Protein AF-A0A846H0Q2-F1 (afdb_monomer)

pLDDT: mean 78.6, std 14.59, range [33.84, 96.5]

Radius of gyration: 44.09 Å; Cα contacts (8 Å, |Δi|>4): 410; chains: 1; bounding box: 130×79×104 Å

Nearest PDB structures (foldseek):
  8swk-assembly1_F  TM=5.632E-01  e=4.594E-05  Homo sapiens
  8sxn-assembly1_D  TM=5.698E-01  e=5.423E-05  Homo sapiens
  9dh3-assembly1_D  TM=5.207E-01  e=4.347E-05  Homo sapiens
  8swf-assembly1_F  TM=4.153E-01  e=6.401E-05  Homo sapiens
  8ej4-assembly1_C  TM=4.816E-01  e=1.638E-04  Homo sapiens

Sequence (448 aa):
MELGLEERPDAIPQPFSEITEIGDNSHQPIPKDDKVIDIFDKIGTGATLLILGEPGSGKTTTLLEFARDLIARAEQDTNQLIPVVFNLSSWAKERQTIADWLVEELGNKYDVPKEIRETLVKKQRLLPLLDGLDEVKANYRNDCILALNQFKKDYGAELVVCSRIKDYQALSNRLNFQSSVCIRLLTLEQVCYYLDSVGTELTGLRTLLSEDTVLQELAQSPLMLNIMTLAYQGVAVEDLPKTDVVEERRRQLFDAYIEKMFKRRKTNQRYNKGQVKHWLIWMAQRMVKESQTVFLIEKMQPSWLINGKQKRIYRLMVGLMEGLMFGLMEGLMVGLMGGLMGGLMVWLMVWLMVWLMVWLMVWLMVWLDKELTEEIKTVEILDINWKKILINRVKGGLMVGLMVGLMFGLMVGLMEGLMEGLMVGLKGMLMGGLMGFQGYVFKISAFA

Structure (mmCIF, N/CA/C/O backbone):
data_AF-A0A846H0Q2-F1
#
_entry.id   AF-A0A846H0Q2-F1
#
loop_
_atom_site.group_PDB
_atom_site.id
_atom_site.type_symbol
_atom_site.label_atom_id
_atom_site.label_alt_id
_atom_site.label_comp_id
_atom_site.label_asym_id
_atom_site.label_entity_id
_atom_site.label_seq_id
_atom_site.pdbx_PDB_ins_code
_atom_site.Cartn_x
_atom_site.Cartn_y
_atom_site.Cartn_z
_atom_site.occupancy
_atom_site.B_iso_or_equiv
_atom_site.auth_seq_id
_atom_site.auth_comp_id
_atom_site.auth_asym_id
_atom_site.auth_atom_id
_atom_site.pdbx_PDB_model_num
ATOM 1 N N . MET A 1 1 ? 15.024 -6.657 14.181 1.00 59.91 1 MET A N 1
ATOM 2 C CA . MET A 1 1 ? 15.750 -5.422 14.526 1.00 59.91 1 MET A CA 1
ATOM 3 C C . MET A 1 1 ? 14.693 -4.444 14.979 1.00 59.91 1 MET A C 1
ATOM 5 O O . MET A 1 1 ? 13.826 -4.137 14.174 1.00 59.91 1 MET A O 1
ATOM 9 N N . GLU A 1 2 ? 14.678 -4.080 16.255 1.00 64.00 2 GLU A N 1
ATOM 10 C CA . GLU A 1 2 ? 13.628 -3.214 16.799 1.00 64.00 2 GLU A CA 1
ATOM 11 C C . GLU A 1 2 ? 13.885 -1.757 16.406 1.00 64.00 2 GLU A C 1
ATOM 13 O O . GLU A 1 2 ? 15.018 -1.267 16.480 1.00 64.00 2 GLU A O 1
ATOM 18 N N . LEU A 1 3 ? 12.834 -1.097 15.920 1.00 77.31 3 LEU A N 1
ATOM 19 C CA . LEU A 1 3 ? 12.871 0.279 15.435 1.00 77.31 3 LEU A CA 1
ATOM 20 C C . LEU A 1 3 ? 12.407 1.213 16.550 1.00 77.31 3 LEU A C 1
ATOM 22 O O . LEU A 1 3 ? 11.394 0.951 17.191 1.00 77.31 3 LEU A O 1
ATOM 26 N N . GLY A 1 4 ? 13.136 2.307 16.768 1.00 73.88 4 GLY A N 1
ATOM 27 C CA . GLY A 1 4 ? 12.754 3.301 17.770 1.00 73.88 4 GLY A CA 1
ATOM 28 C C . GLY A 1 4 ? 11.517 4.093 17.346 1.00 73.88 4 GLY A C 1
ATOM 29 O O . GLY A 1 4 ? 11.334 4.377 16.159 1.00 73.88 4 GLY A O 1
ATOM 30 N N . LEU A 1 5 ? 10.707 4.495 18.324 1.00 78.25 5 LEU A N 1
ATOM 31 C CA . LEU A 1 5 ? 9.516 5.323 18.129 1.00 78.25 5 LEU A CA 1
ATOM 32 C C . LEU A 1 5 ? 9.685 6.693 18.803 1.00 78.25 5 LEU A C 1
ATOM 34 O O . LEU A 1 5 ? 10.452 6.860 19.753 1.00 78.25 5 LEU A O 1
ATOM 38 N N . GLU A 1 6 ? 8.982 7.693 18.289 1.00 82.38 6 GLU A N 1
ATOM 39 C CA . GLU A 1 6 ? 8.970 9.060 18.812 1.00 82.38 6 GLU A CA 1
ATOM 40 C C . GLU A 1 6 ? 7.574 9.662 18.697 1.00 82.38 6 GLU A C 1
ATOM 42 O O . GLU A 1 6 ? 6.940 9.531 17.651 1.00 82.38 6 GLU A O 1
ATOM 47 N N . GLU A 1 7 ? 7.095 10.341 19.734 1.00 79.19 7 GLU A N 1
ATOM 48 C CA . GLU A 1 7 ? 5.786 10.992 19.679 1.00 79.19 7 GLU A CA 1
ATOM 49 C C . GLU A 1 7 ? 5.817 12.262 18.819 1.00 79.19 7 GLU A C 1
ATOM 51 O O . GLU A 1 7 ? 6.766 13.053 18.850 1.00 79.19 7 GLU A O 1
ATOM 56 N N . ARG A 1 8 ? 4.750 12.462 18.037 1.00 78.62 8 ARG A N 1
ATOM 57 C CA . ARG A 1 8 ? 4.567 13.629 17.160 1.00 78.62 8 ARG A CA 1
ATOM 58 C C . ARG A 1 8 ? 3.215 14.307 17.414 1.00 78.62 8 ARG A C 1
ATOM 60 O O . ARG A 1 8 ? 2.308 14.226 16.584 1.00 78.62 8 ARG A O 1
ATOM 67 N N . PRO A 1 9 ? 3.026 14.980 18.561 1.00 74.94 9 PRO A N 1
ATOM 68 C CA . PRO A 1 9 ? 1.757 15.643 18.874 1.00 74.94 9 PRO A CA 1
ATOM 69 C C . PRO A 1 9 ? 1.393 16.762 17.880 1.00 74.94 9 PRO A C 1
ATOM 71 O O . PRO A 1 9 ? 0.219 17.103 17.763 1.00 74.94 9 PRO A O 1
ATOM 74 N N . ASP A 1 10 ? 2.374 17.290 17.141 1.00 78.62 10 ASP A N 1
ATOM 75 C CA . ASP A 1 10 ? 2.252 18.321 16.104 1.00 78.62 10 ASP A CA 1
ATOM 76 C C . ASP A 1 10 ? 1.603 17.831 14.795 1.00 78.62 10 A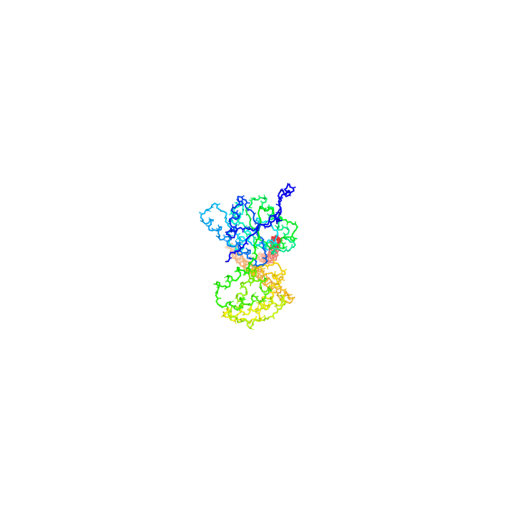SP A C 1
ATOM 78 O O . ASP A 1 10 ? 1.111 18.630 13.995 1.00 78.62 10 ASP A O 1
ATOM 82 N N . ALA A 1 11 ? 1.582 16.517 14.550 1.00 75.12 11 ALA A N 1
ATOM 83 C CA . ALA A 1 11 ? 1.040 15.949 13.315 1.00 75.12 11 ALA A CA 1
ATOM 84 C C . ALA A 1 11 ? -0.495 15.790 13.320 1.00 75.12 11 ALA A C 1
ATOM 86 O O . ALA A 1 11 ? -1.091 15.442 12.294 1.00 75.12 11 ALA A O 1
ATOM 87 N N . ILE A 1 12 ? -1.159 16.043 14.445 1.00 83.62 12 ILE A N 1
ATOM 88 C CA . ILE A 1 12 ? -2.613 15.913 14.597 1.00 83.62 12 ILE A CA 1
ATOM 89 C C . ILE A 1 12 ? -3.202 17.182 15.232 1.00 83.62 12 ILE A C 1
ATOM 91 O O . ILE A 1 12 ? -2.497 17.883 15.958 1.00 83.62 12 ILE A O 1
ATOM 95 N N . PRO A 1 13 ? -4.476 17.523 14.964 1.00 75.62 13 PRO A N 1
ATOM 96 C CA . PRO A 1 13 ? -5.119 18.670 15.595 1.00 75.62 13 PRO A CA 1
ATOM 97 C C . PRO A 1 13 ? -5.245 18.460 17.107 1.00 75.62 13 PRO A C 1
ATOM 99 O O . PRO A 1 13 ? -5.821 17.469 17.551 1.00 75.62 13 PRO A O 1
ATOM 102 N N . GLN A 1 14 ? -4.741 19.411 17.890 1.00 67.25 14 GLN A N 1
ATOM 103 C CA . GLN A 1 14 ? -4.831 19.419 19.350 1.00 67.25 14 GLN A CA 1
ATOM 104 C C . GLN A 1 14 ? -6.057 2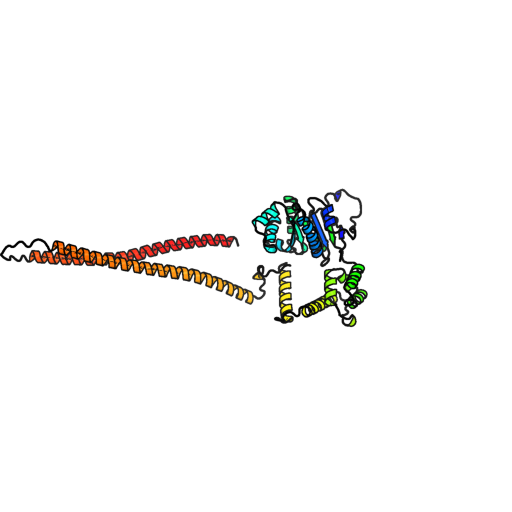0.249 19.770 1.00 67.25 14 GLN A C 1
ATOM 106 O O . GLN A 1 14 ? -6.072 21.455 19.529 1.00 67.25 14 GLN A O 1
ATOM 111 N N . PRO A 1 15 ? -7.087 19.663 20.410 1.00 49.91 15 PRO A N 1
ATOM 112 C CA . PRO A 1 15 ? -8.306 20.394 20.778 1.00 49.91 15 PRO A CA 1
ATOM 113 C C . PRO A 1 15 ? -8.079 21.587 21.724 1.00 49.91 15 PRO A C 1
ATOM 115 O O . PRO A 1 15 ? -8.921 22.475 21.789 1.00 49.91 15 PRO A O 1
ATOM 118 N N . PHE A 1 16 ? -6.954 21.611 22.450 1.00 52.06 16 PHE A N 1
ATOM 119 C CA . PHE A 1 16 ? -6.621 22.626 23.458 1.00 52.06 16 PHE A CA 1
ATOM 120 C C . PHE A 1 16 ? -5.282 23.344 23.201 1.00 52.06 16 PHE A C 1
ATOM 122 O O . PHE A 1 16 ? -4.714 23.939 24.121 1.00 52.06 16 PHE A O 1
ATOM 129 N N . SER A 1 17 ? -4.760 23.334 21.966 1.00 48.41 17 SER A N 1
ATOM 130 C CA . SER A 1 17 ? -3.490 24.019 21.654 1.00 48.41 17 SER A CA 1
ATOM 131 C C . SER A 1 17 ? -3.534 25.536 21.858 1.00 48.41 17 SER A C 1
ATOM 133 O O . SER A 1 17 ? -2.487 26.144 22.029 1.00 48.41 17 SER A O 1
ATOM 135 N N . GLU A 1 18 ? -4.720 26.152 21.866 1.00 42.00 18 GLU A N 1
ATOM 136 C CA . GLU A 1 18 ? -4.878 27.599 22.085 1.00 42.00 18 GLU A CA 1
ATOM 137 C C . GLU A 1 18 ? -4.845 28.011 23.568 1.00 42.00 18 GLU A C 1
ATOM 139 O O . GLU A 1 18 ? -4.681 29.189 23.865 1.00 42.00 18 GLU A O 1
ATOM 144 N N . ILE A 1 19 ? -4.994 27.067 24.508 1.00 44.94 19 ILE A N 1
ATOM 145 C CA . ILE A 1 19 ? -5.128 27.366 25.950 1.00 44.94 19 ILE A CA 1
ATOM 146 C C . ILE A 1 19 ? -3.848 27.012 26.730 1.00 44.94 19 ILE A C 1
ATOM 148 O O . ILE A 1 19 ? -3.634 27.503 27.837 1.00 44.94 19 ILE A O 1
ATOM 152 N N . THR A 1 20 ? -2.959 26.204 26.148 1.00 36.78 20 THR A N 1
ATOM 153 C CA . THR A 1 20 ? -1.753 25.705 26.822 1.00 36.78 20 THR A CA 1
ATOM 154 C C . THR A 1 20 ? -0.493 26.413 26.308 1.00 36.78 20 THR A C 1
ATOM 156 O O . THR A 1 20 ? 0.251 25.866 25.501 1.00 36.78 20 THR A O 1
ATOM 159 N N . GLU A 1 21 ? -0.206 27.624 26.795 1.00 41.44 21 GLU A N 1
ATOM 160 C CA . GLU A 1 21 ? 1.158 28.188 26.752 1.00 41.44 21 GLU A CA 1
ATOM 161 C C . GLU A 1 21 ? 2.030 27.525 27.834 1.00 41.44 21 GLU A C 1
ATOM 163 O O . GLU A 1 21 ? 2.426 28.174 28.797 1.00 41.44 21 GLU A O 1
ATOM 168 N N . ILE A 1 22 ? 2.312 26.220 27.745 1.00 35.16 22 ILE A N 1
ATOM 169 C CA . ILE A 1 22 ? 3.305 25.585 28.630 1.00 35.16 22 ILE A CA 1
ATOM 170 C C . ILE A 1 22 ? 4.034 24.459 27.894 1.00 35.16 22 ILE A C 1
ATOM 172 O O . ILE A 1 22 ? 3.461 23.406 27.638 1.00 35.16 22 ILE A O 1
ATOM 176 N N . GLY A 1 23 ? 5.334 24.670 27.679 1.00 33.84 23 GLY A N 1
ATOM 177 C CA . GLY A 1 23 ? 6.314 23.613 27.437 1.00 33.84 23 GLY A CA 1
ATOM 178 C C . GLY A 1 23 ? 6.503 23.263 25.967 1.00 33.84 23 GLY A C 1
ATOM 179 O O . GLY A 1 23 ? 5.594 22.770 25.318 1.00 33.84 23 GLY A O 1
ATOM 180 N N . ASP A 1 24 ? 7.711 23.528 25.477 1.00 34.44 24 ASP A N 1
ATOM 181 C CA . ASP A 1 24 ? 8.301 23.056 24.224 1.00 34.44 24 ASP A CA 1
ATOM 182 C C . ASP A 1 24 ? 7.573 21.831 23.628 1.00 34.44 24 ASP A C 1
ATOM 184 O O . ASP A 1 24 ? 7.551 20.770 24.263 1.00 34.44 24 ASP A O 1
ATOM 188 N N . ASN A 1 25 ? 6.998 21.973 22.419 1.00 43.19 25 ASN A N 1
ATOM 189 C CA . ASN A 1 25 ? 6.463 20.890 21.569 1.00 43.19 25 ASN A CA 1
ATOM 190 C C . ASN A 1 25 ? 7.612 19.958 21.129 1.00 43.19 25 ASN A C 1
ATOM 192 O O . ASN A 1 25 ? 7.897 19.766 19.947 1.00 43.19 25 ASN A O 1
ATOM 196 N N . SER A 1 26 ? 8.340 19.444 22.108 1.00 46.19 26 SER A N 1
ATOM 197 C CA . SER A 1 26 ? 9.545 18.664 21.962 1.00 46.19 26 SER A CA 1
ATOM 198 C C . SER A 1 26 ? 9.129 17.248 21.606 1.00 46.19 26 SER A C 1
ATOM 200 O O . SER A 1 26 ? 8.334 16.610 22.292 1.00 46.19 26 SER A O 1
ATOM 202 N N . HIS A 1 27 ? 9.640 16.765 20.481 1.00 56.09 27 HIS A N 1
ATOM 203 C CA . HIS A 1 27 ? 9.465 15.384 20.065 1.00 56.09 27 HIS A CA 1
ATOM 204 C C . HIS A 1 27 ? 10.103 14.481 21.124 1.00 56.09 27 HIS A C 1
ATOM 206 O O . HIS A 1 27 ? 11.328 14.464 21.278 1.00 56.09 27 HIS A O 1
ATOM 212 N N . GLN A 1 28 ? 9.278 13.791 21.911 1.00 55.88 28 GLN A N 1
ATOM 213 C CA . GLN A 1 28 ? 9.780 12.970 23.002 1.00 55.88 28 GLN A CA 1
ATOM 214 C C . GLN A 1 28 ? 10.100 11.564 22.483 1.00 55.88 28 GLN A C 1
ATOM 216 O O . GLN A 1 28 ? 9.243 10.916 21.869 1.00 55.88 28 GLN A O 1
ATOM 221 N N . PRO A 1 29 ? 11.339 11.077 22.685 1.00 59.09 29 PRO A N 1
ATOM 222 C CA . PRO A 1 29 ? 11.681 9.701 22.370 1.00 59.09 29 PRO A CA 1
ATOM 223 C C . PRO A 1 29 ? 10.851 8.762 23.244 1.00 59.09 29 PRO A C 1
ATOM 225 O O . PRO A 1 29 ? 10.851 8.890 24.468 1.00 59.09 29 PRO A O 1
ATOM 228 N N . ILE A 1 30 ? 10.182 7.800 22.617 1.00 58.69 30 ILE A N 1
ATOM 229 C CA . ILE A 1 30 ? 9.470 6.746 23.336 1.00 58.69 30 ILE A CA 1
ATOM 230 C C . ILE A 1 30 ? 10.521 5.742 23.853 1.00 58.69 30 ILE A C 1
ATOM 232 O O . ILE A 1 30 ? 11.518 5.506 23.153 1.00 58.69 30 ILE A O 1
ATOM 236 N N . PRO A 1 31 ? 10.365 5.178 25.070 1.00 66.31 31 PRO A N 1
ATOM 237 C CA . PRO A 1 31 ? 11.273 4.162 25.593 1.00 66.31 31 PRO A CA 1
ATOM 238 C C . PRO A 1 31 ? 11.526 3.040 24.582 1.00 66.31 31 PRO A C 1
ATOM 240 O O . PRO A 1 31 ? 10.633 2.634 23.847 1.00 66.31 31 PRO A O 1
ATOM 243 N N . LYS A 1 32 ? 12.763 2.538 24.544 1.00 56.34 32 LYS A N 1
ATOM 244 C CA . LYS A 1 32 ? 13.255 1.636 23.487 1.00 56.34 32 LYS A CA 1
ATOM 245 C C . LYS A 1 32 ? 12.497 0.298 23.399 1.00 56.34 32 LYS A C 1
ATOM 247 O O . LYS A 1 32 ? 12.564 -0.338 22.353 1.00 56.34 32 LYS A O 1
ATOM 252 N N . ASP A 1 33 ? 11.786 -0.073 24.463 1.00 58.78 33 ASP A N 1
ATOM 253 C CA . ASP A 1 33 ? 11.044 -1.332 24.598 1.00 58.78 33 ASP A CA 1
ATOM 254 C C . ASP A 1 33 ? 9.537 -1.191 24.306 1.00 58.78 33 ASP A C 1
ATOM 256 O O . ASP A 1 33 ? 8.854 -2.202 24.139 1.00 58.7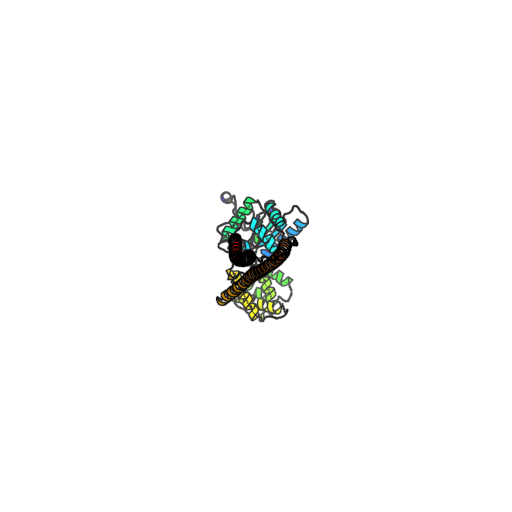8 33 ASP A O 1
ATOM 260 N N . ASP A 1 34 ? 9.011 0.039 24.233 1.00 66.00 34 ASP A N 1
ATOM 261 C CA . ASP A 1 34 ? 7.589 0.285 23.971 1.00 66.00 34 ASP A CA 1
ATOM 262 C C . ASP A 1 34 ? 7.296 0.020 22.488 1.00 66.00 34 ASP A C 1
ATOM 264 O O . ASP A 1 34 ? 7.808 0.690 21.583 1.00 66.00 34 ASP A O 1
ATOM 268 N N . LYS A 1 35 ? 6.436 -0.962 22.226 1.00 81.00 35 LYS A N 1
ATOM 269 C CA . LYS A 1 35 ? 5.971 -1.293 20.881 1.00 81.00 35 LYS A CA 1
ATOM 270 C C . LYS A 1 35 ? 4.766 -0.437 20.514 1.00 81.00 35 LYS A C 1
ATOM 272 O O . LYS A 1 35 ? 4.071 0.127 21.356 1.00 81.00 35 LYS A O 1
ATOM 277 N N . VAL A 1 36 ? 4.444 -0.416 19.220 1.00 84.50 36 VAL A N 1
ATOM 278 C CA . VAL A 1 36 ? 3.230 0.249 18.713 1.00 84.50 36 VAL A CA 1
ATOM 279 C C . VAL A 1 36 ? 1.966 -0.253 19.418 1.00 84.50 36 VAL A C 1
ATOM 281 O O . VAL A 1 36 ? 1.052 0.535 19.647 1.00 84.50 36 VAL A O 1
ATOM 284 N N . ILE A 1 37 ? 1.931 -1.531 19.808 1.00 86.62 37 ILE A N 1
ATOM 285 C CA . ILE A 1 37 ? 0.794 -2.104 20.531 1.00 86.62 37 ILE A CA 1
ATOM 286 C C . ILE A 1 37 ? 0.611 -1.511 21.927 1.00 86.62 37 ILE A C 1
ATOM 288 O O . ILE A 1 37 ? -0.517 -1.220 22.306 1.00 86.62 37 ILE A O 1
ATOM 292 N N . ASP A 1 38 ? 1.700 -1.230 22.642 1.00 87.31 38 ASP A N 1
ATOM 293 C CA . ASP A 1 38 ? 1.637 -0.643 23.981 1.00 87.31 38 ASP A CA 1
ATOM 294 C C . ASP A 1 38 ? 1.122 0.799 23.916 1.00 87.31 38 ASP A C 1
ATOM 296 O O . ASP A 1 38 ? 0.348 1.240 24.762 1.00 87.31 38 ASP A O 1
ATOM 300 N N . ILE A 1 39 ? 1.507 1.536 22.870 1.00 85.94 39 ILE A N 1
ATOM 301 C CA . ILE A 1 39 ? 1.006 2.892 22.612 1.00 85.94 39 ILE A CA 1
ATOM 302 C C . ILE A 1 39 ? -0.476 2.850 22.250 1.00 85.94 39 ILE A C 1
ATOM 304 O O . ILE A 1 39 ? -1.249 3.658 22.754 1.00 85.94 39 ILE A O 1
ATOM 308 N N . PHE A 1 40 ? -0.877 1.909 21.395 1.00 88.62 40 PHE A N 1
ATOM 309 C CA . PHE A 1 40 ? -2.273 1.739 21.008 1.00 88.62 40 PHE A CA 1
ATOM 310 C C . PHE A 1 40 ? -3.156 1.414 22.224 1.00 88.62 40 PHE A C 1
ATOM 312 O O . PHE A 1 40 ? -4.187 2.054 22.419 1.00 88.62 40 PHE A O 1
ATOM 319 N N . ASP A 1 41 ? -2.700 0.514 23.097 1.00 87.94 41 ASP A N 1
ATOM 320 C CA . ASP A 1 41 ? -3.405 0.135 24.325 1.00 87.94 41 ASP A CA 1
ATOM 321 C C . ASP A 1 41 ? -3.538 1.309 25.311 1.00 87.94 41 ASP A C 1
ATOM 323 O O . ASP A 1 41 ? -4.580 1.463 25.951 1.00 87.94 41 ASP A O 1
ATOM 327 N N . LYS A 1 42 ? -2.522 2.182 25.404 1.00 87.88 42 LYS A N 1
ATOM 328 C CA . LYS A 1 42 ? -2.559 3.395 26.246 1.00 87.88 42 LYS A CA 1
ATOM 329 C C . LYS A 1 42 ? -3.635 4.397 25.809 1.00 87.88 42 LYS A C 1
ATOM 331 O O . LYS A 1 42 ? -4.114 5.154 26.650 1.00 87.88 42 LYS A O 1
ATOM 336 N N . ILE A 1 43 ? -4.019 4.419 24.528 1.00 88.06 43 ILE A N 1
ATOM 337 C CA . ILE A 1 43 ? -5.077 5.312 24.019 1.00 88.06 43 ILE A CA 1
ATOM 338 C C . ILE A 1 43 ? -6.461 4.850 24.505 1.00 88.06 43 ILE A C 1
ATOM 340 O O . ILE A 1 43 ? -7.317 5.682 24.815 1.00 88.06 43 ILE A O 1
ATOM 344 N N . GLY A 1 44 ? -6.674 3.536 24.608 1.00 83.38 44 GLY A N 1
ATOM 345 C CA . GLY A 1 44 ? -7.928 2.937 25.062 1.00 83.38 44 GLY A CA 1
ATOM 346 C C . GLY A 1 44 ? -9.022 2.886 23.988 1.00 83.38 44 GLY A C 1
ATOM 347 O O . GLY A 1 44 ? -8.753 2.873 22.792 1.00 83.38 44 GLY A O 1
ATOM 348 N N . THR A 1 45 ? -10.286 2.823 24.415 1.00 80.75 45 THR A N 1
ATOM 349 C CA . THR A 1 45 ? -11.440 2.632 23.516 1.00 80.75 45 THR A CA 1
ATOM 350 C C . THR A 1 45 ? -11.580 3.758 22.493 1.00 80.75 45 THR A C 1
ATOM 352 O O . THR A 1 45 ? -11.564 4.936 22.862 1.00 80.75 45 THR A O 1
ATOM 355 N N . GLY A 1 46 ? -11.799 3.406 21.224 1.00 81.25 46 GLY A N 1
ATOM 356 C CA . GLY A 1 46 ? -11.881 4.388 20.139 1.00 81.25 46 GLY A CA 1
ATOM 357 C C . GLY A 1 46 ? -10.509 4.824 19.613 1.00 81.25 46 GLY A C 1
ATOM 358 O O . GLY A 1 46 ? -10.407 5.900 19.016 1.00 81.25 46 GLY A O 1
ATOM 359 N N . ALA A 1 47 ? -9.471 4.013 19.856 1.00 88.69 47 ALA A N 1
ATOM 360 C CA . ALA A 1 47 ? -8.084 4.299 19.519 1.00 88.69 47 ALA A CA 1
ATOM 361 C C . ALA A 1 47 ? -7.887 4.667 18.044 1.00 88.69 47 ALA A C 1
ATOM 363 O O . ALA A 1 47 ? -8.205 3.916 17.118 1.00 88.69 47 ALA A O 1
ATOM 364 N N . THR A 1 48 ? -7.301 5.843 17.823 1.00 93.06 48 THR A N 1
ATOM 365 C CA . THR A 1 48 ? -6.919 6.326 16.494 1.00 93.06 48 THR A CA 1
ATOM 366 C C . THR A 1 48 ? -5.464 6.772 16.481 1.00 93.06 48 THR A C 1
ATOM 368 O O . THR A 1 48 ? -5.099 7.723 17.177 1.00 93.06 48 THR A O 1
ATOM 371 N N . LEU A 1 49 ? -4.643 6.080 15.685 1.00 94.12 49 LEU A N 1
ATOM 372 C CA . LEU A 1 49 ? -3.187 6.220 15.675 1.00 94.12 49 LEU A CA 1
ATOM 373 C C . LEU A 1 49 ? -2.656 6.520 14.270 1.00 94.12 49 LEU A C 1
ATOM 375 O O . LEU A 1 49 ? -2.948 5.814 13.304 1.00 94.12 49 LEU A O 1
ATOM 379 N N . LEU A 1 50 ? -1.835 7.561 14.156 1.00 94.81 50 LEU A N 1
ATOM 380 C CA . LEU A 1 50 ? -1.102 7.883 12.934 1.00 94.81 50 LEU A CA 1
ATOM 381 C C . LEU A 1 50 ? 0.367 7.474 13.093 1.00 94.81 50 LEU A C 1
ATOM 383 O O . LEU A 1 50 ? 1.052 7.951 13.991 1.00 94.81 50 LEU A O 1
ATOM 387 N N . ILE A 1 51 ? 0.858 6.618 12.201 1.00 93.88 51 ILE A N 1
ATOM 388 C CA . ILE A 1 51 ? 2.250 6.167 12.156 1.00 93.88 51 ILE A CA 1
ATOM 389 C C . ILE A 1 51 ? 2.961 6.864 10.992 1.00 93.88 51 ILE A C 1
ATOM 391 O O . ILE A 1 51 ? 2.677 6.635 9.813 1.00 93.88 51 ILE A O 1
ATOM 395 N N . LEU A 1 52 ? 3.917 7.717 11.327 1.00 93.19 52 LEU A N 1
ATOM 396 C CA . LEU A 1 52 ? 4.775 8.433 10.397 1.00 93.19 52 LEU A CA 1
ATOM 397 C C . LEU A 1 52 ? 6.148 7.771 10.296 1.00 93.19 52 LEU A C 1
ATOM 399 O O . LEU A 1 52 ? 6.570 6.994 11.149 1.00 93.19 52 LEU A O 1
ATOM 403 N N . GLY A 1 53 ? 6.871 8.080 9.229 1.00 90.25 53 GLY A N 1
ATOM 404 C CA . GLY A 1 53 ? 8.262 7.666 9.089 1.00 90.25 53 GLY A CA 1
ATOM 405 C C . GLY A 1 53 ? 8.828 7.992 7.719 1.00 90.25 53 GLY A C 1
ATOM 406 O O . GLY A 1 53 ? 8.086 8.171 6.747 1.00 90.25 53 GLY A O 1
ATOM 407 N N . GLU A 1 54 ? 10.148 8.024 7.619 1.00 89.00 54 GLU A N 1
ATOM 408 C CA . GLU A 1 54 ? 10.854 8.250 6.357 1.00 89.00 54 GLU A CA 1
ATOM 409 C C . GLU A 1 54 ? 10.644 7.095 5.348 1.00 89.00 54 GLU A C 1
ATOM 411 O O . GLU A 1 54 ? 10.211 5.990 5.708 1.00 89.00 54 GLU A O 1
ATOM 416 N N . PRO A 1 55 ? 10.889 7.306 4.045 1.00 87.00 55 PRO A N 1
ATOM 417 C CA . PRO A 1 55 ? 10.855 6.233 3.056 1.00 87.00 55 PRO A CA 1
ATOM 418 C C . PRO A 1 55 ? 11.767 5.059 3.448 1.00 87.00 55 PRO A C 1
ATOM 420 O O . PRO A 1 55 ? 12.942 5.230 3.766 1.00 87.00 55 PRO A O 1
ATOM 423 N N . GLY A 1 56 ? 11.219 3.842 3.430 1.00 82.12 56 GLY A N 1
ATOM 424 C CA . GLY A 1 56 ? 11.966 2.636 3.799 1.00 82.12 56 GLY A CA 1
ATOM 425 C C . GLY A 1 56 ? 12.272 2.487 5.295 1.00 82.12 56 GLY A C 1
ATOM 426 O O . GLY A 1 56 ? 12.952 1.531 5.650 1.00 82.12 56 GLY A O 1
ATOM 427 N N . SER A 1 57 ? 11.739 3.359 6.166 1.00 87.12 57 SER A N 1
ATOM 428 C CA . SER A 1 57 ? 11.947 3.301 7.624 1.00 87.12 57 SER A CA 1
ATOM 429 C C . SER A 1 57 ? 11.379 2.049 8.301 1.00 87.12 57 SER A C 1
ATOM 431 O O . SER A 1 57 ? 11.674 1.816 9.462 1.00 87.12 57 SER A O 1
ATOM 433 N N . GLY A 1 58 ? 10.560 1.255 7.604 1.00 84.44 58 GLY A N 1
ATOM 434 C CA . GLY A 1 58 ? 9.938 0.048 8.154 1.00 84.44 58 GLY A CA 1
ATOM 435 C C . GLY A 1 58 ? 8.464 0.181 8.539 1.00 84.44 58 GLY A C 1
ATOM 436 O O . GLY A 1 58 ? 7.943 -0.759 9.115 1.00 84.44 58 GLY A O 1
ATOM 437 N N . LYS A 1 59 ? 7.766 1.271 8.174 1.00 90.00 59 LYS A N 1
ATOM 438 C CA . LYS A 1 59 ? 6.319 1.469 8.444 1.00 90.00 59 LYS A CA 1
ATOM 439 C C . LYS A 1 59 ? 5.456 0.231 8.193 1.00 90.00 59 LYS A C 1
ATOM 441 O O . LYS A 1 59 ? 4.810 -0.246 9.116 1.00 90.00 59 LYS A O 1
ATOM 446 N N . THR A 1 60 ? 5.495 -0.321 6.980 1.00 87.25 60 THR A N 1
ATOM 447 C CA . THR A 1 60 ? 4.735 -1.529 6.631 1.00 87.25 60 THR A CA 1
ATOM 448 C C . THR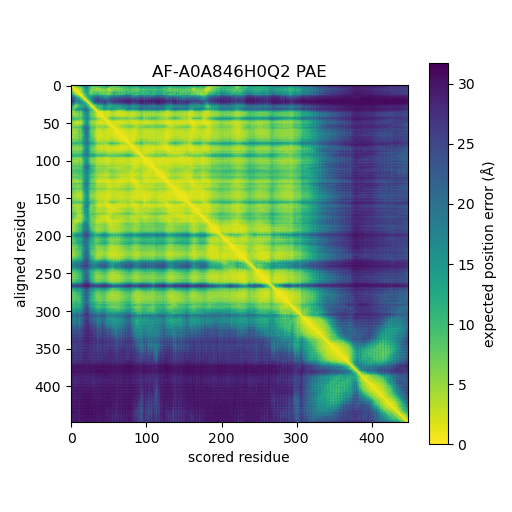 A 1 60 ? 5.146 -2.727 7.488 1.00 87.25 60 THR A C 1
ATOM 450 O O . THR A 1 60 ? 4.287 -3.481 7.925 1.00 87.25 60 THR A O 1
ATOM 453 N N . THR A 1 61 ? 6.440 -2.900 7.776 1.00 88.19 61 THR A N 1
ATOM 454 C CA . THR A 1 61 ? 6.924 -3.980 8.652 1.00 88.19 61 THR A CA 1
ATOM 455 C C . THR A 1 61 ? 6.368 -3.827 10.064 1.00 88.19 61 THR A C 1
ATOM 457 O O . THR A 1 61 ? 5.795 -4.775 10.585 1.00 88.19 61 THR A O 1
ATOM 460 N N . THR A 1 62 ? 6.453 -2.630 10.645 1.00 88.94 62 THR A N 1
ATOM 461 C CA . THR A 1 62 ? 5.900 -2.322 11.968 1.00 88.94 62 THR A CA 1
ATOM 462 C C . THR A 1 62 ? 4.383 -2.498 11.999 1.00 88.94 62 THR A C 1
ATOM 464 O O . THR A 1 62 ? 3.858 -3.058 12.954 1.00 88.94 62 THR A O 1
ATOM 467 N N . LEU A 1 63 ? 3.669 -2.091 10.944 1.00 92.19 63 LEU A N 1
ATOM 468 C CA . LEU A 1 63 ? 2.225 -2.292 10.825 1.00 92.19 63 LEU A CA 1
ATOM 469 C C . LEU A 1 63 ? 1.859 -3.783 10.760 1.00 92.19 63 LEU A C 1
ATOM 471 O O . LEU A 1 63 ? 0.865 -4.189 11.351 1.00 92.19 63 LEU A O 1
ATOM 475 N N . LEU A 1 64 ? 2.652 -4.604 10.064 1.00 91.44 64 LEU A N 1
ATOM 476 C CA . LEU A 1 64 ? 2.444 -6.053 9.971 1.00 91.44 64 LEU A CA 1
ATOM 477 C C . LEU A 1 64 ? 2.803 -6.785 11.271 1.00 91.44 64 LEU A C 1
ATOM 479 O O . LEU A 1 64 ? 2.105 -7.726 11.642 1.00 91.44 64 LEU A O 1
ATOM 483 N N . GLU A 1 65 ? 3.858 -6.365 11.969 1.00 90.69 65 GLU A N 1
ATOM 484 C CA . GLU A 1 65 ? 4.190 -6.868 13.308 1.00 90.69 65 GLU A CA 1
ATOM 485 C C . GLU A 1 65 ? 3.073 -6.529 14.299 1.00 90.69 65 GLU A C 1
ATOM 487 O O . GLU A 1 65 ? 2.581 -7.415 14.994 1.00 90.69 65 GLU A O 1
ATOM 492 N N . PHE A 1 66 ? 2.591 -5.285 14.271 1.00 92.31 66 PHE A N 1
ATOM 493 C CA . PHE A 1 66 ? 1.439 -4.845 15.049 1.00 92.31 66 PHE A CA 1
ATOM 494 C C . PHE A 1 66 ? 0.171 -5.644 14.708 1.00 92.31 66 PHE A C 1
ATOM 496 O O . PHE A 1 66 ? -0.514 -6.126 15.606 1.00 92.31 66 PHE A O 1
ATOM 503 N N . ALA A 1 67 ? -0.110 -5.867 13.419 1.00 93.94 67 ALA A N 1
ATOM 504 C CA . ALA A 1 67 ? -1.227 -6.699 12.980 1.00 93.94 67 ALA A CA 1
ATOM 505 C C . ALA A 1 67 ? -1.121 -8.124 13.532 1.00 93.94 67 ALA A C 1
ATOM 507 O O . ALA A 1 67 ? -2.105 -8.658 14.029 1.00 93.94 67 ALA A O 1
ATOM 508 N N . ARG A 1 68 ? 0.067 -8.739 13.477 1.00 93.00 68 ARG A N 1
ATOM 509 C CA . ARG A 1 68 ? 0.301 -10.091 14.000 1.00 93.00 68 ARG A CA 1
ATOM 510 C C . ARG A 1 68 ? 0.011 -10.172 15.498 1.00 93.00 68 ARG A C 1
ATOM 512 O O . ARG A 1 68 ? -0.646 -11.115 15.932 1.00 93.00 68 ARG A O 1
ATOM 519 N N . ASP A 1 69 ? 0.477 -9.194 16.265 1.00 91.62 69 ASP A N 1
ATOM 520 C CA . ASP A 1 69 ? 0.280 -9.166 17.714 1.00 91.62 69 ASP A CA 1
ATOM 521 C C . ASP A 1 69 ? -1.213 -8.962 18.067 1.00 91.62 69 ASP A C 1
ATOM 523 O O . ASP A 1 69 ? -1.730 -9.604 18.981 1.00 91.62 69 ASP A O 1
ATOM 527 N N . LEU A 1 70 ? -1.946 -8.157 17.285 1.00 93.00 70 LEU A N 1
ATOM 528 C CA . LEU A 1 70 ? -3.400 -7.996 17.414 1.00 93.00 70 LEU A CA 1
ATOM 529 C C . LEU A 1 70 ? -4.192 -9.246 16.995 1.00 93.00 70 LEU A C 1
ATOM 531 O O . LEU A 1 70 ? -5.183 -9.579 17.641 1.00 93.00 70 LEU A O 1
ATOM 535 N N . ILE A 1 71 ? -3.764 -9.958 15.945 1.00 93.62 71 ILE A N 1
ATOM 536 C CA . ILE A 1 71 ? -4.393 -11.222 15.521 1.00 93.62 71 ILE A CA 1
ATOM 537 C C . ILE A 1 71 ? -4.301 -12.238 16.656 1.00 93.62 71 ILE A C 1
ATOM 539 O O . ILE A 1 71 ? -5.309 -12.842 17.008 1.00 93.62 71 ILE A O 1
ATOM 543 N N . ALA A 1 72 ? -3.128 -12.365 17.284 1.00 92.31 72 ALA A N 1
ATOM 544 C CA . ALA A 1 72 ? -2.937 -13.275 18.410 1.00 92.31 72 ALA A CA 1
ATOM 545 C C . ALA A 1 72 ? -3.895 -12.977 19.582 1.00 92.31 72 ALA A C 1
ATOM 547 O O . ALA A 1 72 ? -4.345 -13.902 20.255 1.00 92.31 72 ALA A O 1
ATOM 548 N N . ARG A 1 73 ? -4.252 -11.704 19.811 1.00 90.31 73 ARG A N 1
ATOM 549 C CA . ARG A 1 73 ? -5.269 -11.313 20.804 1.00 90.31 73 ARG A CA 1
ATOM 550 C C . ARG A 1 73 ? -6.685 -11.662 20.346 1.00 90.31 73 ARG A C 1
ATOM 552 O O . ARG A 1 73 ? -7.454 -12.225 21.120 1.00 90.31 73 ARG A O 1
ATOM 559 N N . ALA A 1 74 ? -7.022 -11.363 19.093 1.00 90.44 74 ALA A N 1
ATOM 560 C CA . ALA A 1 74 ? -8.344 -11.641 18.533 1.00 90.44 74 ALA A CA 1
ATOM 561 C C . ALA A 1 74 ? -8.655 -13.145 18.420 1.00 90.44 74 ALA A C 1
ATOM 563 O O . ALA A 1 74 ? -9.815 -13.542 18.508 1.00 90.44 74 ALA A O 1
ATOM 564 N N . GLU A 1 75 ? -7.633 -13.992 18.274 1.00 92.19 75 GLU A N 1
ATOM 565 C CA . GLU A 1 75 ? -7.771 -15.452 18.340 1.00 92.19 75 GLU A CA 1
ATOM 566 C C . GLU A 1 75 ? -8.124 -15.953 19.750 1.00 92.19 75 GLU A C 1
ATOM 568 O O . GLU A 1 75 ? -8.777 -16.987 19.889 1.00 92.19 75 GLU A O 1
ATOM 573 N N . GLN A 1 76 ? -7.713 -15.228 20.794 1.00 92.62 76 GLN A N 1
ATOM 574 C CA . GLN A 1 76 ? -7.967 -15.590 22.192 1.00 92.62 76 GLN A CA 1
ATOM 575 C C . GLN A 1 76 ? -9.296 -15.036 22.717 1.00 92.62 76 GLN A C 1
ATOM 577 O O . GLN A 1 76 ? -9.951 -15.690 23.528 1.00 92.62 76 GLN A O 1
ATOM 582 N N . ASP A 1 77 ? -9.702 -13.849 22.263 1.00 90.81 77 ASP A N 1
ATOM 583 C CA . ASP A 1 77 ? -10.934 -13.187 22.687 1.00 90.81 77 ASP A CA 1
ATOM 584 C C . ASP A 1 77 ? -11.771 -12.749 21.481 1.00 90.81 77 ASP A C 1
ATOM 586 O O . ASP A 1 77 ? -11.474 -11.781 20.780 1.00 90.81 77 ASP A O 1
ATOM 590 N N . THR A 1 78 ? -12.896 -13.440 21.291 1.00 83.50 78 THR A N 1
ATOM 591 C CA . THR A 1 78 ? -13.844 -13.179 20.204 1.00 83.50 78 THR A CA 1
ATOM 592 C C . THR A 1 78 ? -14.563 -11.834 20.306 1.00 83.50 78 THR A C 1
ATOM 594 O O . THR A 1 78 ? -15.309 -11.500 19.387 1.00 83.50 78 THR A O 1
ATOM 597 N N . ASN A 1 79 ? -14.405 -11.070 21.392 1.00 86.38 79 ASN A N 1
ATOM 598 C CA . ASN A 1 79 ? -14.927 -9.705 21.505 1.00 86.38 79 ASN A CA 1
ATOM 599 C C . ASN A 1 79 ? -13.964 -8.648 20.957 1.00 86.38 79 ASN A C 1
ATOM 601 O O . ASN A 1 79 ? -14.396 -7.522 20.711 1.00 86.38 79 ASN A O 1
ATOM 605 N N . GLN A 1 80 ? -12.700 -9.002 20.720 1.00 89.81 80 GLN A N 1
ATOM 606 C CA . GLN A 1 80 ? -11.728 -8.087 20.134 1.00 89.81 80 GLN A CA 1
ATOM 607 C C . GLN A 1 80 ? -12.070 -7.767 18.674 1.00 89.81 80 GLN A C 1
ATOM 609 O O . GLN A 1 80 ? -12.757 -8.522 17.966 1.00 89.81 80 GLN A O 1
ATOM 614 N N . LEU A 1 81 ? -11.580 -6.613 18.224 1.00 91.38 81 LEU A N 1
ATOM 615 C CA . LEU A 1 81 ? -11.654 -6.213 16.827 1.00 91.38 81 LEU A CA 1
ATOM 616 C C . LEU A 1 81 ? -10.711 -7.070 15.983 1.00 91.38 81 LEU A C 1
ATOM 618 O O . LEU A 1 81 ? -9.604 -7.399 16.397 1.00 91.38 81 LEU A O 1
ATOM 622 N N . ILE A 1 82 ? -11.147 -7.406 14.771 1.00 93.31 82 ILE A N 1
ATOM 623 C CA . ILE A 1 82 ? -10.349 -8.181 13.824 1.00 93.31 82 ILE A CA 1
ATOM 624 C C . ILE A 1 82 ? -9.437 -7.206 13.064 1.00 93.31 82 ILE A C 1
ATOM 626 O O . ILE A 1 82 ? -9.950 -6.396 12.282 1.00 93.31 82 ILE A O 1
ATOM 630 N N . PRO A 1 83 ? -8.107 -7.248 13.254 1.00 94.75 83 PRO A N 1
ATOM 631 C CA . PRO A 1 83 ? -7.189 -6.383 12.522 1.00 94.75 83 PRO A CA 1
ATOM 632 C C . PRO A 1 83 ? -7.094 -6.805 11.054 1.00 94.75 83 PRO A C 1
ATOM 634 O O . PRO A 1 83 ? -6.839 -7.968 10.740 1.00 94.75 83 PRO A O 1
ATOM 637 N N . VAL A 1 84 ? -7.268 -5.858 10.131 1.00 94.88 84 VAL A N 1
ATOM 638 C CA . VAL A 1 84 ? -7.160 -6.128 8.687 1.00 94.88 84 VAL A CA 1
ATOM 639 C C . VAL A 1 84 ? -6.348 -5.034 8.006 1.00 94.88 84 VAL A C 1
ATOM 641 O O . VAL A 1 84 ? -6.598 -3.848 8.209 1.00 94.88 84 VAL A O 1
ATOM 644 N N . VAL A 1 85 ? -5.374 -5.435 7.183 1.00 94.38 85 VAL A N 1
ATOM 645 C CA . VAL A 1 85 ? -4.435 -4.517 6.521 1.00 94.38 85 VAL A CA 1
ATOM 646 C C . VAL A 1 85 ? -4.927 -4.112 5.132 1.00 94.38 85 VAL A C 1
ATOM 648 O O . VAL A 1 85 ? -4.952 -4.916 4.196 1.00 94.38 85 VAL A O 1
ATOM 651 N N . PHE A 1 86 ? -5.213 -2.831 4.945 1.00 92.75 86 PHE A N 1
ATOM 652 C CA . PHE A 1 86 ? -5.637 -2.263 3.666 1.00 92.75 86 PHE A CA 1
ATOM 653 C C . PHE A 1 86 ? -4.561 -1.339 3.098 1.00 92.75 86 PHE A C 1
ATOM 655 O O . PHE A 1 86 ? -3.819 -0.716 3.848 1.00 92.75 86 PHE A O 1
ATOM 662 N N . ASN A 1 87 ? -4.467 -1.247 1.769 1.00 90.44 87 ASN A N 1
ATOM 663 C CA . ASN A 1 87 ? -3.593 -0.273 1.111 1.00 90.44 87 ASN A CA 1
ATOM 664 C C . ASN A 1 87 ? -4.457 0.876 0.577 1.00 90.44 87 ASN A C 1
ATOM 666 O O . ASN A 1 87 ? -5.296 0.659 -0.295 1.00 90.44 87 ASN A O 1
ATOM 670 N N . LEU A 1 88 ? -4.234 2.090 1.077 1.00 91.00 88 LEU A N 1
ATOM 671 C CA . LEU A 1 88 ? -5.048 3.266 0.765 1.00 91.00 88 LEU A CA 1
ATOM 672 C C . LEU A 1 88 ? -4.963 3.712 -0.700 1.00 91.00 88 LEU A C 1
ATOM 674 O O . LEU A 1 88 ? -5.885 4.369 -1.183 1.00 91.00 88 LEU A O 1
ATOM 678 N N . SER A 1 89 ? -3.916 3.342 -1.444 1.00 86.81 89 SER A N 1
ATOM 679 C CA . SER A 1 89 ? -3.767 3.737 -2.854 1.00 86.81 89 SER A CA 1
ATOM 680 C C . SER A 1 89 ? -4.942 3.288 -3.735 1.00 86.81 89 SER A C 1
ATOM 682 O O . SER A 1 89 ? -5.237 3.937 -4.743 1.00 86.81 89 SER A O 1
ATOM 684 N N . SER A 1 90 ? -5.653 2.215 -3.358 1.00 86.25 90 SER A N 1
ATOM 685 C CA . SER A 1 90 ? -6.809 1.718 -4.109 1.00 86.25 90 SER A CA 1
ATOM 686 C C . SER A 1 90 ? -8.047 2.614 -3.975 1.00 86.25 90 SER A C 1
ATOM 688 O O . SER A 1 90 ? -8.813 2.703 -4.936 1.00 86.25 90 SER A O 1
ATOM 690 N N . TRP A 1 91 ? -8.204 3.342 -2.861 1.00 90.56 91 TRP A N 1
ATOM 691 C CA . TRP A 1 91 ? -9.361 4.211 -2.592 1.00 90.56 91 TRP A CA 1
ATOM 692 C C . TRP A 1 91 ? -9.518 5.328 -3.634 1.00 90.56 91 TRP A C 1
ATOM 694 O O . TRP A 1 91 ? -10.625 5.657 -4.068 1.00 90.56 91 TRP A O 1
ATOM 704 N N . ALA A 1 92 ? -8.392 5.870 -4.110 1.00 83.44 92 ALA A N 1
ATOM 705 C CA . ALA A 1 92 ? -8.347 7.007 -5.029 1.00 83.44 92 ALA A CA 1
ATOM 706 C C . ALA A 1 92 ? -9.037 6.765 -6.385 1.00 83.44 92 ALA A C 1
ATOM 708 O O . ALA A 1 92 ? -9.264 7.720 -7.131 1.00 83.44 92 ALA A O 1
ATOM 709 N N . LYS A 1 93 ? -9.312 5.504 -6.740 1.00 78.12 93 LYS A N 1
ATOM 710 C CA . LYS A 1 93 ? -9.899 5.126 -8.032 1.00 78.12 93 LYS A CA 1
ATOM 711 C C . LYS A 1 93 ? -11.369 5.515 -8.125 1.00 78.12 93 LYS A C 1
ATOM 713 O O . LYS A 1 93 ? -11.770 6.137 -9.104 1.00 78.12 93 LYS A O 1
ATOM 718 N N . GLU A 1 94 ? -12.139 5.178 -7.098 1.00 80.38 94 GLU A N 1
ATOM 719 C CA . GLU A 1 94 ? -13.595 5.338 -7.094 1.00 80.38 94 GLU A CA 1
ATOM 720 C C . GLU A 1 94 ? -14.059 6.448 -6.155 1.00 80.38 94 GLU A C 1
ATOM 722 O O . GLU A 1 94 ? -15.105 7.044 -6.397 1.00 80.38 94 GLU A O 1
ATOM 727 N N . ARG A 1 95 ? -13.247 6.803 -5.143 1.00 84.06 95 ARG A N 1
ATOM 728 C CA . ARG A 1 95 ? -13.532 7.893 -4.188 1.00 84.06 95 ARG A CA 1
ATOM 729 C C . ARG A 1 95 ? -14.885 7.727 -3.480 1.00 84.06 95 ARG A C 1
ATOM 731 O O . ARG A 1 95 ? -15.547 8.705 -3.142 1.00 84.06 95 ARG A O 1
ATOM 738 N N . GLN A 1 96 ? -15.286 6.477 -3.283 1.00 89.31 96 GLN A N 1
ATOM 739 C CA . GLN A 1 96 ? -16.464 6.078 -2.521 1.00 89.31 96 GLN A CA 1
ATOM 740 C C . GLN A 1 96 ? -16.264 6.323 -1.015 1.00 89.31 96 GLN A C 1
ATOM 742 O O . GLN A 1 96 ? -15.182 6.728 -0.568 1.00 89.31 96 GLN A O 1
ATOM 747 N N . THR A 1 97 ? -17.303 6.085 -0.212 1.00 93.00 97 THR A N 1
ATOM 748 C CA . THR A 1 97 ? -17.169 6.173 1.248 1.00 93.00 97 THR A CA 1
ATOM 749 C C . THR A 1 97 ? -16.140 5.150 1.744 1.00 93.00 97 THR A C 1
ATOM 751 O O . THR A 1 97 ? -15.954 4.098 1.133 1.00 93.00 97 THR A O 1
ATOM 754 N N . ILE A 1 98 ? -15.451 5.436 2.856 1.00 94.69 98 ILE A N 1
ATOM 755 C CA . ILE A 1 98 ? -14.473 4.486 3.420 1.00 94.69 98 ILE A CA 1
ATOM 756 C C . ILE A 1 98 ? -15.155 3.165 3.800 1.00 94.69 98 ILE A C 1
ATOM 758 O O . ILE A 1 98 ? -14.559 2.111 3.622 1.00 94.69 98 ILE A O 1
ATOM 762 N N . ALA A 1 99 ? -16.408 3.203 4.264 1.00 93.62 99 ALA A N 1
ATOM 763 C CA . ALA A 1 99 ? -17.171 2.002 4.588 1.00 93.62 99 ALA A CA 1
ATOM 764 C C . ALA A 1 99 ? -17.372 1.102 3.357 1.00 93.62 99 ALA A C 1
ATOM 766 O O . ALA A 1 99 ? -17.047 -0.084 3.414 1.00 93.62 99 ALA A O 1
ATOM 767 N N . ASP A 1 100 ? -17.848 1.668 2.246 1.00 93.06 100 ASP A N 1
ATOM 768 C CA . ASP A 1 100 ? -18.079 0.918 1.005 1.00 93.06 100 ASP A CA 1
ATOM 769 C C . ASP A 1 100 ? -16.756 0.401 0.424 1.00 93.06 100 ASP A C 1
ATOM 771 O O . ASP A 1 100 ? -16.633 -0.779 0.090 1.00 93.06 100 ASP A O 1
ATOM 775 N N . TRP A 1 101 ? -15.714 1.238 0.446 1.00 94.56 101 TRP A N 1
ATOM 776 C CA . TRP A 1 101 ? -14.368 0.849 0.027 1.00 94.56 101 TRP A CA 1
ATOM 777 C C . TRP A 1 101 ? -13.809 -0.323 0.847 1.00 94.56 101 TRP A C 1
ATOM 779 O O . TRP A 1 101 ? -13.258 -1.264 0.276 1.00 94.56 101 TRP A O 1
ATOM 789 N N . LEU A 1 102 ? -13.977 -0.321 2.176 1.00 94.12 102 LEU A N 1
ATOM 790 C CA . LEU A 1 102 ? -13.561 -1.437 3.032 1.00 94.12 102 LEU A CA 1
ATOM 791 C C . LEU A 1 102 ? -14.312 -2.726 2.673 1.00 94.12 102 LEU A C 1
ATOM 793 O O . LEU A 1 102 ? -13.699 -3.795 2.610 1.00 94.12 102 LEU A O 1
ATOM 797 N N . VAL A 1 103 ? -15.623 -2.640 2.412 1.00 93.56 103 VAL A N 1
ATOM 798 C CA . VAL A 1 103 ? -16.426 -3.792 1.974 1.00 93.56 103 VAL A CA 1
ATOM 799 C C . VAL A 1 103 ? -15.885 -4.346 0.660 1.00 93.56 103 VAL A C 1
ATOM 801 O O . VAL A 1 103 ? -15.743 -5.559 0.522 1.00 93.56 103 VAL A O 1
ATOM 804 N N . GLU A 1 104 ? -15.550 -3.509 -0.312 1.00 91.56 104 GLU A N 1
ATOM 805 C CA . GLU A 1 104 ? -15.020 -3.983 -1.589 1.00 91.56 104 GLU A CA 1
ATOM 806 C C . GLU A 1 104 ? -13.618 -4.576 -1.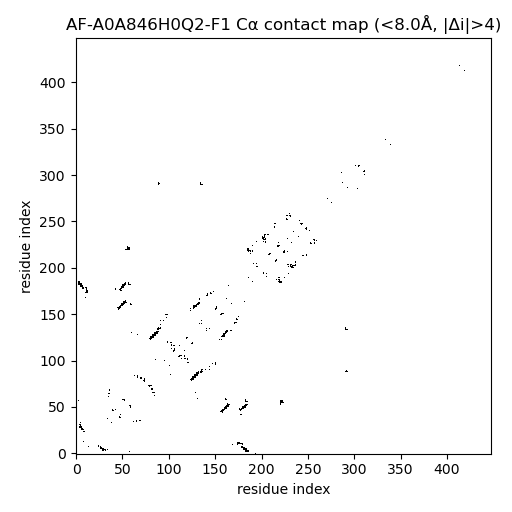468 1.00 91.56 104 GLU A C 1
ATOM 808 O O . GLU A 1 104 ? -13.376 -5.682 -1.963 1.00 91.56 104 GLU A O 1
ATOM 813 N N . GLU A 1 105 ? -12.712 -3.910 -0.754 1.00 90.94 105 GLU A N 1
ATOM 814 C CA . GLU A 1 105 ? -11.335 -4.378 -0.588 1.00 90.94 105 GLU A CA 1
ATOM 815 C C . GLU A 1 105 ? -11.255 -5.700 0.181 1.00 90.94 105 GLU A C 1
ATOM 817 O O . GLU A 1 105 ? -10.423 -6.549 -0.151 1.00 90.94 105 GLU A O 1
ATOM 822 N N . LEU A 1 106 ? -12.159 -5.941 1.138 1.00 92.62 106 LEU A N 1
ATOM 823 C CA . LEU A 1 106 ? -12.291 -7.248 1.788 1.00 92.62 106 LEU A CA 1
ATOM 824 C C . LEU A 1 106 ? -12.623 -8.370 0.792 1.00 92.62 106 LEU A C 1
ATOM 826 O O . LEU A 1 106 ? -12.180 -9.500 0.970 1.00 92.62 106 LEU A O 1
ATOM 830 N N . GLY A 1 107 ? -13.395 -8.085 -0.257 1.00 90.44 107 GLY A N 1
ATOM 831 C CA . GLY A 1 107 ? -13.693 -9.081 -1.288 1.00 90.44 107 GLY A CA 1
ATOM 832 C C . GLY A 1 107 ? -12.528 -9.248 -2.242 1.00 90.44 107 GLY A C 1
ATOM 833 O O . GLY A 1 107 ? -12.073 -10.357 -2.484 1.00 90.44 107 GLY A O 1
ATOM 834 N N . ASN A 1 108 ? -12.006 -8.129 -2.737 1.00 86.31 108 ASN A N 1
ATOM 835 C CA . ASN A 1 108 ? -10.962 -8.119 -3.755 1.00 86.31 108 ASN A CA 1
ATOM 836 C C . ASN A 1 108 ? -9.650 -8.753 -3.278 1.00 86.31 108 ASN A C 1
ATOM 838 O O . ASN A 1 108 ? -8.940 -9.357 -4.078 1.00 86.31 108 ASN A O 1
ATOM 842 N N . LYS A 1 109 ? -9.291 -8.559 -2.004 1.00 85.81 109 LYS A N 1
ATOM 843 C CA . LYS A 1 109 ? -7.990 -8.971 -1.459 1.00 85.81 109 LYS A CA 1
ATOM 844 C C . LYS A 1 109 ? -8.062 -10.229 -0.599 1.00 85.81 109 LYS A C 1
ATOM 846 O O . LYS A 1 109 ? -7.094 -10.984 -0.572 1.00 85.81 109 LYS A O 1
ATOM 851 N N . TYR A 1 110 ? -9.172 -10.430 0.107 1.00 88.31 110 TYR A N 1
ATOM 852 C CA . TYR A 1 110 ? -9.315 -11.497 1.100 1.00 88.31 110 TYR A CA 1
ATOM 853 C C . TYR A 1 110 ? -10.393 -12.529 0.742 1.00 88.31 110 TYR A C 1
ATOM 855 O O . TYR A 1 110 ? -10.616 -13.444 1.526 1.00 88.31 110 TYR A O 1
ATOM 863 N N . ASP A 1 111 ? -11.049 -12.389 -0.417 1.00 88.56 111 ASP A N 1
ATOM 864 C CA . ASP A 1 111 ? -12.088 -13.300 -0.922 1.00 88.56 111 ASP A CA 1
ATOM 865 C C . ASP A 1 111 ? -13.225 -13.561 0.085 1.00 88.56 111 ASP A C 1
ATOM 867 O O . ASP A 1 111 ? -13.815 -14.638 0.164 1.00 88.56 111 ASP A O 1
ATOM 871 N N . VAL A 1 112 ? -13.538 -12.556 0.912 1.00 90.75 112 VAL A N 1
ATOM 872 C CA . VAL A 1 112 ? -14.585 -12.690 1.929 1.00 90.75 112 VAL A CA 1
ATOM 873 C C . VAL A 1 112 ? -15.967 -12.566 1.258 1.00 90.75 112 VAL A C 1
ATOM 875 O O . VAL A 1 112 ? -16.190 -11.646 0.466 1.00 90.75 112 VAL A O 1
ATOM 878 N N . PRO A 1 113 ? -16.953 -13.426 1.572 1.00 93.38 113 PRO A N 1
ATOM 879 C CA . PRO A 1 113 ? -18.312 -13.315 1.035 1.00 93.38 113 PRO A CA 1
ATOM 880 C C . PRO A 1 113 ? -18.986 -11.971 1.352 1.00 93.38 113 PRO A C 1
ATOM 882 O O . PRO A 1 113 ? -18.829 -11.427 2.444 1.00 93.38 113 PRO A O 1
ATOM 885 N N . LYS A 1 114 ? -19.767 -11.427 0.406 1.00 90.25 114 LYS A N 1
ATOM 886 C CA . LYS A 1 114 ? -20.362 -10.074 0.497 1.00 90.25 114 LYS A CA 1
ATOM 887 C C . LYS A 1 114 ? -21.162 -9.835 1.786 1.00 90.25 114 LYS A C 1
ATOM 889 O O . LYS A 1 114 ? -20.964 -8.820 2.445 1.00 90.25 114 LYS A O 1
ATOM 894 N N . GLU A 1 115 ? -22.007 -10.787 2.170 1.00 90.88 115 GLU A N 1
ATOM 895 C CA . GLU A 1 115 ? -22.862 -10.700 3.366 1.00 90.88 115 GLU A CA 1
ATOM 896 C C . GLU A 1 115 ? -22.046 -10.549 4.660 1.00 90.88 115 GLU A C 1
ATOM 898 O O . GLU A 1 115 ? -22.388 -9.760 5.547 1.00 90.88 115 GLU A O 1
ATOM 903 N N . ILE A 1 116 ? -20.923 -11.268 4.744 1.00 92.44 116 ILE A N 1
ATOM 904 C CA . ILE A 1 116 ? -20.001 -11.210 5.881 1.00 92.44 116 ILE A CA 1
ATOM 905 C C . ILE A 1 116 ? -19.294 -9.853 5.899 1.00 92.44 116 ILE A C 1
A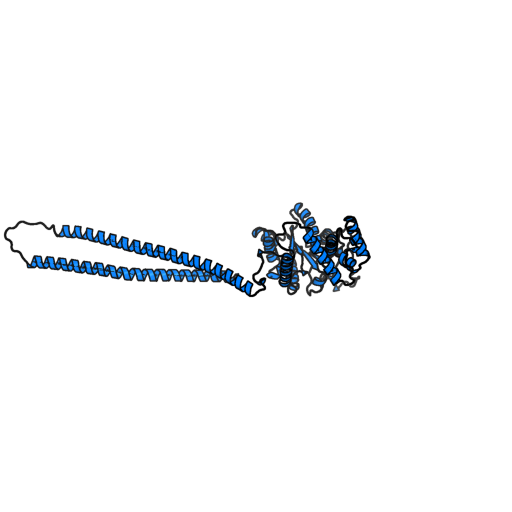TOM 907 O O . ILE A 1 116 ? -19.246 -9.206 6.943 1.00 92.44 116 ILE A O 1
ATOM 911 N N . ARG A 1 117 ? -18.804 -9.384 4.744 1.00 92.31 117 ARG A N 1
ATOM 912 C CA . ARG A 1 117 ? -18.088 -8.102 4.622 1.00 92.31 117 ARG A CA 1
ATOM 913 C C . ARG A 1 117 ? -18.931 -6.921 5.087 1.00 92.31 117 ARG A C 1
ATOM 915 O O . ARG A 1 117 ? -18.480 -6.145 5.926 1.00 92.31 117 ARG A O 1
ATOM 922 N N . GLU A 1 118 ? -20.167 -6.817 4.601 1.00 91.81 118 GLU A N 1
ATOM 923 C CA . GLU A 1 118 ? -21.080 -5.747 5.014 1.00 91.81 118 GLU A CA 1
ATOM 924 C C . GLU A 1 118 ? -21.373 -5.794 6.514 1.00 91.81 118 GLU A C 1
ATOM 926 O O . GLU A 1 118 ? -21.403 -4.758 7.177 1.00 91.81 118 GLU A O 1
ATOM 931 N N . THR A 1 119 ? -21.568 -6.996 7.059 1.00 92.56 119 THR A N 1
ATOM 932 C CA . THR A 1 119 ? -21.843 -7.184 8.485 1.00 92.56 119 THR A CA 1
ATOM 933 C C . THR A 1 119 ? -20.654 -6.760 9.343 1.00 92.56 119 THR A C 1
ATOM 935 O O . THR A 1 119 ? -20.848 -6.075 10.345 1.00 92.56 119 THR A O 1
ATOM 938 N N . LEU A 1 120 ? -19.432 -7.136 8.955 1.00 92.50 120 LEU A N 1
ATOM 939 C CA . LEU A 1 120 ? -18.207 -6.803 9.685 1.00 92.50 120 LEU A CA 1
ATOM 940 C C . LEU A 1 120 ? -17.970 -5.291 9.750 1.00 92.50 120 LEU A C 1
ATOM 942 O O . LEU A 1 120 ? -17.658 -4.773 10.823 1.00 92.50 120 LEU A O 1
ATOM 946 N N . VAL A 1 121 ? -18.171 -4.588 8.632 1.00 91.75 121 VAL A N 1
ATOM 947 C CA . VAL A 1 121 ? -18.013 -3.128 8.565 1.00 91.75 121 VAL A CA 1
ATOM 948 C C . VAL A 1 121 ? -19.132 -2.422 9.337 1.00 91.75 121 VAL A C 1
ATOM 950 O O . VAL A 1 121 ? -18.845 -1.604 10.208 1.00 91.75 121 VAL A O 1
ATOM 953 N N . LYS A 1 122 ? -20.407 -2.776 9.103 1.00 89.19 122 LYS A N 1
ATOM 954 C CA . LYS A 1 122 ? -21.560 -2.134 9.770 1.00 89.19 122 LYS A CA 1
ATOM 955 C C . LYS A 1 122 ? -21.550 -2.327 11.287 1.00 89.19 122 LYS A C 1
ATOM 957 O O . LYS A 1 122 ? -21.906 -1.409 12.017 1.00 89.19 122 LYS A O 1
ATOM 962 N N . LYS A 1 123 ? -21.149 -3.509 11.768 1.00 89.75 123 LYS A N 1
ATOM 963 C CA . LYS A 1 123 ? -21.045 -3.814 13.205 1.00 89.75 123 LYS A CA 1
ATOM 964 C C . LYS A 1 123 ? -19.720 -3.368 13.832 1.00 89.75 123 LYS A C 1
ATOM 966 O O . LYS A 1 123 ? -19.491 -3.706 14.988 1.00 89.75 123 LYS A O 1
ATOM 971 N N . GLN A 1 124 ? -18.855 -2.677 13.082 1.00 90.00 124 GLN A N 1
ATOM 972 C CA . GLN A 1 124 ? -17.565 -2.165 13.560 1.00 90.00 124 GLN A CA 1
ATOM 973 C C . GLN A 1 124 ? -16.713 -3.253 14.225 1.00 90.00 124 GLN A C 1
ATOM 975 O O . GLN A 1 124 ? -16.109 -3.047 15.267 1.00 90.00 124 GLN A O 1
ATOM 980 N N . ARG A 1 125 ? -16.692 -4.452 13.631 1.00 92.44 125 ARG A N 1
ATOM 981 C CA . ARG A 1 125 ? -15.936 -5.606 14.149 1.00 92.44 125 ARG A CA 1
ATOM 982 C C . ARG A 1 125 ? -14.497 -5.654 13.644 1.00 92.44 125 ARG A C 1
ATOM 984 O O . ARG A 1 125 ? -13.779 -6.599 13.957 1.00 92.44 125 ARG A O 1
ATOM 991 N N . LEU A 1 126 ? -14.100 -4.672 12.843 1.00 93.50 126 LEU A N 1
ATOM 992 C CA . LEU A 1 126 ? -12.791 -4.581 12.214 1.00 93.50 126 LEU A CA 1
ATOM 993 C C . LEU A 1 126 ? -11.972 -3.478 12.870 1.00 93.50 126 LEU A C 1
ATOM 995 O O . LEU A 1 126 ? -12.516 -2.429 13.203 1.00 93.50 126 LEU A O 1
ATOM 999 N N . LEU A 1 127 ? -10.664 -3.699 12.941 1.00 94.94 127 LEU A N 1
ATOM 1000 C CA . LEU A 1 127 ? -9.660 -2.668 13.168 1.00 94.94 127 LEU A CA 1
ATOM 1001 C C . LEU A 1 127 ? -8.897 -2.454 11.849 1.00 94.94 127 LEU A C 1
ATOM 1003 O O . LEU A 1 127 ? -8.010 -3.247 11.513 1.00 94.94 127 LEU A O 1
ATOM 1007 N N . PRO A 1 128 ? -9.261 -1.440 11.041 1.00 95.81 128 PRO A N 1
ATOM 1008 C CA . PRO A 1 128 ? -8.580 -1.161 9.787 1.00 95.81 128 PRO A CA 1
ATOM 1009 C C . PRO A 1 128 ? -7.168 -0.622 10.032 1.00 95.81 128 PRO A C 1
ATOM 1011 O O . PRO A 1 128 ? -6.971 0.438 10.630 1.00 95.81 128 PRO A O 1
ATOM 1014 N N . LEU A 1 129 ? -6.187 -1.356 9.513 1.00 96.50 129 LEU A N 1
ATOM 1015 C CA . LEU A 1 129 ? -4.778 -0.989 9.479 1.00 96.50 129 LEU A CA 1
ATOM 1016 C C . LEU A 1 129 ? -4.460 -0.483 8.069 1.00 96.50 129 LEU A C 1
ATOM 1018 O O . LEU A 1 129 ? -4.298 -1.259 7.129 1.00 96.50 129 LEU A O 1
ATOM 1022 N N . LEU A 1 130 ? -4.457 0.832 7.903 1.00 95.31 130 LEU A N 1
ATOM 1023 C CA . LEU A 1 130 ? -4.453 1.515 6.617 1.00 95.31 130 LEU A CA 1
ATOM 1024 C C . LEU A 1 130 ? -3.028 1.945 6.249 1.00 95.31 130 LEU A C 1
ATOM 1026 O O . LEU A 1 130 ? -2.507 2.925 6.779 1.00 95.31 130 LEU A O 1
ATOM 1030 N N . ASP A 1 131 ? -2.392 1.223 5.331 1.00 92.44 131 ASP A N 1
ATOM 1031 C CA . ASP A 1 131 ? -1.043 1.537 4.857 1.00 92.44 131 ASP A CA 1
ATOM 1032 C C . ASP A 1 131 ? -1.058 2.447 3.620 1.00 92.44 131 ASP A C 1
ATOM 1034 O O . ASP A 1 131 ? -1.937 2.342 2.759 1.00 92.44 131 ASP A O 1
ATOM 1038 N N . GLY A 1 132 ? -0.047 3.308 3.508 1.00 88.94 132 GLY A N 1
ATOM 1039 C CA . GLY A 1 132 ? 0.249 4.048 2.283 1.00 88.94 132 GLY A CA 1
ATOM 1040 C C . GLY A 1 132 ? -0.672 5.230 1.975 1.00 88.94 132 GLY A C 1
ATOM 1041 O O . GLY A 1 132 ? -1.074 5.399 0.824 1.00 88.94 132 GLY A O 1
ATOM 1042 N N . LEU A 1 133 ? -0.981 6.102 2.943 1.00 91.81 133 LEU A N 1
ATOM 1043 C CA . LEU A 1 133 ? -1.670 7.371 2.639 1.00 91.81 133 LEU A CA 1
ATOM 1044 C C . LEU A 1 133 ? -0.874 8.228 1.633 1.00 91.81 133 LEU A C 1
ATOM 1046 O O . LEU A 1 133 ? -1.458 8.881 0.769 1.00 91.81 133 LEU A O 1
ATOM 1050 N N . ASP A 1 134 ? 0.459 8.189 1.688 1.00 89.94 134 ASP A N 1
ATOM 1051 C CA . ASP A 1 134 ? 1.332 8.830 0.698 1.00 89.94 134 ASP A CA 1
ATOM 1052 C C . ASP A 1 134 ? 1.267 8.177 -0.694 1.00 89.94 134 ASP A C 1
ATOM 1054 O O . ASP A 1 134 ? 1.614 8.807 -1.692 1.00 89.94 134 ASP A O 1
ATOM 1058 N N . GLU A 1 135 ? 0.773 6.946 -0.805 1.00 89.19 135 GLU A N 1
ATOM 1059 C CA . GLU A 1 135 ? 0.606 6.251 -2.085 1.00 89.19 135 GLU A CA 1
ATOM 1060 C C . GLU A 1 135 ? -0.701 6.632 -2.796 1.00 89.19 135 GLU A C 1
ATOM 1062 O O . GLU A 1 135 ? -0.857 6.388 -3.995 1.00 89.19 135 GLU A O 1
ATOM 1067 N N . VAL A 1 136 ? -1.631 7.285 -2.091 1.00 90.75 136 VAL A N 1
ATOM 1068 C CA . VAL A 1 136 ? -2.819 7.897 -2.695 1.00 90.75 136 VAL A CA 1
ATOM 1069 C C . VAL A 1 136 ? -2.373 8.992 -3.663 1.00 90.75 136 VAL A C 1
ATOM 1071 O O . VAL A 1 136 ? -1.490 9.804 -3.365 1.00 90.75 136 VAL A O 1
ATOM 1074 N N . LYS A 1 137 ? -2.999 9.040 -4.844 1.00 88.38 137 LYS A N 1
ATOM 1075 C CA . LYS A 1 137 ? -2.710 10.053 -5.868 1.00 88.38 137 LYS A CA 1
ATOM 1076 C C . LYS A 1 137 ? -2.787 11.459 -5.264 1.00 88.38 137 LYS A C 1
ATOM 1078 O O . LYS A 1 137 ? -3.795 11.806 -4.655 1.00 88.38 137 LYS A O 1
ATOM 1083 N N . ALA A 1 138 ? -1.747 12.270 -5.480 1.00 87.06 138 ALA A N 1
ATOM 1084 C CA . ALA A 1 138 ? -1.534 13.551 -4.793 1.00 87.06 138 ALA A CA 1
ATOM 1085 C C . ALA A 1 138 ? -2.781 14.454 -4.735 1.00 87.06 138 ALA A C 1
ATOM 1087 O O . ALA A 1 138 ? -3.128 14.951 -3.668 1.00 87.06 138 ALA A O 1
ATOM 1088 N N . ASN A 1 139 ? -3.503 14.584 -5.854 1.00 88.94 139 ASN A N 1
ATOM 1089 C CA . ASN A 1 139 ? -4.703 15.422 -5.958 1.00 88.94 139 ASN A CA 1
ATOM 1090 C C . ASN A 1 139 ? -5.866 14.977 -5.053 1.00 88.94 139 ASN A C 1
ATOM 1092 O O . ASN A 1 139 ? -6.749 15.781 -4.795 1.00 88.94 139 ASN A O 1
ATOM 1096 N N . TYR A 1 140 ? -5.879 13.723 -4.596 1.00 90.75 140 TYR A N 1
ATOM 1097 C CA . TYR A 1 140 ? -6.963 13.134 -3.803 1.00 90.75 140 TYR A CA 1
ATOM 1098 C C . TYR A 1 140 ? -6.544 12.800 -2.367 1.00 90.75 140 TYR A C 1
ATOM 1100 O O . TYR A 1 140 ? -7.353 12.292 -1.597 1.00 90.75 140 TYR A O 1
ATOM 1108 N N . ARG A 1 141 ? -5.297 13.086 -1.968 1.00 92.06 141 ARG A N 1
ATOM 1109 C CA . ARG A 1 141 ? -4.820 12.817 -0.598 1.00 92.06 141 ARG A CA 1
ATOM 1110 C C . ARG A 1 141 ? -5.603 13.612 0.451 1.00 92.06 141 ARG A C 1
ATOM 1112 O O . ARG A 1 141 ? -5.981 13.057 1.477 1.00 92.06 141 ARG A O 1
ATOM 1119 N N . ASN A 1 142 ? -5.888 14.890 0.181 1.00 93.06 142 ASN A N 1
ATOM 1120 C CA . ASN A 1 142 ? -6.696 15.723 1.080 1.00 93.06 142 ASN A CA 1
ATOM 1121 C C . ASN A 1 142 ? -8.141 15.216 1.190 1.00 93.06 142 ASN A C 1
ATOM 1123 O O . ASN A 1 142 ? -8.675 15.176 2.297 1.00 93.06 142 ASN A O 1
ATOM 1127 N N . ASP A 1 143 ? -8.741 14.789 0.077 1.00 93.56 143 ASP A N 1
ATOM 1128 C CA . ASP A 1 143 ? -10.085 14.198 0.066 1.00 93.56 143 ASP A CA 1
ATOM 1129 C C . ASP A 1 143 ? -10.111 12.882 0.856 1.00 93.56 143 ASP A C 1
ATOM 1131 O O . ASP A 1 143 ? -11.048 12.629 1.608 1.00 93.56 143 ASP A O 1
ATOM 1135 N N . CYS A 1 144 ? -9.048 12.075 0.751 1.00 94.56 144 CYS A N 1
ATOM 1136 C CA . CYS A 1 144 ? -8.890 10.840 1.520 1.00 94.56 144 CYS A CA 1
ATOM 1137 C C . CYS A 1 144 ? -8.867 11.113 3.028 1.00 94.56 144 CYS A C 1
ATOM 1139 O O . CYS A 1 144 ? -9.527 10.408 3.786 1.00 94.56 144 CYS A O 1
ATOM 1141 N N . ILE A 1 145 ? -8.149 12.152 3.474 1.00 94.94 145 ILE A N 1
ATOM 1142 C CA . ILE A 1 145 ? -8.143 12.562 4.888 1.00 94.94 145 ILE A CA 1
ATOM 1143 C C . ILE A 1 145 ? -9.547 12.963 5.341 1.00 94.94 145 ILE A C 1
ATOM 1145 O O . ILE A 1 145 ? -9.983 12.548 6.414 1.00 94.94 145 ILE A O 1
ATOM 1149 N N . LEU A 1 146 ? -10.271 13.743 4.534 1.00 94.56 146 LEU A N 1
ATOM 1150 C CA . LEU A 1 146 ? -11.640 14.143 4.864 1.00 94.56 146 LEU A CA 1
ATOM 1151 C C . LEU A 1 146 ? -12.567 12.928 4.968 1.00 94.56 146 LEU A C 1
ATOM 1153 O O . LEU A 1 146 ? -13.337 12.835 5.922 1.00 94.56 146 LEU A O 1
ATOM 1157 N N . ALA A 1 147 ? -12.449 11.972 4.047 1.00 95.25 147 ALA A N 1
ATOM 1158 C CA . ALA A 1 147 ? -13.222 10.736 4.069 1.00 95.25 147 ALA A CA 1
ATOM 1159 C C . ALA A 1 147 ? -12.908 9.872 5.305 1.00 95.25 147 ALA A C 1
ATOM 1161 O O . ALA A 1 147 ? -13.827 9.342 5.927 1.00 95.25 147 ALA A O 1
ATOM 1162 N N . LEU A 1 148 ? -11.636 9.773 5.709 1.00 95.19 148 LEU A N 1
ATOM 1163 C CA . LEU A 1 148 ? -11.220 9.066 6.929 1.00 95.19 148 LEU A CA 1
ATOM 1164 C C . LEU A 1 148 ? -11.734 9.754 8.199 1.00 95.19 148 LEU A C 1
ATOM 1166 O O . LEU A 1 148 ? -12.238 9.088 9.102 1.00 95.19 148 LEU A O 1
ATOM 1170 N N . ASN A 1 149 ? -11.665 11.085 8.257 1.00 95.12 149 ASN A N 1
ATOM 1171 C CA . ASN A 1 149 ? -12.209 11.864 9.369 1.00 95.12 149 ASN A CA 1
ATOM 1172 C C . ASN A 1 149 ? -13.734 11.713 9.473 1.00 95.12 149 ASN A C 1
ATOM 1174 O O . ASN A 1 149 ? -14.264 11.582 10.577 1.00 95.12 149 ASN A O 1
ATOM 1178 N N . GLN A 1 150 ? -14.432 11.700 8.335 1.00 94.38 150 GLN A N 1
ATOM 1179 C CA . GLN A 1 150 ? -15.874 11.480 8.279 1.00 94.38 150 GLN A CA 1
ATOM 1180 C C . GLN A 1 150 ? -16.234 10.060 8.735 1.00 94.38 150 GLN A C 1
ATOM 1182 O O . GLN A 1 150 ? -17.101 9.895 9.585 1.00 94.38 150 GLN A O 1
ATOM 1187 N N . PHE A 1 151 ? -15.502 9.045 8.270 1.00 93.38 151 PHE A N 1
ATOM 1188 C CA . PHE A 1 151 ? -15.689 7.660 8.702 1.00 93.38 151 PHE A CA 1
ATOM 1189 C C . PHE A 1 151 ? -15.478 7.485 10.211 1.00 93.38 151 PHE A C 1
ATOM 1191 O O . PHE A 1 151 ? -16.308 6.876 10.885 1.00 93.38 151 PHE A O 1
ATOM 1198 N N . LYS A 1 152 ? -14.420 8.090 10.768 1.00 92.19 152 LYS A N 1
ATOM 1199 C CA . LYS A 1 152 ? -14.208 8.132 12.220 1.00 92.19 152 LYS A CA 1
ATOM 1200 C C . LYS A 1 152 ? -15.401 8.768 12.936 1.00 92.19 152 LYS A C 1
ATOM 1202 O O . LYS A 1 152 ? -15.828 8.257 13.962 1.00 92.19 152 LYS A O 1
ATOM 1207 N N . LYS A 1 153 ? -15.931 9.881 12.427 1.00 91.69 153 LYS A N 1
ATOM 1208 C CA . LYS A 1 153 ? -17.044 10.602 13.056 1.00 91.69 153 LYS A CA 1
ATOM 1209 C C . LYS A 1 153 ? -18.353 9.809 13.027 1.00 91.69 153 LYS A C 1
ATOM 1211 O O . LYS A 1 153 ? -19.065 9.802 14.025 1.00 91.69 153 LYS A O 1
ATOM 1216 N N . ASP A 1 154 ? -18.653 9.157 11.909 1.00 91.06 154 ASP A N 1
ATOM 1217 C CA . ASP A 1 154 ? -19.922 8.452 11.707 1.00 91.06 154 ASP A CA 1
ATOM 1218 C C . ASP A 1 154 ? -19.984 7.127 12.467 1.00 91.06 154 ASP A C 1
ATOM 1220 O O . ASP A 1 154 ? -21.044 6.740 12.956 1.00 91.06 154 ASP A O 1
ATOM 1224 N N . TYR A 1 155 ? -18.845 6.438 12.582 1.00 88.25 155 TYR A N 1
ATOM 1225 C CA . TYR A 1 155 ? -18.774 5.113 13.190 1.00 88.25 155 TYR A CA 1
ATOM 1226 C C . TYR A 1 155 ? -18.089 5.120 14.568 1.00 88.25 155 TYR A C 1
ATOM 1228 O O . TYR A 1 155 ? -18.263 4.187 15.334 1.00 88.25 155 TYR A O 1
ATOM 1236 N N . GLY A 1 156 ? -17.313 6.138 14.940 1.00 85.62 156 GLY A N 1
ATOM 1237 C CA . GLY A 1 156 ? -16.464 6.055 16.140 1.00 85.62 156 GLY A CA 1
ATOM 1238 C C . GLY A 1 156 ? -15.409 4.946 16.034 1.00 85.62 156 GLY A C 1
ATOM 1239 O O . GLY A 1 156 ? -14.991 4.391 17.045 1.00 85.62 156 GLY A O 1
ATOM 1240 N N . ALA A 1 157 ? -15.025 4.590 14.803 1.00 86.56 157 ALA A N 1
ATOM 1241 C CA . ALA A 1 157 ? -14.180 3.440 14.515 1.00 86.56 157 ALA A CA 1
ATOM 1242 C C . ALA A 1 157 ? -12.735 3.634 14.999 1.00 86.56 157 ALA A C 1
ATOM 1244 O O . ALA A 1 157 ? -12.160 4.718 14.862 1.00 86.56 157 ALA A O 1
ATOM 1245 N N . GLU A 1 158 ? -12.142 2.545 15.485 1.00 92.81 158 GLU A N 1
ATOM 1246 C CA . GLU A 1 158 ? -10.712 2.455 15.779 1.00 92.81 158 GLU A CA 1
ATOM 1247 C C . GLU A 1 158 ? -9.920 2.296 14.481 1.00 92.81 158 GLU A C 1
ATOM 1249 O O . GLU A 1 158 ? -10.314 1.526 13.605 1.00 92.81 158 GLU A O 1
ATOM 1254 N N . LEU A 1 159 ? -8.838 3.061 14.316 1.00 94.38 159 LEU A N 1
ATOM 1255 C CA . LEU A 1 159 ? -8.130 3.180 13.036 1.00 94.38 159 LEU A CA 1
ATOM 1256 C C . LEU A 1 159 ? -6.635 3.386 13.239 1.00 94.38 159 LEU A C 1
ATOM 1258 O O . LEU A 1 159 ? -6.217 4.209 14.054 1.00 94.38 159 LEU A O 1
ATOM 1262 N N . VAL A 1 160 ? -5.830 2.730 12.406 1.00 95.69 160 VAL A N 1
ATOM 1263 C CA . VAL A 1 160 ? -4.398 3.026 12.298 1.00 95.69 160 VAL A CA 1
ATOM 1264 C C . VAL A 1 160 ? -4.068 3.407 10.868 1.00 95.69 160 VAL A C 1
ATOM 1266 O O . VAL A 1 160 ? -4.435 2.689 9.945 1.00 95.69 160 VAL A O 1
ATOM 1269 N N . VAL A 1 161 ? -3.386 4.534 10.670 1.00 96.25 161 VAL A N 1
ATOM 1270 C CA . VAL A 1 161 ? -2.974 5.011 9.339 1.00 96.25 161 VAL A CA 1
ATOM 1271 C C . VAL A 1 161 ? -1.462 5.165 9.287 1.00 96.25 161 VAL A C 1
ATOM 1273 O O . VAL A 1 161 ? -0.875 5.746 10.194 1.00 96.25 161 VAL A O 1
ATOM 1276 N N . CYS A 1 162 ? -0.827 4.694 8.215 1.00 94.81 162 CYS A N 1
ATOM 1277 C CA . CYS A 1 162 ? 0.588 4.921 7.935 1.00 94.81 162 CYS A CA 1
ATOM 1278 C C . CYS A 1 162 ? 0.789 5.928 6.796 1.00 94.81 162 CYS A C 1
ATOM 1280 O O . CYS A 1 162 ? 0.107 5.879 5.770 1.00 94.81 162 CYS A O 1
ATOM 1282 N N . SER A 1 163 ? 1.766 6.823 6.957 1.00 93.88 163 SER A N 1
ATOM 1283 C CA . SER A 1 163 ? 2.165 7.768 5.909 1.00 93.88 163 SER A CA 1
ATOM 1284 C C . SER A 1 163 ? 3.644 8.129 5.994 1.00 93.88 163 SER A C 1
ATOM 1286 O O . SER A 1 163 ? 4.265 8.096 7.057 1.00 93.88 163 SER A O 1
ATOM 1288 N N . ARG A 1 164 ? 4.232 8.554 4.875 1.00 92.31 164 ARG A N 1
ATOM 1289 C CA . ARG A 1 164 ? 5.494 9.308 4.905 1.00 92.31 164 ARG A CA 1
ATOM 1290 C C . ARG A 1 164 ? 5.309 10.664 5.582 1.00 92.31 164 ARG A C 1
ATOM 1292 O O . ARG A 1 164 ? 4.309 11.342 5.348 1.00 92.31 164 ARG A O 1
ATOM 1299 N N . ILE A 1 165 ? 6.307 11.067 6.374 1.00 89.88 165 ILE A N 1
ATOM 1300 C CA . ILE A 1 165 ? 6.278 12.320 7.145 1.00 89.88 165 ILE A CA 1
ATOM 1301 C C . ILE A 1 165 ? 6.167 13.555 6.241 1.00 89.88 165 ILE A C 1
ATOM 1303 O O . ILE A 1 165 ? 5.243 14.347 6.404 1.00 89.88 165 ILE A O 1
ATOM 1307 N N . LYS A 1 166 ? 7.033 13.668 5.225 1.00 90.44 166 LYS A N 1
ATOM 1308 C CA . LYS A 1 166 ? 7.052 14.811 4.293 1.00 90.44 166 LYS A CA 1
ATOM 1309 C C . LYS A 1 166 ? 5.758 14.925 3.488 1.00 90.44 166 LYS A C 1
ATOM 1311 O O . LYS A 1 166 ? 5.214 16.016 3.348 1.00 90.44 166 LYS A O 1
ATOM 1316 N N . ASP A 1 167 ? 5.254 13.797 2.987 1.00 89.56 167 ASP A N 1
ATOM 1317 C CA . ASP A 1 167 ? 4.012 13.759 2.210 1.00 89.56 167 ASP A CA 1
ATOM 1318 C C . ASP A 1 167 ? 2.801 14.168 3.047 1.00 89.56 167 ASP A C 1
ATOM 1320 O O . ASP A 1 167 ? 1.933 14.867 2.537 1.00 89.56 167 ASP A O 1
ATOM 1324 N N . TYR A 1 168 ? 2.752 13.763 4.318 1.00 91.31 168 TYR A N 1
ATOM 1325 C CA . TYR A 1 168 ? 1.662 14.116 5.223 1.00 91.31 168 TYR A CA 1
ATOM 1326 C C . TYR A 1 168 ? 1.725 15.587 5.665 1.00 91.31 168 TYR A C 1
ATOM 1328 O O . TYR A 1 168 ? 0.710 16.280 5.653 1.00 91.31 168 TYR A O 1
ATOM 1336 N N . GLN A 1 169 ? 2.918 16.098 5.988 1.00 89.38 169 GLN A N 1
ATOM 1337 C CA . GLN A 1 169 ? 3.115 17.503 6.370 1.00 89.38 169 GLN A CA 1
ATOM 1338 C C . GLN A 1 169 ? 2.737 18.480 5.248 1.00 89.38 169 GLN A C 1
ATOM 1340 O O . GLN A 1 169 ? 2.219 19.560 5.533 1.00 89.38 169 GLN A O 1
ATOM 1345 N N . ALA A 1 170 ? 2.942 18.086 3.986 1.00 90.00 170 ALA A N 1
ATOM 1346 C CA . ALA A 1 170 ? 2.589 18.880 2.810 1.00 90.00 170 ALA A CA 1
ATOM 1347 C C . ALA A 1 170 ? 1.071 19.004 2.559 1.00 90.00 170 ALA A C 1
ATOM 1349 O O . ALA A 1 170 ? 0.655 19.805 1.721 1.00 90.00 170 ALA A O 1
ATOM 1350 N N . LEU A 1 171 ? 0.235 18.213 3.239 1.00 90.12 171 LEU A N 1
ATOM 1351 C CA . LEU A 1 171 ? -1.220 18.283 3.093 1.00 90.12 171 LEU A CA 1
ATOM 1352 C C . LEU A 1 171 ? -1.778 19.506 3.826 1.00 90.12 171 LEU A C 1
ATOM 1354 O O . LEU A 1 171 ? -1.159 20.023 4.754 1.00 90.12 171 LEU A O 1
ATOM 1358 N N . SER A 1 172 ? -2.961 19.967 3.428 1.00 89.50 172 SER A N 1
ATOM 1359 C CA . SER A 1 172 ? -3.650 21.067 4.115 1.00 89.50 172 SER A CA 1
ATOM 1360 C C . SER A 1 172 ? -4.534 20.547 5.245 1.00 89.50 172 SER A C 1
ATOM 1362 O O . SER A 1 172 ? -4.626 21.169 6.297 1.00 89.50 172 SER A O 1
ATOM 1364 N N . ASN A 1 173 ? -5.156 19.383 5.043 1.00 90.69 173 ASN A N 1
ATOM 1365 C CA . ASN A 1 173 ? -5.976 18.730 6.054 1.00 90.69 173 ASN A CA 1
ATOM 1366 C C . ASN A 1 173 ? -5.117 17.824 6.949 1.00 90.69 173 ASN A C 1
ATOM 1368 O O . ASN A 1 173 ? -4.054 17.340 6.546 1.00 90.69 173 ASN A O 1
ATOM 1372 N N . ARG A 1 174 ? -5.586 17.581 8.174 1.00 92.44 174 ARG A N 1
ATOM 1373 C CA . ARG A 1 174 ? -4.968 16.659 9.137 1.00 92.44 174 ARG A CA 1
ATOM 1374 C C . ARG A 1 174 ? -5.975 15.604 9.573 1.00 92.44 174 ARG A C 1
ATOM 1376 O O . ARG A 1 174 ? -7.184 15.838 9.546 1.00 92.44 174 ARG A O 1
ATOM 1383 N N . LEU A 1 175 ? -5.468 14.435 9.946 1.00 92.31 175 LEU A N 1
ATOM 1384 C CA . LEU A 1 175 ? -6.284 13.379 10.532 1.00 92.31 175 LEU A CA 1
ATOM 1385 C C . LEU A 1 175 ? -6.657 13.771 11.961 1.00 92.31 175 LEU A C 1
ATOM 1387 O O . LEU A 1 175 ? -5.789 14.107 12.763 1.00 92.31 175 LEU A O 1
ATOM 1391 N N . ASN A 1 176 ? -7.945 13.698 12.285 1.00 91.69 176 ASN A N 1
ATOM 1392 C CA . ASN A 1 176 ? -8.475 14.013 13.611 1.00 91.69 176 ASN A CA 1
ATOM 1393 C C . ASN A 1 176 ? -8.256 12.825 14.557 1.00 91.69 176 ASN A C 1
ATOM 1395 O O . ASN A 1 176 ? -9.219 12.231 15.041 1.00 91.69 176 ASN A O 1
ATOM 1399 N N . PHE A 1 177 ? -7.008 12.399 14.735 1.00 91.94 177 PHE A N 1
ATOM 1400 C CA . PHE A 1 177 ? -6.624 11.213 15.506 1.00 91.94 177 PHE A CA 1
ATOM 1401 C C . PHE A 1 177 ? -6.218 11.583 16.936 1.00 91.94 177 PHE A C 1
ATOM 1403 O O . PHE A 1 177 ? -6.026 12.756 17.234 1.00 91.94 177 PHE A O 1
ATOM 1410 N N . GLN A 1 178 ? -6.157 10.597 17.832 1.00 88.25 178 GLN A N 1
ATOM 1411 C CA . GLN A 1 178 ? -5.822 10.822 19.246 1.00 88.25 178 GLN A CA 1
ATOM 1412 C C . GLN A 1 178 ? -4.317 10.833 19.499 1.00 88.25 178 GLN A C 1
ATOM 1414 O O . GLN A 1 178 ? -3.857 11.563 20.368 1.00 88.25 178 GLN A O 1
ATOM 1419 N N . SER A 1 179 ? -3.558 10.027 18.757 1.00 88.69 179 SER A N 1
ATOM 1420 C CA . SER A 1 179 ? -2.108 9.942 18.910 1.00 88.69 179 SER A CA 1
ATOM 1421 C C . SER A 1 179 ? -1.415 9.851 17.558 1.00 88.69 179 SER A C 1
ATOM 1423 O O . SER A 1 179 ? -1.986 9.377 16.566 1.00 88.69 179 SER A O 1
ATOM 1425 N N . SER A 1 180 ? -0.162 10.300 17.516 1.00 90.88 180 SER A N 1
ATOM 1426 C CA . SER A 1 180 ? 0.713 10.021 16.391 1.00 90.88 180 SER A CA 1
ATOM 1427 C C . SER A 1 180 ? 2.147 9.737 16.823 1.00 90.88 180 SER A C 1
ATOM 1429 O O . SER A 1 180 ? 2.683 10.352 17.747 1.00 90.88 180 SER A O 1
ATOM 1431 N N . VAL A 1 181 ? 2.759 8.790 16.120 1.00 90.19 181 VAL A N 1
ATOM 1432 C CA . VAL A 1 181 ? 4.104 8.281 16.380 1.00 90.19 181 VAL A CA 1
ATOM 1433 C C . VAL A 1 181 ? 4.914 8.306 15.095 1.00 90.19 181 VAL A C 1
ATOM 1435 O O . VAL A 1 181 ? 4.388 8.061 14.014 1.00 90.19 181 VAL A O 1
ATOM 1438 N N . CYS A 1 182 ? 6.207 8.578 15.193 1.00 89.25 182 CYS A N 1
ATOM 1439 C CA . CYS A 1 182 ? 7.148 8.525 14.089 1.00 89.25 182 CYS A CA 1
ATOM 1440 C C . CYS A 1 182 ? 8.163 7.407 14.317 1.00 89.25 182 CYS A C 1
ATOM 1442 O O . CYS A 1 182 ? 8.796 7.331 15.369 1.00 89.25 182 CYS A O 1
ATOM 1444 N N . ILE A 1 183 ? 8.338 6.556 13.309 1.00 87.88 183 ILE A N 1
ATOM 1445 C CA . ILE A 1 183 ? 9.396 5.551 13.279 1.00 87.88 183 ILE A CA 1
ATOM 1446 C C . ILE A 1 183 ? 10.717 6.251 12.979 1.00 87.88 183 ILE A C 1
ATOM 1448 O O . ILE A 1 183 ? 10.877 6.879 11.925 1.00 87.88 183 ILE A O 1
ATOM 1452 N N . ARG A 1 184 ? 11.676 6.097 13.889 1.00 86.50 184 ARG A N 1
ATOM 1453 C CA . ARG A 1 184 ? 13.021 6.646 13.751 1.00 86.50 184 ARG A CA 1
ATOM 1454 C C . ARG A 1 184 ? 13.860 5.818 12.782 1.00 86.50 184 ARG A C 1
ATOM 1456 O O . ARG A 1 184 ? 13.702 4.604 12.662 1.00 86.50 184 ARG A O 1
ATOM 1463 N N . LEU A 1 185 ? 14.770 6.500 12.093 1.00 86.38 185 LEU A N 1
ATOM 1464 C CA . LEU A 1 185 ? 15.818 5.847 11.317 1.00 86.38 185 LEU A CA 1
ATOM 1465 C C . LEU A 1 185 ? 16.775 5.078 12.246 1.00 86.38 185 LEU A C 1
ATOM 1467 O O . LEU A 1 185 ? 16.889 5.390 13.433 1.00 86.38 185 LEU A O 1
ATOM 1471 N N . LEU A 1 186 ? 17.454 4.070 11.701 1.00 86.56 186 LEU A N 1
ATOM 1472 C CA . LEU A 1 186 ? 18.432 3.272 12.435 1.00 86.56 186 LEU A CA 1
ATOM 1473 C C . LEU A 1 186 ? 19.648 4.119 12.806 1.00 86.56 186 LEU A C 1
ATOM 1475 O O . LEU A 1 186 ? 20.183 4.858 11.978 1.00 86.56 186 LEU A O 1
ATOM 1479 N N . THR A 1 187 ? 20.138 3.953 14.032 1.00 87.94 187 THR A N 1
ATOM 1480 C CA . THR A 1 187 ? 21.427 4.529 14.426 1.00 87.94 187 THR A CA 1
ATOM 1481 C C . THR A 1 187 ? 22.579 3.735 13.808 1.00 87.94 187 THR A C 1
ATOM 1483 O O . THR A 1 187 ? 22.455 2.541 13.534 1.00 87.94 187 THR A O 1
ATOM 1486 N N . LEU A 1 188 ? 23.743 4.362 13.620 1.00 86.25 188 LEU A N 1
ATOM 1487 C CA . LEU A 1 188 ? 24.923 3.654 13.100 1.00 86.25 188 LEU A CA 1
ATOM 1488 C C . LEU A 1 188 ? 25.357 2.494 14.008 1.00 86.25 188 LEU A C 1
ATOM 1490 O O . LEU A 1 188 ? 25.803 1.462 13.517 1.00 86.25 188 LEU A O 1
ATOM 1494 N N . GLU A 1 189 ? 25.168 2.621 15.321 1.00 86.56 189 GLU A N 1
ATOM 1495 C CA . GLU A 1 189 ? 25.413 1.537 16.280 1.00 86.56 189 GLU A CA 1
ATOM 1496 C C . GLU A 1 189 ? 24.508 0.332 16.013 1.00 86.56 189 GLU A C 1
ATOM 1498 O O . GLU A 1 189 ? 24.973 -0.805 15.967 1.00 86.56 189 GLU A O 1
ATOM 1503 N N . GLN A 1 190 ? 23.219 0.590 15.783 1.00 87.44 190 GLN A N 1
ATOM 1504 C CA . GLN A 1 190 ? 22.243 -0.426 15.416 1.00 87.44 190 GLN A CA 1
ATOM 1505 C C . GLN A 1 190 ? 22.613 -1.092 14.083 1.00 87.44 190 GLN A C 1
ATOM 1507 O O . GLN A 1 190 ? 22.588 -2.319 13.988 1.00 87.44 190 GLN A O 1
ATOM 1512 N N . VAL A 1 191 ? 23.000 -0.308 13.072 1.00 88.38 191 VAL A N 1
ATOM 1513 C CA . VAL A 1 191 ? 23.459 -0.816 11.768 1.00 88.38 191 VAL A CA 1
ATOM 1514 C C . VAL A 1 191 ? 24.669 -1.739 11.934 1.00 88.38 191 VAL A C 1
ATOM 1516 O O . VAL A 1 191 ? 24.648 -2.866 11.443 1.00 88.38 191 VAL A O 1
ATOM 1519 N N . CYS A 1 192 ? 25.702 -1.300 12.656 1.00 86.81 192 CYS A N 1
ATOM 1520 C CA . CYS A 1 192 ? 26.902 -2.097 12.909 1.00 86.81 192 CYS A CA 1
ATOM 1521 C C . CYS A 1 192 ? 26.579 -3.389 13.668 1.00 86.81 192 CYS A C 1
ATOM 1523 O O . CYS A 1 192 ? 27.026 -4.458 13.263 1.00 86.81 192 CYS A O 1
ATOM 1525 N N . TYR A 1 193 ? 25.746 -3.308 14.709 1.00 87.62 193 TYR A N 1
ATOM 1526 C CA . TYR A 1 193 ? 25.291 -4.479 15.456 1.00 87.62 193 TYR A CA 1
ATOM 1527 C C . TYR A 1 193 ? 24.559 -5.485 14.556 1.00 87.62 193 TYR A C 1
ATOM 1529 O O . TYR A 1 193 ? 24.795 -6.691 14.638 1.00 87.62 193 TYR A O 1
ATOM 1537 N N . TYR A 1 194 ? 23.699 -5.000 13.656 1.00 86.50 194 TYR A N 1
ATOM 1538 C CA . TYR A 1 194 ? 23.026 -5.855 12.685 1.00 86.50 194 TYR A CA 1
ATOM 1539 C C . TYR A 1 194 ? 24.021 -6.543 11.746 1.00 86.50 194 TYR A C 1
ATOM 1541 O O . TYR A 1 194 ? 23.946 -7.759 11.586 1.00 86.50 194 TYR A O 1
ATOM 1549 N N . LEU A 1 195 ? 24.972 -5.809 11.164 1.00 86.25 195 LEU A N 1
ATOM 1550 C CA . LEU A 1 195 ? 25.976 -6.394 10.268 1.00 86.25 195 LEU A CA 1
ATOM 1551 C C . LEU A 1 195 ? 26.815 -7.469 10.972 1.00 86.25 195 LEU A C 1
ATOM 1553 O O . LEU A 1 195 ? 27.061 -8.526 10.391 1.00 86.25 195 LEU A O 1
ATOM 1557 N N . ASP A 1 196 ? 27.164 -7.239 12.237 1.00 85.81 196 ASP A N 1
ATOM 1558 C CA . ASP A 1 196 ? 27.904 -8.197 13.061 1.00 85.81 196 ASP A CA 1
ATOM 1559 C C . ASP A 1 196 ? 27.092 -9.462 13.353 1.00 85.81 196 ASP A C 1
ATOM 1561 O O . ASP A 1 196 ? 27.642 -10.563 13.361 1.00 85.81 196 ASP A O 1
ATOM 1565 N N . SER A 1 197 ? 25.773 -9.326 13.524 1.00 83.62 197 SER A N 1
ATOM 1566 C CA . SER A 1 197 ? 24.874 -10.463 13.744 1.00 83.62 197 SER A CA 1
ATOM 1567 C C . SER A 1 197 ? 24.708 -11.370 12.516 1.00 83.62 197 SER A C 1
ATOM 1569 O O . SER A 1 197 ? 24.396 -12.550 12.673 1.00 83.62 197 SER A O 1
ATOM 1571 N N . VAL A 1 198 ? 24.921 -10.851 11.298 1.00 79.38 198 VAL A N 1
ATOM 1572 C CA . VAL A 1 198 ? 24.777 -11.625 10.050 1.00 79.38 198 VAL A CA 1
ATOM 1573 C C . VAL A 1 198 ? 26.044 -12.428 9.719 1.00 79.38 198 VAL A C 1
ATOM 1575 O O . VAL A 1 198 ? 25.939 -13.506 9.135 1.00 79.38 198 VAL A O 1
ATOM 1578 N N . GLY A 1 199 ? 27.230 -11.954 10.120 1.00 76.06 199 GLY A N 1
ATOM 1579 C CA . GLY A 1 199 ? 28.484 -12.716 10.060 1.00 76.06 199 GLY A CA 1
ATOM 1580 C C . GLY A 1 199 ? 29.571 -12.139 9.143 1.00 76.06 199 GLY A C 1
ATOM 1581 O O . GLY A 1 199 ? 29.485 -11.022 8.635 1.00 76.06 199 GLY A O 1
ATOM 1582 N N . THR A 1 200 ? 30.634 -12.923 8.928 1.00 77.06 200 THR A N 1
ATOM 1583 C CA . THR A 1 200 ? 31.897 -12.490 8.288 1.00 77.06 200 THR A CA 1
ATOM 1584 C C . THR A 1 200 ? 31.789 -12.165 6.795 1.00 77.06 200 THR A C 1
ATOM 1586 O O . THR A 1 200 ? 32.657 -11.494 6.243 1.00 77.06 200 THR A O 1
ATOM 1589 N N . GLU A 1 201 ? 30.712 -12.573 6.121 1.00 79.44 201 GLU A N 1
ATOM 1590 C CA . GLU A 1 201 ? 30.487 -12.268 4.699 1.00 79.44 201 GLU A CA 1
ATOM 1591 C C . GLU A 1 201 ? 30.194 -10.782 4.423 1.00 79.44 201 GLU A C 1
ATOM 1593 O O . GLU A 1 201 ? 30.196 -10.363 3.263 1.00 79.44 201 GLU A O 1
ATOM 1598 N N . LEU A 1 202 ? 29.934 -9.988 5.470 1.00 82.56 202 LEU A N 1
ATOM 1599 C CA . LEU A 1 202 ? 29.644 -8.553 5.389 1.00 82.56 202 LEU A CA 1
ATOM 1600 C C . LEU A 1 202 ? 30.757 -7.672 5.962 1.00 82.56 202 LEU A C 1
ATOM 1602 O O . LEU A 1 202 ? 30.583 -6.455 6.051 1.00 82.56 202 LEU A O 1
ATOM 1606 N N . THR A 1 203 ? 31.916 -8.240 6.308 1.00 81.12 203 THR A N 1
ATOM 1607 C CA . THR A 1 203 ? 33.051 -7.454 6.814 1.00 81.12 203 THR A CA 1
ATOM 1608 C C . THR A 1 203 ? 33.468 -6.374 5.815 1.00 81.12 203 THR A C 1
ATOM 1610 O O . THR A 1 203 ? 33.742 -5.248 6.219 1.00 81.12 203 THR A O 1
ATOM 1613 N N . GLY A 1 204 ? 33.410 -6.667 4.509 1.00 81.19 204 GLY A N 1
ATOM 1614 C CA . GLY A 1 204 ? 33.710 -5.671 3.483 1.00 81.19 204 GLY A CA 1
ATOM 1615 C C . GLY A 1 204 ? 32.725 -4.495 3.460 1.00 81.19 204 GLY A C 1
ATOM 1616 O O . GLY A 1 204 ? 33.132 -3.339 3.366 1.00 81.19 204 GLY A O 1
ATOM 1617 N N . LEU A 1 205 ? 31.430 -4.767 3.644 1.00 84.50 205 LEU A N 1
ATOM 1618 C CA . LEU A 1 205 ? 30.408 -3.724 3.754 1.00 84.50 205 LEU A CA 1
ATOM 1619 C C . LEU A 1 205 ? 30.600 -2.872 5.015 1.00 84.50 205 LEU A C 1
ATOM 1621 O O . LEU A 1 205 ? 30.445 -1.656 4.956 1.00 84.50 205 LEU A O 1
ATOM 1625 N N . ARG A 1 206 ? 30.972 -3.487 6.143 1.00 85.19 206 ARG A N 1
ATOM 1626 C CA . ARG A 1 206 ? 31.251 -2.760 7.388 1.00 85.19 206 ARG A CA 1
ATOM 1627 C C . ARG A 1 206 ? 32.419 -1.786 7.221 1.00 85.19 206 ARG A C 1
ATOM 1629 O O . ARG A 1 206 ? 32.299 -0.630 7.619 1.00 85.19 206 ARG A O 1
ATOM 1636 N N . THR A 1 207 ? 33.517 -2.229 6.609 1.00 84.06 207 THR A N 1
ATOM 1637 C CA . THR A 1 207 ? 34.663 -1.355 6.317 1.00 84.06 207 THR A CA 1
ATOM 1638 C C . THR A 1 207 ? 34.254 -0.221 5.384 1.00 84.06 207 THR A C 1
ATOM 1640 O O . THR A 1 207 ? 34.534 0.940 5.671 1.00 84.06 207 THR A O 1
ATOM 1643 N N . LEU A 1 208 ? 33.504 -0.522 4.322 1.00 82.56 208 LEU A N 1
ATOM 1644 C CA . LEU A 1 208 ? 33.042 0.496 3.380 1.00 82.56 208 LEU A CA 1
ATOM 1645 C C . LEU A 1 208 ? 32.133 1.541 4.048 1.00 82.56 208 LEU A C 1
ATOM 1647 O O . LEU A 1 208 ? 32.287 2.733 3.805 1.00 82.56 208 LEU A O 1
ATOM 1651 N N . LEU A 1 209 ? 31.222 1.109 4.926 1.00 86.56 209 LEU A N 1
ATOM 1652 C CA . LEU A 1 209 ? 30.372 2.010 5.706 1.00 86.56 209 LEU A CA 1
ATOM 1653 C C . LEU A 1 209 ? 31.180 2.902 6.645 1.00 86.56 209 LEU A C 1
ATOM 1655 O O . LEU A 1 209 ? 30.732 3.996 6.940 1.00 86.56 209 LEU A O 1
ATOM 1659 N N . SER A 1 210 ? 32.357 2.487 7.117 1.00 83.31 210 SER A N 1
ATOM 1660 C CA . SER A 1 210 ? 33.194 3.362 7.948 1.00 83.31 210 SER A CA 1
ATOM 1661 C C . SER A 1 210 ? 33.864 4.492 7.155 1.00 83.31 210 SER A C 1
ATOM 1663 O O . SER A 1 210 ? 34.102 5.560 7.713 1.00 83.31 210 SER A O 1
ATOM 1665 N N . GLU A 1 211 ? 34.117 4.282 5.859 1.00 82.25 211 GLU A N 1
ATOM 1666 C CA . GLU A 1 211 ? 34.786 5.249 4.978 1.00 82.25 211 GLU A CA 1
ATOM 1667 C C . GLU A 1 211 ? 33.805 6.178 4.247 1.00 82.25 211 GLU A C 1
ATOM 1669 O O . GLU A 1 211 ? 34.174 7.289 3.873 1.00 82.25 211 GLU A O 1
ATOM 1674 N N . ASP A 1 212 ? 32.565 5.736 4.027 1.00 83.06 212 ASP A N 1
ATOM 1675 C CA . ASP A 1 212 ? 31.612 6.406 3.143 1.00 83.06 212 ASP A CA 1
ATOM 1676 C C . ASP A 1 212 ? 30.394 6.955 3.898 1.00 83.06 212 ASP A C 1
ATOM 1678 O O . ASP A 1 212 ? 29.483 6.219 4.292 1.00 83.06 212 ASP A O 1
ATOM 1682 N N . THR A 1 213 ? 30.350 8.280 4.043 1.00 85.19 213 THR A N 1
ATOM 1683 C CA . THR A 1 213 ? 29.262 9.006 4.715 1.00 85.19 213 THR A CA 1
ATOM 1684 C C . THR A 1 213 ? 27.920 8.886 3.993 1.00 85.19 213 THR A C 1
ATOM 1686 O O . THR A 1 213 ? 26.872 8.868 4.638 1.00 85.19 213 THR A O 1
ATOM 1689 N N . VAL A 1 214 ? 27.923 8.741 2.668 1.00 84.81 214 VAL A N 1
ATOM 1690 C CA . VAL A 1 214 ? 26.701 8.570 1.879 1.00 84.81 214 VAL A CA 1
ATOM 1691 C C . VAL A 1 214 ? 26.087 7.200 2.136 1.00 84.81 214 VAL A C 1
ATOM 1693 O O . VAL A 1 214 ? 24.873 7.072 2.306 1.00 84.81 214 VAL A O 1
ATOM 1696 N N . LEU A 1 215 ? 26.910 6.154 2.190 1.00 85.31 215 LEU A N 1
ATOM 1697 C CA . LEU A 1 215 ? 26.434 4.820 2.540 1.00 85.31 215 LEU A CA 1
ATOM 1698 C C . LEU A 1 215 ? 25.968 4.751 3.992 1.00 85.31 215 LEU A C 1
ATOM 1700 O O . LEU A 1 215 ? 24.968 4.084 4.246 1.00 85.31 215 LEU A O 1
ATOM 1704 N N . GLN A 1 216 ? 26.627 5.458 4.915 1.00 88.19 216 GLN A N 1
ATOM 1705 C CA . GLN A 1 216 ? 26.158 5.580 6.298 1.00 88.19 216 GLN A CA 1
ATOM 1706 C C . GLN A 1 216 ? 24.743 6.147 6.356 1.00 88.19 216 GLN A C 1
ATOM 1708 O O . GLN A 1 216 ? 23.883 5.549 6.995 1.00 88.19 216 GLN A O 1
ATOM 1713 N N . GLU A 1 217 ? 24.489 7.263 5.668 1.00 88.00 217 GLU A N 1
ATOM 1714 C CA . GLU A 1 217 ? 23.173 7.905 5.636 1.00 88.00 217 GLU A CA 1
ATOM 1715 C C . GLU A 1 217 ? 22.114 6.985 5.012 1.00 88.00 217 GLU A C 1
ATOM 1717 O O . GLU A 1 217 ? 21.036 6.787 5.574 1.00 88.00 217 GLU A O 1
ATOM 1722 N N . LEU A 1 218 ? 22.437 6.339 3.887 1.00 86.75 218 LEU A N 1
ATOM 1723 C CA . LEU A 1 218 ? 21.533 5.387 3.245 1.00 86.75 218 LEU A CA 1
ATOM 1724 C C . LEU A 1 218 ? 21.243 4.174 4.145 1.00 86.75 218 LEU A C 1
ATOM 1726 O O . LEU A 1 218 ? 20.097 3.732 4.199 1.00 86.75 218 LEU A O 1
ATOM 1730 N N . ALA A 1 219 ? 22.236 3.649 4.867 1.00 89.50 219 ALA A N 1
ATOM 1731 C CA . ALA A 1 219 ? 22.098 2.482 5.740 1.00 89.50 219 ALA A CA 1
ATOM 1732 C C . ALA A 1 219 ? 21.208 2.728 6.969 1.00 89.50 219 ALA A C 1
ATOM 1734 O O . ALA A 1 219 ? 20.741 1.767 7.579 1.00 89.50 219 ALA A O 1
ATOM 1735 N N . GLN A 1 220 ? 20.911 3.988 7.308 1.00 89.88 220 GLN A N 1
ATOM 1736 C CA . GLN A 1 220 ? 19.960 4.303 8.376 1.00 89.88 220 GLN A CA 1
ATOM 1737 C C . GLN A 1 220 ? 18.525 3.862 8.031 1.00 89.88 220 GLN A C 1
ATOM 1739 O O . GLN A 1 220 ? 17.691 3.679 8.916 1.00 89.88 220 GLN A O 1
ATOM 1744 N N . SER A 1 221 ? 18.211 3.668 6.747 1.00 90.00 221 SER A N 1
ATOM 1745 C CA . SER A 1 221 ? 16.943 3.083 6.311 1.00 90.00 221 SER A CA 1
ATOM 1746 C C . SER A 1 221 ? 17.040 1.548 6.318 1.00 90.00 221 SER A C 1
ATOM 1748 O O . SER A 1 221 ? 17.851 0.998 5.566 1.00 90.00 221 SER A O 1
ATOM 1750 N N . PRO A 1 222 ? 16.200 0.822 7.086 1.00 88.75 222 PRO A N 1
ATOM 1751 C CA . PRO A 1 222 ? 16.205 -0.644 7.116 1.00 88.75 222 PRO A CA 1
ATOM 1752 C C . PRO A 1 222 ? 16.121 -1.300 5.732 1.00 88.75 222 PRO A C 1
ATOM 1754 O O . PRO A 1 222 ? 16.781 -2.307 5.471 1.00 88.75 222 PRO A O 1
ATOM 1757 N N . LEU A 1 223 ? 15.333 -0.720 4.818 1.00 88.19 223 LEU A N 1
ATOM 1758 C CA . LEU A 1 223 ? 15.228 -1.217 3.446 1.00 88.19 223 LEU A CA 1
ATOM 1759 C C . LEU A 1 223 ? 16.568 -1.126 2.706 1.00 88.19 223 LEU A C 1
ATOM 1761 O O . LEU A 1 223 ? 16.984 -2.085 2.056 1.00 88.19 223 LEU A O 1
ATOM 1765 N N . MET A 1 224 ? 17.236 0.022 2.800 1.00 90.81 224 MET A N 1
ATOM 1766 C CA . MET A 1 224 ? 18.523 0.246 2.146 1.00 90.81 224 MET A CA 1
ATOM 1767 C C . MET A 1 224 ? 19.615 -0.625 2.757 1.00 90.81 224 MET A C 1
ATOM 1769 O O . MET A 1 224 ? 20.382 -1.220 2.005 1.00 90.81 224 MET A O 1
ATOM 1773 N N . LEU A 1 225 ? 19.638 -0.772 4.085 1.00 89.88 225 LEU A N 1
ATOM 1774 C CA . LEU A 1 225 ? 20.547 -1.686 4.772 1.00 89.88 225 LEU A CA 1
ATOM 1775 C C . LEU A 1 225 ? 20.392 -3.119 4.250 1.00 89.88 225 LEU A C 1
ATOM 1777 O O . LEU A 1 225 ? 21.373 -3.740 3.856 1.00 89.88 225 LEU A O 1
ATOM 1781 N N . ASN A 1 226 ? 19.157 -3.613 4.136 1.00 89.06 226 ASN A N 1
ATOM 1782 C CA . ASN A 1 226 ? 18.890 -4.939 3.580 1.00 89.06 226 ASN A CA 1
ATOM 1783 C C . ASN A 1 226 ? 19.337 -5.065 2.107 1.00 89.06 226 ASN A C 1
ATOM 1785 O O . ASN A 1 226 ? 19.900 -6.085 1.706 1.00 89.06 226 ASN A O 1
ATOM 1789 N N . ILE A 1 227 ? 19.130 -4.026 1.288 1.00 89.69 227 ILE A N 1
ATOM 1790 C CA . ILE A 1 227 ? 19.615 -3.992 -0.103 1.00 89.69 227 ILE A CA 1
ATOM 1791 C C . ILE A 1 227 ? 21.144 -4.069 -0.146 1.00 89.69 227 ILE A C 1
ATOM 1793 O O . ILE A 1 227 ? 21.676 -4.859 -0.925 1.00 89.69 227 ILE A O 1
ATOM 1797 N N . MET A 1 228 ? 21.845 -3.301 0.692 1.00 89.69 228 MET A N 1
ATOM 1798 C CA . MET A 1 228 ? 23.309 -3.323 0.795 1.00 89.69 228 MET A CA 1
ATOM 1799 C C . MET A 1 228 ? 23.822 -4.688 1.232 1.00 89.69 228 MET A C 1
ATOM 1801 O O . MET A 1 228 ? 24.712 -5.235 0.581 1.00 89.69 228 MET A O 1
ATOM 1805 N N . THR A 1 229 ? 23.222 -5.266 2.274 1.00 88.88 229 THR A N 1
ATOM 1806 C CA . THR A 1 229 ? 23.540 -6.613 2.749 1.00 88.88 229 THR A CA 1
ATOM 1807 C C . THR A 1 229 ? 23.430 -7.623 1.615 1.00 88.88 229 THR A C 1
ATOM 1809 O O . THR A 1 229 ? 24.363 -8.382 1.385 1.00 88.88 229 THR A O 1
ATOM 1812 N N . LEU A 1 230 ? 22.341 -7.602 0.844 1.00 88.12 230 LEU A N 1
ATOM 1813 C CA . LEU A 1 230 ? 22.153 -8.531 -0.271 1.00 88.12 230 LEU A CA 1
ATOM 1814 C C . LEU A 1 230 ? 23.094 -8.256 -1.453 1.00 88.12 230 LEU A C 1
ATOM 1816 O O . LEU A 1 230 ? 23.570 -9.201 -2.081 1.00 88.12 230 LEU A O 1
ATOM 1820 N N . ALA A 1 231 ? 23.345 -6.989 -1.785 1.00 88.19 231 ALA A N 1
ATOM 1821 C CA . ALA A 1 231 ? 24.178 -6.599 -2.921 1.00 88.19 231 ALA A CA 1
ATOM 1822 C C . ALA A 1 231 ? 25.654 -6.954 -2.701 1.00 88.19 231 ALA A C 1
ATOM 1824 O O . ALA A 1 231 ? 26.293 -7.510 -3.596 1.00 88.19 231 ALA A O 1
ATOM 1825 N N . TYR A 1 232 ? 26.169 -6.670 -1.504 1.00 86.56 232 TYR A N 1
ATOM 1826 C CA . TYR A 1 232 ? 27.593 -6.756 -1.178 1.00 86.56 232 TYR A CA 1
ATOM 1827 C C . TYR A 1 232 ? 27.982 -8.002 -0.380 1.00 86.56 232 TYR A C 1
ATOM 1829 O O . TYR A 1 232 ? 29.148 -8.164 -0.033 1.00 86.56 232 TYR A O 1
ATOM 1837 N N . GLN A 1 233 ? 27.046 -8.925 -0.144 1.00 84.50 233 GLN A N 1
ATOM 1838 C CA . GLN A 1 233 ? 27.344 -10.221 0.467 1.00 84.50 233 GLN A CA 1
ATOM 1839 C C . GLN A 1 233 ? 28.474 -10.949 -0.280 1.00 84.50 233 GLN A C 1
ATOM 1841 O O . GLN A 1 233 ? 28.308 -11.303 -1.456 1.00 84.50 233 GLN A O 1
ATOM 1846 N N . GLY A 1 234 ? 29.597 -11.198 0.400 1.00 79.00 234 GLY A N 1
ATOM 1847 C CA . GLY A 1 234 ? 30.754 -11.913 -0.148 1.00 79.00 234 GLY A CA 1
ATOM 1848 C C . GLY A 1 234 ? 31.528 -11.154 -1.234 1.00 79.00 234 GLY A C 1
ATOM 1849 O O . GLY A 1 234 ? 32.196 -11.791 -2.046 1.00 79.00 234 GLY A O 1
ATOM 1850 N N . VAL A 1 235 ? 31.401 -9.825 -1.298 1.00 79.94 235 VAL A N 1
ATOM 1851 C CA . VAL A 1 235 ? 32.194 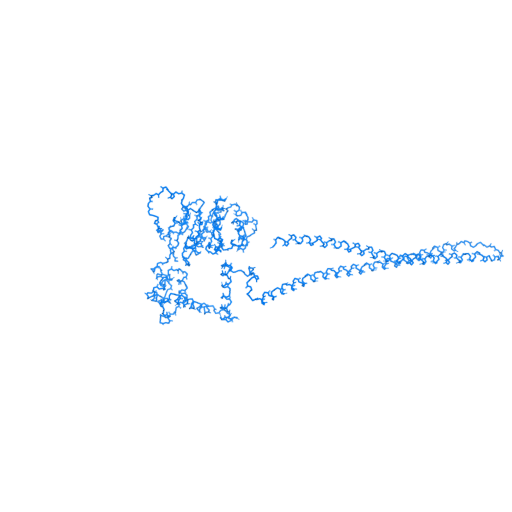-8.958 -2.186 1.00 79.94 235 VAL A CA 1
ATOM 1852 C C . VAL A 1 235 ? 33.344 -8.345 -1.386 1.00 79.94 235 VAL A C 1
ATOM 1854 O O . VAL A 1 235 ? 33.137 -7.877 -0.266 1.00 79.94 235 VAL A O 1
ATOM 1857 N N . ALA A 1 236 ? 34.553 -8.369 -1.948 1.00 73.62 236 ALA A N 1
ATOM 1858 C CA . ALA A 1 236 ? 35.732 -7.769 -1.331 1.00 73.62 236 ALA A CA 1
ATOM 1859 C C . ALA A 1 236 ? 35.661 -6.231 -1.402 1.00 73.62 236 ALA A C 1
ATOM 1861 O O . ALA A 1 236 ? 35.040 -5.683 -2.312 1.00 73.62 236 ALA A O 1
ATOM 1862 N N . VAL A 1 237 ? 36.273 -5.523 -0.446 1.00 68.69 237 VAL A N 1
ATOM 1863 C CA . VAL A 1 237 ? 36.204 -4.046 -0.361 1.00 68.69 237 VAL A CA 1
ATOM 1864 C C . VAL A 1 237 ? 36.817 -3.392 -1.598 1.00 68.69 237 VAL A C 1
ATOM 1866 O O . VAL A 1 237 ? 36.368 -2.339 -2.041 1.00 68.69 237 VAL A O 1
ATOM 1869 N N . GLU A 1 238 ? 37.827 -4.040 -2.168 1.00 65.94 238 GLU A N 1
ATOM 1870 C CA . GLU A 1 238 ? 38.632 -3.564 -3.287 1.00 65.94 238 GLU A CA 1
ATOM 1871 C C . GLU A 1 238 ? 37.854 -3.551 -4.611 1.00 65.94 238 GLU A C 1
ATOM 1873 O O . GLU A 1 238 ? 38.131 -2.727 -5.479 1.00 65.94 238 GLU A O 1
ATOM 1878 N N . ASP A 1 239 ? 36.849 -4.421 -4.744 1.00 70.06 239 ASP A N 1
ATOM 1879 C CA . ASP A 1 239 ? 35.996 -4.525 -5.934 1.00 70.06 239 ASP A CA 1
ATOM 1880 C C . ASP A 1 239 ? 34.807 -3.550 -5.895 1.00 70.06 239 ASP A C 1
ATOM 1882 O O . ASP A 1 239 ? 34.000 -3.492 -6.831 1.00 70.06 239 ASP A O 1
ATOM 1886 N N . LEU A 1 240 ? 34.660 -2.792 -4.804 1.00 69.31 240 LEU A N 1
ATOM 1887 C CA . LEU A 1 240 ? 33.554 -1.865 -4.627 1.00 69.31 240 LEU A CA 1
ATOM 1888 C C . LEU A 1 240 ? 33.911 -0.514 -5.257 1.00 69.31 240 LEU A C 1
ATOM 1890 O O . LEU A 1 240 ? 34.919 0.095 -4.891 1.00 69.31 240 LEU A O 1
ATOM 1894 N N . PRO A 1 241 ? 33.088 -0.005 -6.193 1.00 67.94 241 PRO A N 1
ATOM 1895 C CA . PRO A 1 241 ? 33.338 1.293 -6.804 1.00 67.94 241 PRO A CA 1
ATOM 1896 C C . PRO A 1 241 ? 33.363 2.369 -5.715 1.00 67.94 241 PRO A C 1
ATOM 1898 O O . PRO A 1 241 ? 32.575 2.302 -4.780 1.00 67.94 241 PRO A O 1
ATOM 1901 N N . LYS A 1 242 ? 34.252 3.359 -5.807 1.00 70.50 242 LYS A N 1
ATOM 1902 C CA . LYS A 1 242 ? 34.269 4.525 -4.909 1.00 70.50 242 LYS A CA 1
ATOM 1903 C C . LYS A 1 242 ? 33.770 5.739 -5.693 1.00 70.50 242 LYS A C 1
ATOM 1905 O O . LYS A 1 242 ? 34.258 5.999 -6.788 1.00 70.50 242 LYS A O 1
ATOM 1910 N N . THR A 1 243 ? 32.763 6.433 -5.174 1.00 73.19 243 THR A N 1
ATOM 1911 C CA . THR A 1 243 ? 32.270 7.697 -5.739 1.00 73.19 243 THR A CA 1
ATOM 1912 C C . THR A 1 243 ? 31.757 8.572 -4.607 1.00 73.19 243 THR A C 1
ATOM 1914 O O . THR A 1 243 ? 31.081 8.076 -3.707 1.00 73.19 243 THR A O 1
ATOM 1917 N N . ASP A 1 244 ? 32.059 9.864 -4.682 1.00 71.94 244 ASP A N 1
ATOM 1918 C CA . ASP A 1 244 ? 31.622 10.862 -3.702 1.00 71.94 244 ASP A CA 1
ATOM 1919 C C . ASP A 1 244 ? 30.242 11.453 -4.063 1.00 71.94 244 ASP A C 1
ATOM 1921 O O . ASP A 1 244 ? 29.689 12.281 -3.340 1.00 71.94 244 ASP A O 1
ATOM 1925 N N . VAL A 1 245 ? 29.658 11.041 -5.198 1.00 79.88 245 VAL A N 1
ATOM 1926 C CA . VAL A 1 245 ? 28.369 11.548 -5.686 1.00 79.88 245 VAL A CA 1
ATOM 1927 C C . VAL A 1 245 ? 27.224 10.643 -5.235 1.00 79.88 245 VAL A C 1
ATOM 1929 O O . VAL A 1 245 ? 27.112 9.493 -5.661 1.00 79.88 245 VAL A O 1
ATOM 1932 N N . VAL A 1 246 ? 26.299 11.200 -4.445 1.00 77.88 246 VAL A N 1
ATOM 1933 C CA . VAL A 1 246 ? 25.187 10.458 -3.818 1.00 77.88 246 VAL A CA 1
ATOM 1934 C C . VAL A 1 246 ? 24.337 9.666 -4.809 1.00 77.88 246 VAL A C 1
ATOM 1936 O O . VAL A 1 246 ? 24.061 8.483 -4.603 1.00 77.88 246 VAL A O 1
ATOM 1939 N N . GLU A 1 247 ? 23.915 10.297 -5.903 1.00 82.69 247 GLU A N 1
ATOM 1940 C CA . GLU A 1 247 ? 23.032 9.639 -6.872 1.00 82.69 247 GLU A CA 1
ATOM 1941 C C . GLU A 1 247 ? 23.751 8.555 -7.681 1.00 82.69 247 GLU A C 1
ATOM 1943 O O . GLU A 1 247 ? 23.155 7.532 -8.029 1.00 82.69 247 GLU A O 1
ATOM 1948 N N . GLU A 1 248 ? 25.047 8.733 -7.942 1.00 84.69 248 GLU A N 1
ATOM 1949 C CA . GLU A 1 248 ? 25.854 7.707 -8.594 1.00 84.69 248 GLU A CA 1
ATOM 1950 C C . GLU A 1 248 ? 26.075 6.519 -7.656 1.00 84.69 248 GLU A C 1
ATOM 1952 O O . GLU A 1 248 ? 25.879 5.372 -8.061 1.00 84.69 248 GLU A O 1
ATOM 1957 N N . ARG A 1 249 ? 26.361 6.792 -6.378 1.00 84.12 249 ARG A N 1
ATOM 1958 C CA . ARG A 1 249 ? 26.489 5.783 -5.324 1.00 84.12 249 ARG A CA 1
ATOM 1959 C C . ARG A 1 249 ? 25.225 4.942 -5.192 1.00 84.12 249 ARG A C 1
ATOM 1961 O O . ARG A 1 249 ? 25.282 3.711 -5.172 1.00 84.12 249 ARG A O 1
ATOM 1968 N N . ARG A 1 250 ? 24.064 5.602 -5.175 1.00 85.31 250 ARG A N 1
ATOM 1969 C CA . ARG A 1 250 ? 22.750 4.950 -5.150 1.00 85.31 250 ARG A CA 1
ATOM 1970 C C . ARG A 1 250 ? 22.524 4.091 -6.397 1.00 85.31 250 ARG A C 1
ATOM 1972 O O . ARG A 1 250 ? 22.080 2.950 -6.267 1.00 85.31 250 ARG A O 1
ATOM 1979 N N . ARG A 1 251 ? 22.834 4.600 -7.596 1.00 87.94 251 ARG A N 1
ATOM 1980 C CA . ARG A 1 251 ? 22.706 3.835 -8.850 1.00 87.94 251 ARG A CA 1
ATOM 1981 C C . ARG A 1 251 ? 23.583 2.582 -8.830 1.00 87.94 251 ARG A C 1
ATOM 1983 O O . ARG A 1 251 ? 23.075 1.503 -9.117 1.00 87.94 251 ARG A O 1
ATOM 1990 N N . GLN A 1 252 ? 24.851 2.712 -8.440 1.00 87.31 252 GLN A N 1
ATOM 1991 C CA . GLN A 1 252 ? 25.793 1.593 -8.341 1.00 87.31 252 GLN A CA 1
ATOM 1992 C C . GLN A 1 252 ? 25.286 0.504 -7.387 1.00 87.31 252 GLN A C 1
ATOM 1994 O O . GLN A 1 252 ? 25.301 -0.675 -7.738 1.00 87.31 252 GLN A O 1
ATOM 1999 N N . LEU A 1 253 ? 24.771 0.896 -6.217 1.00 89.06 253 LEU A N 1
ATOM 2000 C CA . LEU A 1 253 ? 24.180 -0.032 -5.253 1.00 89.06 253 LEU A CA 1
ATOM 2001 C C . LEU A 1 253 ? 22.988 -0.797 -5.849 1.00 89.06 253 LEU A C 1
ATOM 2003 O O . LEU A 1 253 ? 22.916 -2.022 -5.732 1.00 89.06 253 LEU A O 1
ATOM 2007 N N . PHE A 1 254 ? 22.058 -0.100 -6.510 1.00 91.19 254 PHE A N 1
ATOM 2008 C CA . PHE A 1 254 ? 20.915 -0.756 -7.150 1.00 91.19 254 PHE A CA 1
ATOM 2009 C C . PHE A 1 254 ? 21.336 -1.664 -8.308 1.00 91.19 254 PHE A C 1
ATOM 2011 O O . PHE A 1 254 ? 20.787 -2.757 -8.446 1.00 91.19 254 PHE A O 1
ATOM 2018 N N . ASP A 1 255 ? 22.319 -1.266 -9.114 1.00 89.94 255 ASP A N 1
ATOM 2019 C CA . ASP A 1 255 ? 22.841 -2.098 -10.198 1.00 89.94 255 ASP A CA 1
ATOM 2020 C C . ASP A 1 255 ? 23.497 -3.379 -9.660 1.00 89.94 255 ASP A C 1
ATOM 2022 O O . ASP A 1 255 ? 23.200 -4.472 -10.157 1.00 89.94 255 ASP A O 1
ATOM 2026 N N . ALA A 1 256 ? 24.303 -3.273 -8.597 1.00 89.25 256 ALA A N 1
ATOM 2027 C CA . ALA A 1 256 ? 24.900 -4.416 -7.906 1.00 89.25 256 ALA A CA 1
ATOM 2028 C C . ALA A 1 256 ? 23.831 -5.342 -7.302 1.00 89.25 256 ALA A C 1
ATOM 2030 O O . ALA A 1 256 ? 23.878 -6.563 -7.487 1.00 89.25 256 ALA A O 1
ATOM 2031 N N . TYR A 1 257 ? 22.816 -4.770 -6.648 1.00 90.50 257 TYR A N 1
ATOM 2032 C CA . TYR A 1 257 ? 21.678 -5.515 -6.114 1.00 90.50 257 TYR A CA 1
ATOM 2033 C C . TYR A 1 257 ? 20.931 -6.282 -7.213 1.00 90.50 257 TYR A C 1
ATOM 2035 O O . TYR A 1 257 ? 20.693 -7.486 -7.086 1.00 90.50 257 TYR A O 1
ATOM 2043 N N . ILE A 1 258 ? 20.597 -5.613 -8.321 1.00 89.62 258 ILE A N 1
ATOM 2044 C CA . ILE A 1 258 ? 19.898 -6.223 -9.457 1.00 89.62 258 ILE A CA 1
ATOM 2045 C C . ILE A 1 258 ? 20.738 -7.366 -10.039 1.00 89.62 258 ILE A C 1
ATOM 2047 O O . ILE A 1 258 ? 20.200 -8.444 -10.304 1.00 89.62 258 ILE A O 1
ATOM 2051 N N . GLU A 1 259 ? 22.050 -7.172 -10.203 1.00 87.81 259 GLU A N 1
ATOM 2052 C CA . GLU A 1 259 ? 22.965 -8.221 -10.660 1.00 87.81 259 GLU A CA 1
ATOM 2053 C C . GLU A 1 259 ? 22.926 -9.445 -9.744 1.00 87.81 259 GLU A C 1
ATOM 2055 O O . GLU A 1 259 ? 22.787 -10.582 -10.210 1.00 87.81 259 GLU A O 1
ATOM 2060 N N . LYS A 1 260 ? 22.999 -9.217 -8.429 1.00 87.19 260 LYS A N 1
ATOM 2061 C CA . LYS A 1 260 ? 22.940 -10.284 -7.434 1.00 87.19 260 LYS A CA 1
ATOM 2062 C C . LYS A 1 260 ? 21.602 -11.018 -7.483 1.00 87.19 260 LYS A C 1
ATOM 2064 O O . LYS A 1 260 ? 21.592 -12.247 -7.425 1.00 87.19 260 LYS A O 1
ATOM 2069 N N . MET A 1 261 ? 20.480 -10.315 -7.648 1.00 86.62 261 MET A N 1
ATOM 2070 C CA . MET A 1 261 ? 19.154 -10.941 -7.727 1.00 86.62 261 MET A CA 1
ATOM 2071 C C . MET A 1 261 ? 19.000 -11.839 -8.963 1.00 86.62 261 MET A C 1
ATOM 2073 O O . MET A 1 261 ? 18.443 -12.933 -8.845 1.00 86.62 261 MET A O 1
ATOM 2077 N N . PHE A 1 262 ? 19.565 -11.448 -10.114 1.00 84.44 262 PHE A N 1
ATOM 2078 C CA . PHE A 1 262 ? 19.622 -12.312 -11.302 1.00 84.44 262 PHE A CA 1
ATOM 2079 C C . PHE A 1 262 ? 20.496 -13.560 -11.088 1.00 84.44 262 PHE A C 1
ATOM 2081 O O . PHE A 1 262 ? 20.173 -14.623 -11.613 1.00 84.44 262 PHE A O 1
ATOM 2088 N N . LYS A 1 263 ? 21.580 -13.461 -10.305 1.00 83.50 263 LYS A N 1
ATOM 2089 C CA . LYS A 1 263 ? 22.456 -14.602 -9.975 1.00 83.50 263 LYS A CA 1
ATOM 2090 C C . LYS A 1 263 ? 21.859 -15.532 -8.909 1.00 83.50 263 LYS A C 1
ATOM 2092 O O . LYS A 1 263 ? 22.074 -16.740 -8.976 1.00 83.50 263 LYS A O 1
ATOM 2097 N N . ARG A 1 264 ? 21.108 -14.985 -7.943 1.00 78.44 264 ARG A N 1
ATOM 2098 C CA . ARG A 1 264 ? 20.513 -15.714 -6.805 1.00 78.44 264 ARG A CA 1
ATOM 2099 C C . ARG A 1 264 ? 19.427 -16.697 -7.241 1.00 78.44 264 ARG A C 1
ATOM 2101 O O . ARG A 1 264 ? 19.357 -17.802 -6.714 1.00 78.44 264 ARG A O 1
ATOM 2108 N N . ARG A 1 265 ? 18.577 -16.315 -8.199 1.00 67.12 265 ARG A N 1
ATOM 2109 C CA . ARG A 1 265 ? 17.490 -17.162 -8.716 1.00 67.12 265 ARG A CA 1
ATOM 2110 C C . ARG A 1 265 ? 17.909 -17.819 -10.036 1.00 67.12 265 ARG A C 1
ATOM 2112 O O . ARG A 1 265 ? 17.505 -17.379 -11.106 1.00 67.12 265 ARG A O 1
ATOM 2119 N N . LYS A 1 266 ? 18.704 -18.896 -9.974 1.00 63.91 266 LYS A N 1
ATOM 2120 C CA . LYS A 1 266 ? 19.037 -19.761 -11.133 1.00 63.91 266 LYS A CA 1
ATOM 2121 C C . LYS A 1 266 ? 17.844 -20.627 -11.600 1.00 63.91 266 LYS A C 1
ATOM 212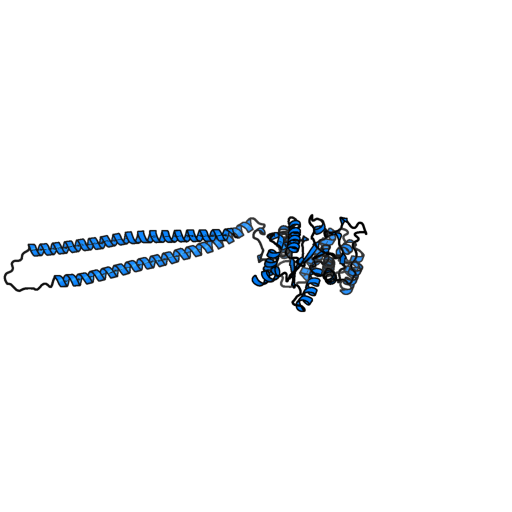3 O O . LYS A 1 266 ? 18.021 -21.783 -11.965 1.00 63.91 266 LYS A O 1
ATOM 2128 N N . THR A 1 267 ? 16.616 -20.118 -11.562 1.00 54.19 267 THR A N 1
ATOM 2129 C CA . THR A 1 267 ? 15.418 -20.866 -11.964 1.00 54.19 267 THR A CA 1
ATOM 2130 C C . THR A 1 267 ? 15.074 -20.560 -13.421 1.00 54.19 267 THR A C 1
ATOM 2132 O O . THR A 1 267 ? 14.700 -19.439 -13.743 1.00 54.19 267 THR A O 1
ATOM 2135 N N . ASN A 1 268 ? 15.238 -21.564 -14.294 1.00 56.59 268 ASN A N 1
ATOM 2136 C CA . ASN A 1 268 ? 14.770 -21.632 -15.687 1.00 56.59 268 ASN A CA 1
ATOM 2137 C C . ASN A 1 268 ? 14.795 -20.294 -16.447 1.00 56.59 268 ASN A C 1
ATOM 2139 O O . ASN A 1 268 ? 13.771 -19.617 -16.556 1.00 56.59 268 ASN A O 1
ATOM 2143 N N . GLN A 1 269 ? 15.957 -19.939 -17.012 1.00 65.25 269 GLN A N 1
ATOM 2144 C CA . GLN A 1 269 ? 16.162 -18.751 -17.857 1.00 65.25 269 GLN A CA 1
ATOM 2145 C C . GLN A 1 269 ? 15.400 -18.854 -19.192 1.00 65.25 269 GLN A C 1
ATOM 2147 O O . GLN A 1 269 ? 15.981 -18.918 -20.269 1.00 65.25 269 GLN A O 1
ATOM 2152 N N . ARG A 1 270 ? 14.068 -18.857 -19.131 1.00 73.44 270 ARG A N 1
ATOM 2153 C CA . ARG A 1 270 ? 13.187 -18.796 -20.301 1.00 73.44 270 ARG A CA 1
ATOM 2154 C C . ARG A 1 270 ? 13.304 -17.453 -21.030 1.00 73.44 270 ARG A C 1
ATOM 2156 O O . ARG A 1 270 ? 12.968 -17.367 -22.206 1.00 73.44 270 ARG A O 1
ATOM 2163 N N . TYR A 1 271 ? 13.775 -16.416 -20.337 1.00 79.81 271 TYR A N 1
ATOM 2164 C CA . TYR A 1 271 ? 13.868 -15.050 -20.841 1.00 79.81 271 TYR A CA 1
ATOM 2165 C C . TYR A 1 271 ? 15.255 -14.462 -20.590 1.00 79.81 271 TYR A C 1
ATOM 2167 O O . TYR A 1 271 ? 15.847 -14.669 -19.529 1.00 79.81 271 TYR A O 1
ATOM 2175 N N . ASN A 1 272 ? 15.758 -13.687 -21.553 1.00 85.62 272 ASN A N 1
ATOM 2176 C CA . ASN A 1 272 ? 17.023 -12.973 -21.411 1.00 85.62 272 ASN A CA 1
ATOM 2177 C C . ASN A 1 272 ? 16.871 -11.833 -20.385 1.00 85.62 272 ASN A C 1
ATOM 2179 O O . ASN A 1 272 ? 15.873 -11.110 -20.377 1.00 85.62 272 ASN A O 1
ATOM 2183 N N . LYS A 1 273 ? 17.901 -11.616 -19.563 1.00 85.88 273 LYS A N 1
ATOM 2184 C CA . LYS A 1 273 ? 18.030 -10.497 -18.618 1.00 85.88 273 LYS A CA 1
ATOM 2185 C C . LYS A 1 273 ? 17.649 -9.141 -19.221 1.00 85.88 273 LYS A C 1
ATOM 2187 O O . LYS A 1 273 ? 16.954 -8.365 -18.569 1.00 85.88 273 LYS A O 1
ATOM 2192 N N . GLY A 1 274 ? 18.065 -8.857 -20.458 1.00 87.06 274 GLY A N 1
ATOM 2193 C CA . GLY A 1 274 ? 17.717 -7.607 -21.146 1.00 87.06 274 GLY A CA 1
ATOM 2194 C C . GLY A 1 274 ? 16.209 -7.443 -21.372 1.00 87.06 274 GLY A C 1
ATOM 2195 O O . GLY A 1 274 ? 15.665 -6.364 -21.144 1.00 87.06 274 GLY A O 1
ATOM 2196 N N . GLN A 1 275 ? 15.518 -8.528 -21.737 1.00 87.81 275 GLN A N 1
ATOM 2197 C CA . GLN A 1 275 ? 14.064 -8.535 -21.934 1.00 87.81 275 GLN A CA 1
ATOM 2198 C C . GLN A 1 275 ? 13.329 -8.331 -20.608 1.00 87.81 275 GLN A C 1
ATOM 2200 O O . GLN A 1 275 ? 12.440 -7.489 -20.521 1.00 87.81 275 GLN A O 1
ATOM 2205 N N . VAL A 1 276 ? 13.753 -9.042 -19.558 1.00 89.38 276 VAL A N 1
ATOM 2206 C CA . VAL A 1 276 ? 13.168 -8.912 -18.216 1.00 89.38 276 VAL A CA 1
ATOM 2207 C C . VAL A 1 276 ? 13.325 -7.485 -17.692 1.00 89.38 276 VAL A C 1
ATOM 2209 O O . VAL A 1 276 ? 12.345 -6.892 -17.247 1.00 89.38 276 VAL A O 1
ATOM 2212 N N . LYS A 1 277 ? 14.526 -6.895 -17.803 1.00 90.25 277 LYS A N 1
ATOM 2213 C CA . LYS A 1 277 ? 14.750 -5.490 -17.428 1.00 90.25 277 LYS A CA 1
ATOM 2214 C C . LYS A 1 277 ? 13.829 -4.554 -18.207 1.00 90.25 277 LYS A C 1
ATOM 2216 O O . LYS A 1 277 ? 13.198 -3.696 -17.601 1.00 90.25 277 LYS A O 1
ATOM 2221 N N . HIS A 1 278 ? 13.712 -4.734 -19.522 1.00 89.44 278 HIS A N 1
ATOM 2222 C CA . HIS A 1 278 ? 12.842 -3.903 -20.353 1.00 89.44 278 HIS A CA 1
ATOM 2223 C C . HIS A 1 278 ? 11.372 -3.955 -19.900 1.00 89.44 278 HIS A C 1
ATOM 2225 O O . HIS A 1 278 ? 10.754 -2.906 -19.726 1.00 89.44 278 HIS A O 1
ATOM 2231 N N . TRP A 1 279 ? 10.823 -5.150 -19.654 1.00 89.44 279 TRP A N 1
ATOM 2232 C CA . TRP A 1 279 ? 9.437 -5.307 -19.199 1.00 89.44 279 TRP A CA 1
ATOM 2233 C C . TRP A 1 279 ? 9.196 -4.739 -17.802 1.00 89.44 279 TRP A C 1
ATOM 2235 O O . TRP A 1 279 ? 8.179 -4.087 -17.585 1.00 89.44 279 TRP A O 1
ATOM 2245 N N . LEU A 1 280 ? 10.129 -4.940 -16.868 1.00 90.31 280 LEU A N 1
ATOM 2246 C CA . LEU A 1 280 ? 10.008 -4.402 -15.512 1.00 90.31 280 LEU A CA 1
ATOM 2247 C C . LEU A 1 280 ? 10.131 -2.875 -15.486 1.00 90.31 280 LEU A C 1
ATOM 2249 O O . LEU A 1 280 ? 9.368 -2.226 -14.780 1.00 90.31 280 LEU A O 1
ATOM 2253 N N . ILE A 1 281 ? 11.024 -2.288 -16.293 1.00 91.25 281 ILE A N 1
ATOM 2254 C CA . ILE A 1 281 ? 11.116 -0.827 -16.451 1.00 91.25 281 ILE A CA 1
ATOM 2255 C C . ILE A 1 281 ? 9.807 -0.281 -17.022 1.00 91.25 281 ILE A C 1
ATOM 2257 O O . ILE A 1 281 ? 9.259 0.689 -16.500 1.00 91.25 281 ILE A O 1
ATOM 2261 N N . TRP A 1 282 ? 9.281 -0.924 -18.067 1.00 88.69 282 TRP A N 1
ATOM 2262 C CA . TRP A 1 282 ? 8.003 -0.548 -18.664 1.00 88.69 282 TRP A CA 1
ATOM 2263 C C . TRP A 1 282 ? 6.855 -0.612 -17.646 1.00 88.69 282 TRP A C 1
ATOM 2265 O O . TRP A 1 282 ? 6.069 0.330 -17.541 1.00 88.69 282 TRP A O 1
ATOM 2275 N N . MET A 1 283 ? 6.785 -1.691 -16.864 1.00 89.12 283 MET A N 1
ATOM 2276 C CA . MET A 1 283 ? 5.768 -1.885 -15.831 1.00 89.12 283 MET A CA 1
ATOM 2277 C C . MET A 1 283 ? 5.894 -0.835 -14.724 1.00 89.12 283 MET A C 1
ATOM 2279 O O . MET A 1 283 ? 4.904 -0.191 -14.391 1.00 89.12 283 MET A O 1
ATOM 2283 N N . ALA A 1 284 ? 7.105 -0.589 -14.220 1.00 89.31 284 ALA A N 1
ATOM 2284 C CA . ALA A 1 284 ? 7.361 0.412 -13.188 1.00 89.31 284 ALA A CA 1
ATOM 2285 C C . ALA A 1 284 ? 6.939 1.821 -13.638 1.00 89.31 284 ALA A C 1
ATOM 2287 O O . ALA A 1 284 ? 6.253 2.528 -12.905 1.00 89.31 284 ALA A O 1
ATOM 2288 N N . GLN A 1 285 ? 7.262 2.215 -14.875 1.00 88.38 285 GLN A N 1
ATOM 2289 C CA . GLN A 1 285 ? 6.830 3.502 -15.436 1.00 88.38 285 GLN A CA 1
ATOM 2290 C C . GLN A 1 285 ? 5.302 3.630 -15.500 1.00 88.38 285 GLN A C 1
ATOM 2292 O O . GLN A 1 285 ? 4.757 4.710 -15.263 1.00 88.38 285 GLN A O 1
ATOM 2297 N N . ARG A 1 286 ? 4.597 2.538 -15.824 1.00 85.50 286 ARG A N 1
ATOM 2298 C CA . ARG A 1 286 ? 3.127 2.511 -15.875 1.00 85.50 286 ARG A CA 1
ATOM 2299 C C . ARG A 1 286 ? 2.515 2.592 -14.486 1.00 85.50 286 ARG A C 1
ATOM 2301 O O . ARG A 1 286 ? 1.624 3.407 -14.281 1.00 85.50 286 ARG A O 1
ATOM 2308 N N . MET A 1 287 ? 3.041 1.822 -13.543 1.00 85.38 287 MET A N 1
ATOM 2309 C CA . MET A 1 287 ? 2.628 1.848 -12.142 1.00 85.38 287 MET A CA 1
ATOM 2310 C C . MET A 1 287 ? 2.771 3.250 -11.537 1.00 85.38 287 MET A C 1
ATOM 2312 O O . MET A 1 287 ? 1.822 3.753 -10.944 1.00 85.38 287 MET A O 1
ATOM 2316 N N . VAL A 1 288 ? 3.890 3.939 -11.791 1.00 84.94 288 VAL A N 1
ATOM 2317 C CA . VAL A 1 288 ? 4.087 5.334 -11.355 1.00 84.94 288 VAL A CA 1
ATOM 2318 C C . VAL A 1 288 ? 3.065 6.273 -11.999 1.00 84.94 288 VAL A C 1
ATOM 2320 O O . VAL A 1 288 ? 2.442 7.077 -11.307 1.00 84.94 288 VAL A O 1
ATOM 2323 N N . LYS A 1 289 ? 2.854 6.164 -13.318 1.00 82.94 289 LYS A N 1
ATOM 2324 C CA . LYS A 1 289 ? 1.921 7.033 -14.050 1.00 82.94 289 LYS A CA 1
ATOM 2325 C C . LYS A 1 289 ? 0.471 6.878 -13.581 1.00 82.94 289 LYS A C 1
ATOM 2327 O O . LYS A 1 289 ? -0.245 7.870 -13.484 1.00 82.94 289 LYS A O 1
ATOM 2332 N N . GLU A 1 290 ? 0.047 5.648 -13.320 1.00 79.06 290 GLU A N 1
ATOM 2333 C CA . GLU A 1 290 ? -1.313 5.326 -12.880 1.00 79.06 290 GLU A CA 1
ATOM 2334 C C . GLU A 1 290 ? -1.473 5.406 -11.349 1.00 79.06 290 GLU A C 1
ATOM 2336 O O . GLU A 1 290 ? -2.554 5.118 -10.840 1.00 79.06 290 GLU A O 1
ATOM 2341 N N . SER A 1 291 ? -0.417 5.791 -10.615 1.00 79.56 291 SER A N 1
ATOM 2342 C CA . SER A 1 291 ? -0.377 5.818 -9.143 1.00 79.56 291 SER A CA 1
ATOM 2343 C C . SER A 1 291 ? -0.807 4.483 -8.516 1.00 79.56 291 SER A C 1
ATOM 2345 O O . SER A 1 291 ? -1.576 4.450 -7.561 1.00 79.56 291 SER A O 1
ATOM 2347 N N . GLN A 1 292 ? -0.340 3.369 -9.088 1.00 76.88 292 GLN A N 1
ATOM 2348 C CA . GLN A 1 292 ? -0.605 2.017 -8.598 1.00 76.88 292 GLN A CA 1
ATOM 2349 C C . GLN A 1 292 ? 0.647 1.438 -7.949 1.00 76.88 292 GLN A C 1
ATOM 2351 O O . GLN A 1 292 ? 1.697 1.377 -8.586 1.00 76.88 292 GLN A O 1
ATOM 2356 N N . THR A 1 293 ? 0.530 0.957 -6.714 1.00 75.75 293 THR A N 1
ATOM 2357 C CA . THR A 1 293 ? 1.639 0.303 -5.999 1.00 75.75 293 THR A CA 1
ATOM 2358 C C . THR A 1 293 ? 1.542 -1.219 -6.019 1.00 75.75 293 THR A C 1
ATOM 2360 O O . THR A 1 293 ? 2.562 -1.902 -5.967 1.00 75.75 293 THR A O 1
ATOM 2363 N N . VAL A 1 294 ? 0.338 -1.759 -6.232 1.00 78.69 294 VAL A N 1
ATOM 2364 C CA . VAL A 1 294 ? 0.090 -3.195 -6.416 1.00 78.69 294 VAL A CA 1
ATOM 2365 C C . VAL A 1 294 ? -0.331 -3.476 -7.857 1.00 78.69 294 VAL A C 1
ATOM 2367 O O . VAL A 1 294 ? -1.302 -2.904 -8.357 1.00 78.69 294 VAL A O 1
ATOM 2370 N N . PHE A 1 295 ? 0.390 -4.384 -8.517 1.00 80.81 295 PHE A N 1
ATOM 2371 C CA . PHE A 1 295 ? 0.058 -4.860 -9.857 1.00 80.81 295 PHE A CA 1
ATOM 2372 C C . PHE A 1 295 ? -0.749 -6.161 -9.781 1.00 80.81 295 PHE A C 1
ATOM 2374 O O . PHE A 1 295 ? -0.259 -7.171 -9.281 1.00 80.81 295 PHE A O 1
ATOM 2381 N N . LEU A 1 296 ? -1.972 -6.123 -10.311 1.00 77.12 296 LEU A N 1
ATOM 2382 C CA . LEU A 1 296 ? -2.841 -7.281 -10.520 1.00 77.12 296 LEU A CA 1
ATOM 2383 C C . LEU A 1 296 ? -3.139 -7.372 -12.017 1.00 77.12 296 LEU A C 1
ATOM 2385 O O . LEU A 1 296 ? -3.524 -6.368 -12.624 1.00 77.12 296 LEU A O 1
ATOM 2389 N N . ILE A 1 297 ? -2.942 -8.549 -12.614 1.00 77.00 297 ILE A N 1
ATOM 2390 C CA . ILE A 1 297 ? -3.088 -8.751 -14.067 1.00 77.00 297 ILE A CA 1
ATOM 2391 C C . ILE A 1 297 ? -4.535 -8.476 -14.489 1.00 77.00 297 ILE A C 1
ATOM 2393 O O . ILE A 1 297 ? -4.784 -7.876 -15.530 1.00 77.00 297 ILE A O 1
ATOM 2397 N N . GLU A 1 298 ? -5.481 -8.828 -13.628 1.00 72.94 298 GLU A N 1
ATOM 2398 C CA . GLU A 1 298 ? -6.919 -8.638 -13.788 1.00 72.94 298 GLU A CA 1
ATOM 2399 C C . GLU A 1 298 ? -7.295 -7.150 -13.834 1.00 72.94 298 GLU A C 1
ATOM 2401 O O . GLU A 1 298 ? -8.276 -6.770 -14.466 1.00 72.94 298 GLU A O 1
ATOM 2406 N N . LYS A 1 299 ? -6.495 -6.284 -13.195 1.00 70.38 299 LYS A N 1
ATOM 2407 C CA . LYS A 1 299 ? -6.707 -4.827 -13.174 1.00 70.38 299 LYS A CA 1
ATOM 2408 C C . LYS A 1 299 ? -5.982 -4.108 -14.314 1.00 70.38 299 LYS A C 1
ATOM 2410 O O . LYS A 1 299 ? -6.027 -2.874 -14.373 1.00 70.38 299 LYS A O 1
ATOM 2415 N N . MET A 1 300 ? -5.320 -4.839 -15.214 1.00 77.00 300 MET A N 1
ATOM 2416 C CA . MET A 1 300 ? -4.598 -4.259 -16.340 1.00 77.00 300 MET A CA 1
ATOM 2417 C C . MET A 1 300 ? -5.570 -3.584 -17.312 1.00 77.00 300 MET A C 1
ATOM 2419 O O . MET A 1 300 ? -6.402 -4.226 -17.945 1.00 77.00 300 MET A O 1
ATOM 2423 N N . GLN A 1 301 ? -5.443 -2.265 -17.449 1.00 71.81 301 GLN A N 1
ATOM 2424 C CA . GLN A 1 301 ? -6.334 -1.478 -18.297 1.00 71.81 301 GLN A CA 1
ATOM 2425 C C . GLN A 1 301 ? -5.792 -1.366 -19.731 1.00 71.81 301 GLN A C 1
ATOM 2427 O O . GLN A 1 301 ? -4.582 -1.198 -19.920 1.00 71.81 301 GLN A O 1
ATOM 2432 N N . PRO A 1 302 ? -6.655 -1.327 -20.766 1.00 71.75 302 PRO A N 1
ATOM 2433 C CA . PRO A 1 302 ? -6.231 -1.096 -22.154 1.00 71.75 302 PRO A CA 1
ATOM 2434 C C . PRO A 1 302 ? -5.459 0.219 -22.364 1.00 71.75 302 PRO A C 1
ATOM 2436 O O . PRO A 1 302 ? -4.698 0.369 -23.326 1.00 71.75 302 PRO A O 1
ATOM 2439 N N . SER A 1 303 ? -5.612 1.180 -21.445 1.00 70.38 303 SER A N 1
ATOM 2440 C CA . SER A 1 303 ? -4.858 2.439 -21.395 1.00 70.38 303 SER A CA 1
ATOM 2441 C C . SER A 1 303 ? -3.341 2.249 -21.220 1.00 70.38 303 SER A C 1
ATOM 2443 O O . SER A 1 303 ? -2.570 3.154 -21.559 1.00 70.38 303 SER A O 1
ATOM 2445 N N . TRP A 1 304 ? -2.895 1.070 -20.770 1.00 73.75 304 TRP A N 1
ATOM 2446 C CA . TRP A 1 304 ? -1.482 0.731 -20.585 1.00 73.75 304 TRP A CA 1
ATOM 2447 C C . TRP A 1 304 ? -0.733 0.547 -21.911 1.00 73.75 304 TRP A C 1
ATOM 2449 O O . TRP A 1 304 ? 0.487 0.718 -21.959 1.00 73.75 304 TRP A O 1
ATOM 2459 N N . LEU A 1 305 ? -1.446 0.263 -23.008 1.00 72.75 305 LEU A N 1
ATOM 2460 C CA . LEU A 1 305 ? -0.859 0.096 -24.337 1.00 72.75 305 LEU A CA 1
ATOM 2461 C C . LEU A 1 305 ? -0.310 1.435 -24.851 1.00 72.75 305 LEU A C 1
ATOM 2463 O O . LEU A 1 305 ? -1.058 2.380 -25.099 1.00 72.75 305 LEU A O 1
ATOM 2467 N N . ILE A 1 306 ? 1.010 1.527 -25.021 1.00 66.00 306 ILE A N 1
ATOM 2468 C CA . ILE A 1 306 ? 1.692 2.773 -25.415 1.00 66.00 306 ILE A CA 1
ATOM 2469 C C . ILE A 1 306 ? 1.533 3.028 -26.911 1.00 66.00 306 ILE A C 1
ATOM 2471 O O . ILE A 1 306 ? 1.241 4.141 -27.345 1.00 66.00 306 ILE A O 1
ATOM 2475 N N . ASN A 1 307 ? 1.722 1.979 -27.709 1.00 76.50 307 ASN A N 1
ATOM 2476 C CA . ASN A 1 307 ? 1.818 2.124 -29.150 1.00 76.50 307 ASN A CA 1
ATOM 2477 C C . ASN A 1 307 ? 0.427 2.266 -29.768 1.00 76.50 307 ASN A C 1
ATOM 2479 O O . ASN A 1 307 ? -0.446 1.421 -29.567 1.00 76.50 307 ASN A O 1
ATOM 2483 N N . GLY A 1 308 ? 0.242 3.275 -30.624 1.00 72.88 308 GLY A N 1
ATOM 2484 C CA . GLY A 1 308 ? -0.991 3.434 -31.405 1.00 72.88 308 GLY A CA 1
ATOM 2485 C C . GLY A 1 308 ? -1.328 2.186 -32.233 1.00 72.88 308 GLY A C 1
ATOM 2486 O O . GLY A 1 308 ? -2.498 1.837 -32.374 1.00 72.88 308 GLY A O 1
ATOM 2487 N N . LYS A 1 309 ? -0.301 1.453 -32.693 1.00 76.38 309 LYS A N 1
ATOM 2488 C CA . LYS A 1 309 ? -0.452 0.138 -33.334 1.00 76.38 309 LYS A CA 1
ATOM 2489 C C . LYS A 1 309 ? -1.006 -0.920 -32.374 1.00 76.38 309 LYS A C 1
ATOM 2491 O O . LYS A 1 309 ? -1.955 -1.594 -32.742 1.00 76.38 309 LYS A O 1
ATOM 2496 N N . GLN A 1 310 ? -0.493 -1.021 -31.145 1.00 77.19 310 GLN A N 1
ATOM 2497 C CA . GLN A 1 310 ? -1.016 -1.954 -30.134 1.00 77.19 310 GLN A CA 1
ATOM 2498 C C . GLN A 1 310 ? -2.466 -1.628 -29.768 1.00 77.19 310 GLN A C 1
ATOM 2500 O O . GLN A 1 310 ? -3.292 -2.528 -29.735 1.00 77.19 310 GLN A O 1
ATOM 2505 N N . LYS A 1 311 ? -2.811 -0.344 -29.589 1.00 77.56 311 LYS A N 1
ATOM 2506 C CA . LYS A 1 311 ? -4.204 0.077 -29.354 1.00 77.56 311 LYS A CA 1
ATOM 2507 C C . LYS A 1 311 ? -5.131 -0.242 -30.529 1.00 77.56 311 LYS A C 1
ATOM 2509 O O . LYS A 1 311 ? -6.306 -0.520 -30.317 1.00 77.56 311 LYS A O 1
ATOM 2514 N N . ARG A 1 312 ? -4.647 -0.149 -31.775 1.00 77.25 312 ARG A N 1
ATOM 2515 C CA . ARG A 1 312 ? -5.419 -0.545 -32.968 1.00 77.25 312 ARG A CA 1
ATOM 2516 C C . ARG A 1 312 ? -5.577 -2.059 -33.049 1.00 77.25 312 ARG A C 1
ATOM 2518 O O . ARG A 1 312 ? -6.688 -2.506 -33.271 1.00 77.25 312 ARG A O 1
ATOM 2525 N N . ILE A 1 313 ? -4.510 -2.823 -32.817 1.00 82.94 313 ILE A N 1
ATOM 2526 C CA . ILE A 1 313 ? -4.549 -4.292 -32.789 1.00 82.94 313 ILE A CA 1
ATOM 2527 C C . ILE A 1 313 ? -5.507 -4.776 -31.700 1.00 82.94 313 ILE A C 1
ATOM 2529 O O . ILE A 1 313 ? -6.372 -5.586 -31.991 1.00 82.94 313 ILE A O 1
ATOM 2533 N N . TYR A 1 314 ? -5.411 -4.231 -30.485 1.00 80.69 314 TYR A N 1
ATOM 2534 C CA . TYR A 1 314 ? -6.322 -4.560 -29.392 1.00 80.69 314 TYR A CA 1
ATOM 2535 C C . TYR A 1 314 ? -7.779 -4.252 -29.757 1.00 80.69 314 TYR A C 1
ATOM 2537 O O . TYR A 1 314 ? -8.629 -5.123 -29.634 1.00 80.69 314 TYR A O 1
ATOM 2545 N N . ARG A 1 315 ? -8.070 -3.057 -30.298 1.00 82.00 315 ARG A N 1
ATOM 2546 C CA . ARG A 1 315 ? -9.427 -2.715 -30.762 1.00 82.00 315 ARG A CA 1
ATOM 2547 C C . ARG A 1 315 ? -9.925 -3.618 -31.889 1.00 82.00 315 ARG A C 1
ATOM 2549 O O . ARG A 1 315 ? -11.097 -3.959 -31.895 1.00 82.00 315 ARG A O 1
ATOM 2556 N N . LEU A 1 316 ? -9.056 -4.002 -32.824 1.00 84.69 316 LEU A N 1
ATOM 2557 C CA . LEU A 1 316 ? -9.401 -4.945 -33.889 1.00 84.69 316 LEU A CA 1
ATOM 2558 C C . LEU A 1 316 ? -9.684 -6.337 -33.325 1.00 84.69 316 LEU A C 1
ATOM 2560 O O . LEU A 1 316 ? -10.662 -6.943 -33.727 1.00 84.69 316 LEU A O 1
ATOM 2564 N N . MET A 1 317 ? -8.875 -6.829 -32.383 1.00 84.25 317 MET A N 1
ATOM 2565 C CA . MET A 1 317 ? -9.105 -8.117 -31.721 1.00 84.25 317 MET A CA 1
ATOM 2566 C C . MET A 1 317 ? -10.425 -8.124 -30.951 1.00 84.25 317 MET A C 1
ATOM 2568 O O . MET A 1 317 ? -11.208 -9.050 -31.120 1.00 84.25 317 MET A O 1
ATOM 2572 N N . VAL A 1 318 ? -10.683 -7.090 -30.142 1.00 84.06 318 VAL A N 1
ATOM 2573 C CA . VAL A 1 318 ? -11.935 -6.958 -29.382 1.00 84.06 318 VAL A CA 1
ATOM 2574 C C . VAL A 1 318 ? -13.125 -6.851 -30.330 1.00 84.06 318 VAL A C 1
ATOM 2576 O O . VAL A 1 318 ? -14.044 -7.650 -30.220 1.00 84.06 318 VAL A O 1
ATOM 2579 N N . GLY A 1 319 ? -13.070 -5.964 -31.328 1.00 83.50 319 GLY A N 1
ATOM 2580 C CA . GLY A 1 319 ? -14.155 -5.808 -32.298 1.00 83.50 319 GLY A CA 1
ATOM 2581 C C . GLY A 1 319 ? -14.391 -7.052 -33.159 1.00 83.50 319 GLY A C 1
ATOM 2582 O O . GLY A 1 319 ? -15.523 -7.328 -33.536 1.00 83.50 319 GLY A O 1
ATOM 2583 N N . LEU A 1 320 ? -13.350 -7.837 -33.450 1.00 90.69 320 LEU A N 1
ATOM 2584 C CA . LEU A 1 320 ? -13.479 -9.097 -34.183 1.00 90.69 320 LEU A CA 1
ATOM 2585 C C . LEU A 1 320 ? -14.050 -10.209 -33.295 1.00 90.69 320 LEU A C 1
ATOM 2587 O O . LEU A 1 320 ? -14.867 -10.986 -33.776 1.00 90.69 320 LEU A O 1
ATOM 2591 N N . MET A 1 321 ? -13.681 -10.265 -32.011 1.00 84.56 321 MET A N 1
ATOM 2592 C CA . MET A 1 321 ? -14.303 -11.174 -31.041 1.00 84.56 321 MET A CA 1
ATOM 2593 C C . MET A 1 321 ? -15.776 -10.832 -30.819 1.00 84.56 321 MET A C 1
ATOM 2595 O O . MET A 1 321 ? -16.619 -11.715 -30.933 1.00 84.56 321 MET A O 1
ATOM 2599 N N . GLU A 1 322 ? -16.098 -9.563 -30.565 1.00 83.25 322 GLU A N 1
ATOM 2600 C CA . GLU A 1 322 ? -17.479 -9.091 -30.433 1.00 83.25 322 GLU A CA 1
ATOM 2601 C C . GLU A 1 322 ? -18.263 -9.356 -31.720 1.00 83.25 322 GLU A C 1
ATOM 2603 O O . GLU A 1 322 ? -19.324 -9.970 -31.679 1.00 83.25 322 GLU A O 1
ATOM 2608 N N . GLY A 1 323 ? -17.712 -8.988 -32.879 1.00 85.81 323 GLY A N 1
ATOM 2609 C CA . GLY A 1 323 ? -18.341 -9.211 -34.178 1.00 85.81 323 GLY A CA 1
ATOM 2610 C C . GLY A 1 323 ? -18.588 -10.689 -34.485 1.00 85.81 323 GLY A C 1
ATOM 2611 O O . GLY A 1 323 ? -19.654 -11.029 -34.989 1.00 85.81 323 GLY A O 1
ATOM 2612 N N . LEU A 1 324 ? -17.652 -11.581 -34.145 1.00 89.94 324 LEU A N 1
ATOM 2613 C CA . LEU A 1 324 ? -17.851 -13.027 -34.272 1.00 89.94 324 LEU A CA 1
ATOM 2614 C C . LEU A 1 324 ? -18.920 -13.535 -33.310 1.00 89.94 324 LEU A C 1
ATOM 2616 O O . LEU A 1 324 ? -19.782 -14.293 -33.735 1.00 89.94 324 LEU A O 1
ATOM 2620 N N . MET A 1 325 ? -18.886 -13.122 -32.043 1.00 84.00 325 MET A N 1
ATOM 2621 C CA . MET A 1 325 ? -19.864 -13.542 -31.038 1.00 84.00 325 MET A CA 1
ATOM 2622 C C . MET A 1 325 ? -21.280 -13.112 -31.427 1.00 84.00 325 MET A C 1
ATOM 2624 O O . MET A 1 325 ? -22.177 -13.951 -31.488 1.00 84.00 325 MET A O 1
ATOM 2628 N N . PHE A 1 326 ? -21.474 -11.831 -31.752 1.00 83.38 326 PHE A N 1
ATOM 2629 C CA . PHE A 1 326 ? -22.766 -11.303 -32.189 1.00 83.38 326 PHE A CA 1
ATOM 2630 C C . PHE A 1 326 ? -23.190 -11.884 -33.536 1.00 83.38 326 PHE A C 1
ATOM 2632 O O . PHE A 1 326 ? -24.332 -12.304 -33.681 1.00 83.38 326 PHE A O 1
ATOM 2639 N N . GLY A 1 327 ? -22.275 -11.964 -34.505 1.00 84.38 327 GLY A N 1
ATOM 2640 C CA . GLY A 1 327 ? -22.560 -12.506 -35.831 1.00 84.38 327 GLY A CA 1
ATOM 2641 C C . GLY A 1 327 ? -22.932 -13.989 -35.803 1.00 84.38 327 GLY A C 1
ATOM 2642 O O . GLY A 1 327 ? -23.856 -14.393 -36.502 1.00 84.38 327 GLY A O 1
ATOM 2643 N N . LEU A 1 328 ? -22.264 -14.796 -34.974 1.00 87.25 328 LEU A N 1
ATOM 2644 C CA . LEU A 1 328 ? -22.615 -16.203 -34.773 1.00 87.25 328 LEU A CA 1
ATOM 2645 C C . LEU A 1 328 ? -23.939 -16.344 -34.029 1.00 87.25 328 LEU A C 1
ATOM 2647 O O . LEU A 1 328 ? -24.763 -17.146 -34.450 1.00 87.25 328 LEU A O 1
ATOM 2651 N N . MET A 1 329 ? -24.166 -15.574 -32.962 1.00 82.38 329 MET A N 1
ATOM 2652 C CA . MET A 1 329 ? -25.421 -15.614 -32.205 1.00 82.38 329 MET A CA 1
ATOM 2653 C C . MET A 1 329 ? -26.620 -15.237 -33.078 1.00 82.38 329 MET A C 1
ATOM 2655 O O . MET A 1 329 ? -27.551 -16.029 -33.197 1.00 82.38 329 MET A O 1
ATOM 2659 N N . GLU A 1 330 ? -26.582 -14.073 -33.729 1.00 79.25 330 GLU A N 1
ATOM 2660 C CA . GLU A 1 330 ? -27.647 -13.608 -34.628 1.00 79.25 330 GLU A CA 1
ATOM 2661 C C . GLU A 1 330 ? -27.787 -14.520 -35.847 1.00 79.25 330 GLU A C 1
ATOM 2663 O O . GLU A 1 330 ? -28.889 -14.940 -36.190 1.00 79.25 330 GLU A O 1
ATOM 2668 N N . GLY A 1 331 ? -26.674 -14.900 -36.478 1.00 80.75 331 GLY A N 1
ATOM 2669 C CA . GLY A 1 331 ? -26.683 -15.778 -37.646 1.00 80.75 331 GLY A CA 1
ATOM 2670 C C . GLY A 1 331 ? -27.272 -17.157 -37.348 1.00 80.75 331 GLY A C 1
ATOM 2671 O O . GLY A 1 331 ? -28.072 -17.662 -38.136 1.00 80.75 331 GLY A O 1
ATOM 2672 N N . LEU A 1 332 ? -26.933 -17.754 -36.201 1.00 82.25 332 LEU A N 1
ATOM 2673 C CA . LEU A 1 332 ? -27.505 -19.029 -35.765 1.00 82.25 332 LEU A CA 1
ATOM 2674 C C . LEU A 1 332 ? -28.965 -18.876 -35.344 1.00 82.25 332 LEU A C 1
ATOM 2676 O O . LEU A 1 332 ? -29.776 -19.708 -35.734 1.00 82.25 332 LEU A O 1
ATOM 2680 N N . MET A 1 333 ? -29.319 -17.827 -34.599 1.00 78.12 333 MET A N 1
ATOM 2681 C CA . MET A 1 333 ? -30.703 -17.566 -34.190 1.00 78.12 333 MET A CA 1
ATOM 2682 C C . MET A 1 333 ? -31.613 -17.391 -35.405 1.00 78.12 333 MET A C 1
ATOM 2684 O O . MET A 1 333 ? -32.596 -18.116 -35.548 1.00 78.12 333 MET A O 1
ATOM 2688 N N . VAL A 1 334 ? -31.261 -16.482 -36.316 1.00 77.00 334 VAL A N 1
ATOM 2689 C CA . VAL A 1 334 ? -32.041 -16.203 -37.527 1.00 77.00 334 VAL A CA 1
ATOM 2690 C C . VAL A 1 334 ? -32.030 -17.404 -38.471 1.00 77.00 334 VAL A C 1
ATOM 2692 O O . VAL A 1 334 ? -33.076 -17.772 -39.002 1.00 77.00 334 VAL A O 1
ATOM 2695 N N . GLY A 1 335 ? -30.874 -18.044 -38.663 1.00 75.44 335 GLY A N 1
ATOM 2696 C CA . GLY A 1 335 ? -30.731 -19.191 -39.558 1.00 75.44 335 GLY A CA 1
ATOM 2697 C C . GLY A 1 335 ? -31.511 -20.419 -39.087 1.00 75.44 335 GLY A C 1
ATOM 2698 O O . GLY A 1 335 ? -32.249 -21.014 -39.872 1.00 75.44 335 GLY A O 1
ATOM 2699 N N . LEU A 1 336 ? -31.398 -20.781 -37.805 1.00 77.50 336 LEU A N 1
ATOM 2700 C CA . LEU A 1 336 ? -32.106 -21.929 -37.237 1.00 77.50 336 LEU A CA 1
ATOM 2701 C C . LEU A 1 336 ? -33.599 -21.651 -37.101 1.00 77.50 336 LEU A C 1
ATOM 2703 O O . LEU A 1 336 ? -34.391 -22.489 -37.525 1.00 77.50 336 LEU A O 1
ATOM 2707 N N . MET A 1 337 ? -34.006 -20.492 -36.568 1.00 72.50 337 MET A N 1
ATOM 2708 C CA . MET A 1 337 ? -35.434 -20.176 -36.449 1.00 72.50 337 MET A CA 1
ATOM 2709 C C . MET A 1 337 ? -36.086 -20.027 -37.819 1.00 72.50 337 MET A C 1
ATOM 2711 O O . MET A 1 337 ? -37.121 -20.639 -38.061 1.00 72.50 337 MET A O 1
ATOM 2715 N N . GLY A 1 338 ? -35.474 -19.269 -38.731 1.00 73.56 338 GLY A N 1
ATOM 2716 C CA . GLY A 1 338 ? -36.007 -19.061 -40.076 1.00 73.56 338 GLY A CA 1
ATOM 2717 C C . GLY A 1 338 ? -36.073 -20.357 -40.882 1.00 73.56 338 GLY A C 1
ATOM 2718 O O . GLY A 1 338 ? -37.096 -20.641 -41.503 1.00 73.56 338 GLY A O 1
ATOM 2719 N N . GLY A 1 339 ? -35.018 -21.177 -40.827 1.00 73.50 339 GLY A N 1
ATOM 2720 C CA . GLY A 1 339 ? -34.955 -22.456 -41.532 1.00 73.50 339 GLY A CA 1
ATOM 2721 C C . GLY A 1 339 ? -35.936 -23.496 -40.987 1.00 73.50 339 GLY A C 1
ATOM 2722 O O . GLY A 1 339 ? -36.669 -24.109 -41.763 1.00 73.50 339 GLY A O 1
ATOM 2723 N N . LEU A 1 340 ? -35.997 -23.674 -39.661 1.00 75.62 340 LEU A N 1
ATOM 2724 C CA . LEU A 1 340 ? -36.910 -24.633 -39.031 1.00 75.62 340 LEU A CA 1
ATOM 2725 C C . LEU A 1 340 ? -38.367 -24.194 -39.166 1.00 75.62 340 LEU A C 1
ATOM 2727 O O . LEU A 1 340 ? -39.198 -25.014 -39.545 1.00 75.62 340 LEU A O 1
ATOM 2731 N N . MET A 1 341 ? -38.685 -22.921 -38.905 1.00 71.50 341 MET A N 1
ATOM 2732 C CA . MET A 1 341 ? -40.060 -22.428 -39.033 1.00 71.50 341 MET A CA 1
ATOM 2733 C C . MET A 1 341 ? -40.524 -22.454 -40.485 1.00 71.50 341 MET A C 1
ATOM 2735 O O . MET A 1 341 ? -41.601 -22.976 -40.755 1.00 71.50 341 MET A O 1
ATOM 2739 N N . GLY A 1 342 ? -39.713 -21.954 -41.423 1.00 73.19 342 GLY A N 1
ATOM 2740 C CA . GLY A 1 342 ? -40.061 -21.958 -42.843 1.00 73.19 342 GLY A CA 1
ATOM 2741 C C . GLY A 1 342 ? -40.256 -23.375 -43.384 1.00 73.19 342 GLY A C 1
ATOM 2742 O O . GLY A 1 342 ? -41.265 -23.657 -44.029 1.00 73.19 342 GLY A O 1
ATOM 2743 N N . GLY A 1 343 ? -39.338 -24.291 -43.060 1.00 74.25 343 GLY A N 1
ATOM 2744 C CA . GLY A 1 343 ? -39.427 -25.691 -43.475 1.00 74.25 343 GLY A CA 1
ATOM 2745 C C . GLY A 1 343 ? -40.641 -26.417 -42.888 1.00 74.25 343 GLY A C 1
ATOM 2746 O O . GLY A 1 343 ? -41.390 -27.052 -43.631 1.00 74.25 343 GLY A O 1
ATOM 2747 N N . LEU A 1 344 ? -40.876 -26.292 -41.575 1.00 78.00 344 LEU A N 1
ATOM 2748 C CA . LEU A 1 344 ? -42.034 -26.898 -40.905 1.00 78.00 344 LEU A CA 1
ATOM 2749 C C . LEU A 1 344 ? -43.354 -26.336 -41.430 1.00 78.00 344 LEU A C 1
ATOM 2751 O O . LEU A 1 344 ? -44.300 -27.093 -41.631 1.00 78.00 344 LEU A O 1
ATOM 2755 N N . MET A 1 345 ? -43.417 -25.028 -41.675 1.00 74.12 345 MET A N 1
ATOM 2756 C CA . MET A 1 345 ? -44.626 -24.364 -42.149 1.00 74.12 345 MET A CA 1
ATOM 2757 C C . MET A 1 345 ? -45.001 -24.831 -43.556 1.00 74.12 345 MET A C 1
ATOM 2759 O O . MET A 1 345 ? -46.138 -25.247 -43.772 1.00 74.12 345 MET A O 1
ATOM 2763 N N . VAL A 1 346 ? -44.042 -24.858 -44.488 1.00 75.56 346 VAL A N 1
ATOM 2764 C CA . VAL A 1 346 ? -44.277 -25.364 -45.850 1.00 75.56 346 VAL A CA 1
ATOM 2765 C C . VAL A 1 346 ? -44.677 -26.839 -45.820 1.00 75.56 346 VAL A C 1
ATOM 2767 O O . VAL A 1 346 ? -45.628 -27.229 -46.494 1.00 75.56 346 VAL A O 1
ATOM 2770 N N . TRP A 1 347 ? -44.002 -27.660 -45.009 1.00 79.00 347 TRP A N 1
ATOM 2771 C CA . TRP A 1 347 ? -44.311 -29.086 -44.909 1.00 79.00 347 TRP A CA 1
ATOM 2772 C C . TRP A 1 347 ? -45.720 -29.342 -44.355 1.00 79.00 347 TRP A C 1
ATOM 2774 O O . TRP A 1 347 ? -46.473 -30.120 -44.941 1.00 79.00 347 TRP A O 1
ATOM 2784 N N . LEU A 1 348 ? -46.111 -28.641 -43.284 1.00 81.94 348 LEU A N 1
ATOM 2785 C CA . LEU A 1 348 ? -47.458 -28.719 -42.710 1.00 81.94 348 LEU A CA 1
ATOM 2786 C C . LEU A 1 348 ? -48.530 -28.249 -43.696 1.00 81.94 348 LEU A C 1
ATOM 2788 O O . LEU A 1 348 ? -49.572 -28.894 -43.804 1.00 81.94 348 LEU A O 1
ATOM 2792 N N . MET A 1 349 ? -48.279 -27.162 -44.432 1.00 74.94 349 MET A N 1
ATOM 2793 C CA . MET A 1 349 ? -49.217 -26.656 -45.438 1.00 74.94 349 MET A CA 1
ATOM 2794 C C . MET A 1 349 ? -49.427 -27.675 -46.555 1.00 74.94 349 MET A C 1
ATOM 2796 O O . MET A 1 349 ? -50.565 -28.048 -46.829 1.00 74.94 349 MET A O 1
ATOM 2800 N N . VAL A 1 350 ? -48.347 -28.185 -47.153 1.00 77.50 350 VAL A N 1
ATOM 2801 C CA . VAL A 1 350 ? -48.433 -29.182 -48.230 1.00 77.50 350 VAL A CA 1
ATOM 2802 C C . VAL A 1 350 ? -49.133 -30.449 -47.744 1.00 77.50 350 VAL A C 1
ATOM 2804 O O . VAL A 1 350 ? -50.013 -30.966 -48.431 1.00 77.50 350 VAL A O 1
ATOM 2807 N N . TRP A 1 351 ? -48.795 -30.933 -46.547 1.00 83.19 351 TRP A N 1
ATOM 2808 C CA . TRP A 1 351 ? -49.421 -32.122 -45.974 1.00 83.19 351 TRP A CA 1
ATOM 2809 C C . TRP A 1 351 ? -50.928 -31.935 -45.756 1.00 83.19 351 TRP A C 1
ATOM 2811 O O . TRP A 1 351 ? -51.720 -32.778 -46.181 1.00 83.19 351 TRP A O 1
ATOM 2821 N N . LEU A 1 352 ? -51.338 -30.806 -45.167 1.00 83.00 352 LEU A N 1
ATOM 2822 C CA . LEU A 1 352 ? -52.745 -30.483 -44.922 1.00 83.00 352 LEU A CA 1
ATOM 2823 C C . LEU A 1 352 ? -53.521 -30.325 -46.236 1.00 83.00 352 LEU A C 1
ATOM 2825 O O . LEU A 1 352 ? -54.651 -30.798 -46.340 1.00 83.00 352 LEU A O 1
ATOM 2829 N N . MET A 1 353 ? -52.904 -29.729 -47.261 1.00 75.50 353 MET A N 1
ATOM 2830 C CA . MET A 1 353 ? -53.502 -29.591 -48.591 1.00 75.50 353 MET A CA 1
ATOM 2831 C C . MET A 1 353 ? -53.742 -30.946 -49.252 1.00 75.50 353 MET A C 1
ATOM 2833 O O . MET A 1 353 ? -54.852 -31.212 -49.710 1.00 75.50 353 MET A O 1
ATOM 2837 N N . VAL A 1 354 ? -52.729 -31.817 -49.278 1.00 81.31 354 VAL A N 1
ATOM 2838 C CA . VAL A 1 354 ? -52.855 -33.159 -49.865 1.00 81.31 354 VAL A CA 1
ATOM 2839 C C . VAL A 1 354 ? -53.924 -33.959 -49.125 1.00 81.31 354 VAL A C 1
ATOM 2841 O O . VAL A 1 354 ? -54.775 -34.579 -49.760 1.00 81.31 354 VAL A O 1
ATOM 2844 N N . TRP A 1 355 ? -53.929 -33.900 -47.793 1.00 85.75 355 TRP A N 1
ATOM 2845 C CA . TRP A 1 355 ? -54.930 -34.578 -46.977 1.00 85.75 355 TRP A CA 1
ATOM 2846 C C . TRP A 1 355 ? -56.353 -34.090 -47.282 1.00 85.75 355 TRP A C 1
ATOM 2848 O O . TRP A 1 355 ? -57.243 -34.907 -47.522 1.00 85.75 355 TRP A O 1
ATOM 2858 N N . LEU A 1 356 ? -56.558 -32.770 -47.357 1.00 81.94 356 LEU A N 1
ATOM 2859 C CA . LEU A 1 356 ? -57.859 -32.174 -47.658 1.00 81.94 356 LEU A CA 1
ATOM 2860 C C . LEU A 1 356 ? -58.324 -32.525 -49.077 1.00 81.94 356 LEU A C 1
ATOM 2862 O O . LEU A 1 356 ? -59.489 -32.864 -49.265 1.00 81.94 356 LEU A O 1
ATOM 2866 N N . MET A 1 357 ? -57.421 -32.521 -50.064 1.00 78.62 357 MET A N 1
ATOM 2867 C CA . MET A 1 357 ? -57.738 -32.922 -51.440 1.00 78.62 357 MET A CA 1
ATOM 2868 C C . MET A 1 357 ? -58.184 -34.379 -51.527 1.00 78.62 357 MET A C 1
ATOM 2870 O O . MET A 1 357 ? -59.207 -34.669 -52.146 1.00 78.62 357 MET A O 1
ATOM 2874 N N . VAL A 1 358 ? -57.436 -35.292 -50.900 1.00 83.19 358 VAL A N 1
ATOM 2875 C CA . VAL A 1 358 ? -57.774 -36.720 -50.893 1.00 83.19 358 VAL A CA 1
ATOM 2876 C C . VAL A 1 358 ? -59.113 -36.940 -50.193 1.00 83.19 358 VAL A C 1
ATOM 2878 O O . VAL A 1 358 ? -59.970 -37.644 -50.724 1.00 83.19 358 VAL A O 1
ATOM 2881 N N . TRP A 1 359 ? -59.332 -36.297 -49.045 1.00 85.19 359 TRP A N 1
ATOM 2882 C CA . TRP A 1 359 ? -60.589 -36.400 -48.308 1.00 85.19 359 TRP A CA 1
ATOM 2883 C C . TRP A 1 359 ? -61.787 -35.914 -49.134 1.00 85.19 359 TRP A C 1
ATOM 2885 O O . TRP A 1 359 ? -62.802 -36.606 -49.217 1.00 85.19 359 TRP A O 1
ATOM 2895 N N . LEU A 1 360 ? -61.650 -34.768 -49.806 1.00 80.62 360 LEU A N 1
ATOM 2896 C CA . LEU A 1 360 ? -62.712 -34.171 -50.614 1.00 80.62 360 LEU A CA 1
ATOM 2897 C C . LEU A 1 360 ? -63.002 -35.004 -51.875 1.00 80.62 360 LEU A C 1
ATOM 2899 O O . LEU A 1 360 ? -64.165 -35.199 -52.222 1.00 80.62 360 LEU A O 1
ATOM 2903 N N . MET A 1 361 ? -61.970 -35.573 -52.511 1.00 78.81 361 MET A N 1
ATOM 2904 C CA . MET A 1 361 ? -62.136 -36.519 -53.622 1.00 78.81 361 MET A CA 1
ATOM 2905 C C . MET A 1 361 ? -62.884 -37.787 -53.202 1.00 78.81 361 MET A C 1
ATOM 2907 O O . MET A 1 361 ? -63.806 -38.209 -53.899 1.00 78.81 361 MET A O 1
ATOM 2911 N N . VAL A 1 362 ? -62.506 -38.391 -52.072 1.00 81.88 362 VAL A N 1
ATOM 2912 C CA . VAL A 1 362 ? -63.166 -39.604 -51.563 1.00 81.88 362 VAL A CA 1
ATOM 2913 C C . VAL A 1 362 ? -64.619 -39.307 -51.196 1.00 81.88 362 VAL A C 1
ATOM 2915 O O . VAL A 1 362 ? -65.512 -40.061 -51.576 1.00 81.88 362 VAL A O 1
ATOM 2918 N N . TRP A 1 363 ? -64.874 -38.186 -50.516 1.00 81.00 363 TRP A N 1
ATOM 2919 C CA . TRP A 1 363 ? -66.228 -37.750 -50.181 1.00 81.00 363 TRP A CA 1
ATOM 2920 C C . TRP A 1 363 ? -67.096 -37.555 -51.433 1.00 81.00 363 TRP A C 1
ATOM 2922 O O . TRP A 1 363 ? -68.231 -38.031 -51.471 1.00 81.00 363 TRP A O 1
ATOM 2932 N N . LEU A 1 364 ? -66.547 -36.935 -52.484 1.00 73.00 364 LEU A N 1
ATOM 2933 C CA . LEU A 1 364 ? -67.246 -36.725 -53.752 1.00 73.00 364 LEU A CA 1
ATOM 2934 C C . LEU A 1 364 ? -67.549 -38.042 -54.474 1.00 73.00 364 LEU A C 1
ATOM 2936 O O . LEU A 1 364 ? -68.661 -38.204 -54.969 1.00 73.00 364 LEU A O 1
ATOM 2940 N N . MET A 1 365 ? -66.597 -38.983 -54.531 1.00 75.62 365 MET A N 1
ATOM 2941 C CA . MET A 1 365 ? -66.853 -40.297 -55.138 1.00 75.62 365 MET A CA 1
ATOM 2942 C C . MET A 1 365 ? -68.035 -40.991 -54.461 1.00 75.62 365 MET A C 1
ATOM 2944 O O . MET A 1 365 ? -68.929 -41.480 -55.143 1.00 75.62 365 MET A O 1
ATOM 2948 N N . VAL A 1 366 ? -68.070 -40.980 -53.126 1.00 78.75 366 VAL A N 1
ATOM 2949 C CA . VAL A 1 366 ? -69.162 -41.589 -52.355 1.00 78.75 366 VAL A CA 1
ATOM 2950 C C . VAL A 1 366 ? -70.489 -40.853 -52.570 1.00 78.75 366 VAL A C 1
ATOM 2952 O O . VAL A 1 366 ? -71.545 -41.483 -52.588 1.00 78.75 366 VAL A O 1
ATOM 2955 N N . TRP A 1 367 ? -70.464 -39.527 -52.725 1.00 70.56 367 TRP A N 1
ATOM 2956 C CA . TRP A 1 367 ? -71.670 -38.732 -52.961 1.00 70.56 367 TRP A CA 1
ATOM 2957 C C . TRP A 1 367 ? -72.240 -38.932 -54.375 1.00 70.56 367 TRP A C 1
ATOM 2959 O O . TRP A 1 367 ? -73.439 -39.161 -54.513 1.00 70.56 367 TRP A O 1
ATOM 2969 N N . LEU A 1 368 ? -71.389 -38.943 -55.407 1.00 67.31 368 LEU A N 1
ATOM 2970 C CA . LEU A 1 368 ? -71.801 -39.193 -56.794 1.00 67.31 368 LEU A CA 1
ATOM 2971 C C . LEU A 1 368 ? -72.362 -40.606 -56.985 1.00 67.31 368 LEU A C 1
ATOM 2973 O O . LEU A 1 368 ? -73.344 -40.778 -57.703 1.00 67.31 368 LEU A O 1
ATOM 2977 N N . ASP A 1 369 ? -71.780 -41.605 -56.321 1.00 65.06 369 ASP A N 1
ATOM 2978 C CA . ASP A 1 369 ? -72.276 -42.985 -56.380 1.00 65.06 369 ASP A CA 1
ATOM 2979 C C . ASP A 1 369 ? -73.675 -43.118 -55.744 1.00 65.06 369 ASP A C 1
ATOM 2981 O O . ASP A 1 369 ? -74.545 -43.832 -56.248 1.00 65.06 369 ASP A O 1
ATOM 2985 N N . LYS A 1 370 ? -73.950 -42.339 -54.688 1.00 62.75 370 LYS A N 1
ATOM 2986 C CA . LYS A 1 370 ? -75.279 -42.269 -54.057 1.00 62.75 370 LYS A CA 1
ATOM 2987 C C . LYS A 1 370 ? -76.338 -41.560 -54.902 1.00 62.75 370 LYS A C 1
ATOM 2989 O O . LYS A 1 370 ? -77.513 -41.862 -54.738 1.00 62.75 370 LYS A O 1
ATOM 2994 N N . GLU A 1 371 ? -75.957 -40.631 -55.775 1.00 58.84 371 GLU A N 1
ATOM 2995 C CA . GLU A 1 371 ? -76.911 -39.876 -56.605 1.00 58.84 371 GLU A CA 1
ATOM 2996 C C . GLU A 1 371 ? -77.164 -40.539 -57.974 1.00 58.84 371 GLU A C 1
ATOM 2998 O O . GLU A 1 371 ? -78.193 -40.310 -58.605 1.00 58.84 371 GLU A O 1
ATOM 3003 N N . LEU A 1 372 ? -76.259 -41.420 -58.423 1.00 53.69 372 LEU A N 1
ATOM 3004 C CA . LEU A 1 372 ? -76.420 -42.241 -59.634 1.00 53.69 372 LEU A CA 1
ATOM 3005 C C . LEU A 1 372 ? -77.153 -43.570 -59.394 1.00 53.69 372 LEU A C 1
ATOM 3007 O O . LEU A 1 372 ? -77.511 -44.246 -60.358 1.00 53.69 372 LEU A O 1
ATOM 3011 N N . THR A 1 373 ? -77.419 -43.929 -58.137 1.00 48.91 373 THR A N 1
ATOM 3012 C CA . THR A 1 373 ? -78.185 -45.121 -57.747 1.00 48.91 373 THR A CA 1
ATOM 3013 C C . THR A 1 373 ? -79.639 -44.782 -57.395 1.00 48.91 373 THR A C 1
ATOM 3015 O O . THR A 1 373 ? -80.189 -45.275 -56.415 1.00 48.91 373 THR A O 1
ATOM 3018 N N . GLU A 1 374 ? -80.309 -43.959 -58.210 1.00 48.00 374 GLU A N 1
ATOM 3019 C CA . GLU A 1 374 ? -81.777 -43.907 -58.201 1.00 48.00 374 GLU A CA 1
ATOM 3020 C C . GLU A 1 374 ? -82.352 -45.061 -59.042 1.00 48.00 374 GLU A C 1
ATOM 3022 O O . GLU A 1 374 ? -81.974 -45.276 -60.194 1.00 48.00 374 GLU A O 1
ATOM 3027 N N . GLU A 1 375 ? -83.254 -45.819 -58.417 1.00 46.31 375 GLU A N 1
ATOM 3028 C CA . GLU A 1 375 ? -83.931 -47.029 -58.896 1.00 46.31 375 GLU A CA 1
ATOM 3029 C C . GLU A 1 375 ? -84.231 -47.061 -60.407 1.00 46.31 375 GLU A C 1
ATOM 3031 O O . GLU A 1 375 ? -85.053 -46.302 -60.930 1.00 46.31 375 GLU A O 1
ATOM 3036 N N . ILE A 1 376 ? -83.650 -48.041 -61.106 1.00 40.25 376 ILE A N 1
ATOM 3037 C CA . ILE A 1 376 ? -84.033 -48.379 -62.480 1.00 40.25 376 ILE A CA 1
ATOM 3038 C C . ILE A 1 376 ? -85.401 -49.076 -62.434 1.00 40.25 376 ILE A C 1
ATOM 3040 O O . ILE A 1 376 ? -85.497 -50.289 -62.257 1.00 40.25 376 ILE A O 1
ATOM 3044 N N . LYS A 1 377 ? -86.477 -48.299 -62.595 1.00 39.94 377 LYS A N 1
ATOM 3045 C CA . LYS A 1 377 ? -87.819 -48.822 -62.888 1.00 39.94 377 LYS A CA 1
ATOM 3046 C C . LYS A 1 377 ? -87.887 -49.288 -64.342 1.00 39.94 377 LYS A C 1
ATOM 3048 O O . LYS A 1 377 ? -87.568 -48.540 -65.263 1.00 39.94 377 LYS A O 1
ATOM 3053 N N . THR A 1 378 ? -88.328 -50.523 -64.542 1.00 42.25 378 THR A N 1
ATOM 3054 C CA . THR A 1 378 ? -88.551 -51.150 -65.847 1.00 42.25 378 THR A CA 1
ATOM 3055 C C . THR A 1 378 ? -89.834 -50.628 -66.492 1.00 42.25 378 THR A C 1
ATOM 3057 O O . THR A 1 378 ? -90.925 -50.933 -66.019 1.00 42.25 378 THR A O 1
ATOM 3060 N N . VAL A 1 379 ? -89.728 -49.878 -67.594 1.00 40.28 379 VAL A N 1
ATOM 3061 C CA . VAL A 1 379 ? -90.841 -49.680 -68.540 1.00 40.28 379 VAL A CA 1
ATOM 3062 C C . VAL A 1 379 ? -90.292 -49.677 -69.968 1.00 40.28 379 VAL A C 1
ATOM 3064 O O . VAL A 1 379 ? -89.328 -48.978 -70.277 1.00 40.28 379 VAL A O 1
ATOM 3067 N N . GLU A 1 380 ? -90.897 -50.514 -70.810 1.00 42.28 380 GLU A N 1
ATOM 3068 C CA . GLU A 1 380 ? -90.597 -50.692 -72.229 1.00 42.28 380 GLU A CA 1
ATOM 3069 C C . GLU A 1 380 ? -91.008 -49.462 -73.059 1.00 42.28 380 GLU A C 1
ATOM 3071 O O . GLU A 1 380 ? -92.027 -48.829 -72.794 1.00 42.28 380 GLU A O 1
ATOM 3076 N N . ILE A 1 381 ? -90.230 -49.216 -74.122 1.00 41.84 381 ILE A N 1
ATOM 3077 C CA . ILE A 1 381 ? -90.302 -48.141 -75.134 1.00 41.84 381 ILE A CA 1
ATOM 3078 C C . ILE A 1 381 ? -89.405 -46.928 -74.809 1.00 41.84 381 ILE A C 1
ATOM 3080 O O . ILE A 1 381 ? -89.717 -46.038 -74.022 1.00 41.84 381 ILE A O 1
ATOM 3084 N N . LEU A 1 382 ? -88.250 -46.924 -75.485 1.00 45.34 382 LEU A N 1
ATOM 3085 C CA . LEU A 1 382 ? -87.210 -45.896 -75.480 1.00 45.34 382 LEU A CA 1
ATOM 3086 C C . LEU A 1 382 ? -87.705 -44.598 -76.132 1.00 45.34 382 LEU A C 1
ATOM 3088 O O . LEU A 1 382 ? -87.603 -44.434 -77.345 1.00 45.34 382 LEU A O 1
ATOM 3092 N N . ASP A 1 383 ? -88.149 -43.646 -75.315 1.00 44.88 383 ASP A N 1
ATOM 3093 C CA . ASP A 1 383 ? -88.194 -42.236 -75.702 1.00 44.88 383 ASP A CA 1
ATOM 3094 C C . ASP A 1 383 ? -86.946 -41.544 -75.130 1.00 44.88 383 ASP A C 1
ATOM 3096 O O . ASP A 1 383 ? -86.908 -41.063 -73.992 1.00 44.88 383 ASP A O 1
ATOM 3100 N N . ILE A 1 384 ? -85.843 -41.614 -75.886 1.00 52.78 384 ILE A N 1
ATOM 3101 C CA . ILE A 1 384 ? -84.560 -41.020 -75.491 1.00 52.78 384 ILE A CA 1
ATOM 3102 C C . ILE A 1 384 ? -84.718 -39.503 -75.545 1.00 52.78 384 ILE A C 1
ATOM 3104 O O . ILE A 1 384 ? -84.534 -38.854 -76.575 1.00 52.78 384 ILE A O 1
ATOM 3108 N N . ASN A 1 385 ? -85.047 -38.920 -74.396 1.00 60.00 385 ASN A N 1
ATOM 3109 C CA . ASN A 1 385 ? -85.187 -37.484 -74.248 1.00 60.00 385 ASN A CA 1
ATOM 3110 C C . ASN A 1 385 ? -83.796 -36.830 -74.164 1.00 60.00 385 ASN A C 1
ATOM 3112 O O . ASN A 1 385 ? -83.266 -36.555 -73.082 1.00 60.00 385 ASN A O 1
ATOM 3116 N N . TRP A 1 386 ? -83.196 -36.588 -75.333 1.00 59.56 386 TRP A N 1
ATOM 3117 C CA . TRP A 1 386 ? -81.868 -35.985 -75.505 1.00 59.56 386 TRP A CA 1
ATOM 3118 C C . TRP A 1 386 ? -81.695 -34.667 -74.739 1.00 59.56 386 TRP A C 1
ATOM 3120 O O . TRP A 1 386 ? -80.587 -34.365 -74.295 1.00 59.56 386 TRP A O 1
ATOM 3130 N N . LYS A 1 387 ? -82.779 -33.916 -74.487 1.00 64.50 387 LYS A N 1
ATOM 3131 C CA . LYS A 1 387 ? -82.730 -32.713 -73.642 1.00 64.50 387 LYS A CA 1
ATOM 3132 C C . LYS A 1 387 ? -82.334 -33.029 -72.200 1.00 64.50 387 LYS A C 1
ATOM 3134 O O . LYS A 1 387 ? -81.533 -32.295 -71.635 1.00 64.50 387 LYS A O 1
ATOM 3139 N N . LYS A 1 388 ? -82.837 -34.114 -71.601 1.00 63.97 388 LYS A N 1
ATOM 3140 C CA . LYS A 1 388 ? -82.546 -34.465 -70.198 1.00 63.97 388 LYS A CA 1
ATOM 3141 C C . LYS A 1 388 ? -81.093 -34.926 -70.026 1.00 63.97 388 LYS A C 1
ATOM 3143 O O . LYS A 1 388 ? -80.423 -34.505 -69.087 1.00 63.97 388 LYS A O 1
ATOM 3148 N N . ILE A 1 389 ? -80.579 -35.705 -70.981 1.00 63.00 389 ILE A N 1
ATOM 3149 C CA . ILE A 1 389 ? -79.174 -36.151 -71.007 1.00 63.00 389 ILE A CA 1
ATOM 3150 C C . ILE A 1 389 ? -78.230 -34.962 -71.219 1.00 63.00 389 ILE A C 1
ATOM 3152 O O . ILE A 1 389 ? -77.224 -34.840 -70.520 1.00 63.00 389 ILE A O 1
ATOM 3156 N N . LEU A 1 390 ? -78.565 -34.059 -72.147 1.00 64.12 390 LEU A N 1
ATOM 3157 C CA . LEU A 1 390 ? -77.767 -32.865 -72.410 1.00 64.12 390 LEU A CA 1
ATOM 3158 C C . LEU A 1 390 ? -77.746 -31.929 -71.194 1.00 64.12 390 LEU A C 1
ATOM 3160 O O . LEU A 1 390 ? -76.677 -31.468 -70.807 1.00 64.12 390 LEU A O 1
ATOM 3164 N N . ILE A 1 391 ? -78.893 -31.711 -70.540 1.00 65.88 391 ILE A N 1
ATOM 3165 C CA . ILE A 1 391 ? -78.980 -30.902 -69.315 1.00 65.88 391 ILE A CA 1
ATOM 3166 C C . ILE A 1 391 ? -78.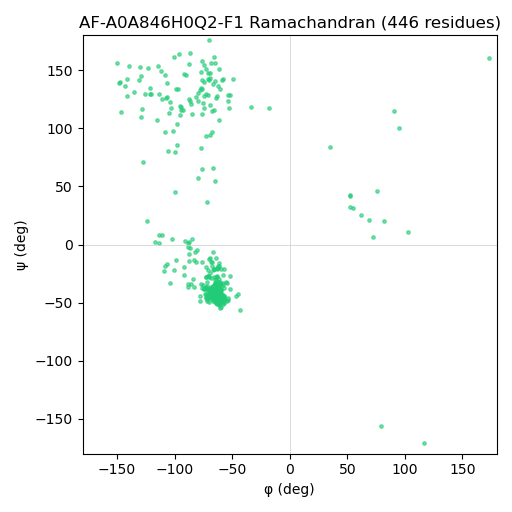140 -31.522 -68.194 1.00 65.88 391 ILE A C 1
ATOM 3168 O O . ILE A 1 391 ? -77.410 -30.793 -67.530 1.00 65.88 391 ILE A O 1
ATOM 3172 N N . ASN A 1 392 ? -78.177 -32.843 -68.005 1.00 61.66 392 ASN A N 1
ATOM 3173 C CA . ASN A 1 392 ? -77.372 -33.497 -66.970 1.00 61.66 392 ASN A CA 1
ATOM 3174 C C . ASN A 1 392 ? -75.866 -33.448 -67.275 1.00 61.66 392 ASN A C 1
ATOM 3176 O O . ASN A 1 392 ? -75.077 -33.203 -66.366 1.00 61.66 392 ASN A O 1
ATOM 3180 N N . ARG A 1 393 ? -75.445 -33.587 -68.543 1.00 64.50 393 ARG A N 1
ATOM 3181 C CA . ARG A 1 393 ? -74.030 -33.425 -68.929 1.00 64.50 393 ARG A CA 1
ATOM 3182 C C . ARG A 1 393 ? -73.534 -31.991 -68.771 1.00 64.50 393 ARG A C 1
ATOM 3184 O O . ARG A 1 393 ? -72.422 -31.790 -68.296 1.00 64.50 393 ARG A O 1
ATOM 3191 N N . VAL A 1 394 ? -74.354 -31.004 -69.129 1.00 69.81 394 VAL A N 1
ATOM 3192 C CA . VAL A 1 394 ? -74.014 -29.586 -68.945 1.00 69.81 394 VAL A CA 1
ATOM 3193 C C . VAL A 1 394 ? -73.975 -29.236 -67.458 1.00 69.81 394 VAL A C 1
ATOM 3195 O O . VAL A 1 394 ? -73.023 -28.595 -67.031 1.00 69.81 394 VAL A O 1
ATOM 3198 N N . LYS A 1 395 ? -74.927 -29.715 -66.643 1.00 67.75 395 LYS A N 1
ATOM 3199 C CA . LYS A 1 395 ? -74.892 -29.550 -65.179 1.00 67.75 395 LYS A CA 1
ATOM 3200 C C . LYS A 1 395 ? -73.640 -30.175 -64.565 1.00 67.75 395 LYS A C 1
ATOM 3202 O O . LYS A 1 395 ? -72.993 -29.522 -63.754 1.00 67.75 395 LYS A O 1
ATOM 3207 N N . GLY A 1 396 ? -73.272 -31.386 -64.988 1.00 61.44 396 GLY A N 1
ATOM 3208 C CA . GLY A 1 396 ? -72.053 -32.059 -64.537 1.00 61.44 396 GLY A CA 1
ATOM 3209 C C . GLY A 1 396 ? -70.787 -31.291 -64.922 1.00 61.44 396 GLY A C 1
ATOM 3210 O O . GLY A 1 396 ? -69.959 -31.009 -64.064 1.00 61.44 396 GLY A O 1
ATOM 3211 N N . GLY A 1 397 ? -70.662 -30.871 -66.185 1.00 67.06 397 GLY A N 1
ATOM 3212 C CA . GLY A 1 397 ? -69.509 -30.096 -66.654 1.00 67.06 397 GLY A CA 1
ATOM 3213 C C . GLY A 1 397 ? -69.391 -28.722 -65.991 1.00 67.06 397 GLY A C 1
ATOM 3214 O O . GLY A 1 397 ? -68.291 -28.298 -65.645 1.00 67.06 397 GLY A O 1
ATOM 3215 N N . LEU A 1 398 ? -70.519 -28.046 -65.756 1.00 70.44 398 LEU A N 1
ATOM 3216 C CA . LEU A 1 398 ? -70.548 -26.739 -65.105 1.00 70.44 398 LEU A CA 1
ATOM 3217 C C . LEU A 1 398 ? -70.237 -26.862 -63.608 1.00 70.44 398 LEU A C 1
ATOM 3219 O O . LEU A 1 398 ? -69.492 -26.034 -63.101 1.00 70.44 398 LEU A O 1
ATOM 3223 N N . MET A 1 399 ? -70.691 -27.925 -62.930 1.00 65.44 399 MET A N 1
ATOM 3224 C CA . MET A 1 399 ? -70.274 -28.229 -61.554 1.00 65.44 399 MET A CA 1
ATOM 3225 C C . MET A 1 399 ? -68.783 -28.548 -61.460 1.00 65.44 399 MET A C 1
ATOM 3227 O O . MET A 1 399 ? -68.105 -27.973 -60.615 1.00 65.44 399 MET A O 1
ATOM 3231 N N . VAL A 1 400 ? -68.250 -29.395 -62.348 1.00 65.25 400 VAL A N 1
ATOM 3232 C CA . VAL A 1 400 ? -66.811 -29.706 -62.380 1.00 65.25 400 VAL A CA 1
ATOM 3233 C C . VAL A 1 400 ? -65.994 -28.437 -62.637 1.00 65.25 400 VAL A C 1
ATOM 3235 O O . VAL A 1 400 ? -65.012 -28.196 -61.944 1.00 65.25 400 VAL A O 1
ATOM 3238 N N . GLY A 1 401 ? -66.422 -27.581 -63.569 1.00 66.25 401 GLY A N 1
ATOM 3239 C CA . GLY A 1 401 ? -65.757 -26.310 -63.861 1.00 66.25 401 GLY A CA 1
ATOM 3240 C C . GLY A 1 401 ? -65.785 -25.323 -62.689 1.00 66.25 401 GLY A C 1
ATOM 3241 O O . GLY A 1 401 ? -64.750 -24.752 -62.350 1.00 66.25 401 GLY A O 1
ATOM 3242 N N . LEU A 1 402 ? -66.936 -25.156 -62.029 1.00 72.69 402 LEU A N 1
ATOM 3243 C CA . LEU A 1 402 ? -67.070 -24.296 -60.844 1.00 72.69 402 LEU A CA 1
ATOM 3244 C C . LEU A 1 402 ? -66.250 -24.835 -59.669 1.00 72.69 402 LEU A C 1
ATOM 3246 O O . LEU A 1 402 ? -65.678 -24.054 -58.918 1.00 72.69 402 LEU A O 1
ATOM 3250 N N . MET A 1 403 ? -66.144 -26.157 -59.541 1.00 63.56 403 MET A N 1
ATOM 3251 C CA . MET A 1 403 ? -65.374 -26.815 -58.492 1.00 63.56 403 MET A CA 1
ATOM 3252 C C . MET A 1 403 ? -63.870 -26.690 -58.728 1.00 63.56 403 MET A C 1
ATOM 3254 O O . MET A 1 403 ? -63.158 -26.296 -57.813 1.00 63.56 403 MET A O 1
ATOM 3258 N N . VAL A 1 404 ? -63.383 -26.934 -59.950 1.00 66.81 404 VAL A N 1
ATOM 3259 C CA . VAL A 1 404 ? -61.973 -26.699 -60.305 1.00 66.81 404 VAL A CA 1
ATOM 3260 C C . VAL A 1 404 ? -61.633 -25.217 -60.143 1.00 66.81 404 VAL A C 1
ATOM 3262 O O . VAL A 1 404 ? -60.592 -24.894 -59.581 1.00 66.81 404 VAL A O 1
ATOM 3265 N N . GLY A 1 405 ? -62.532 -24.317 -60.549 1.00 69.00 405 GLY A N 1
ATOM 3266 C CA . GLY A 1 405 ? -62.369 -22.873 -60.378 1.00 69.00 405 GLY A CA 1
ATOM 3267 C C . GLY A 1 405 ? -62.335 -22.433 -58.912 1.00 69.00 405 GLY A C 1
ATOM 3268 O O . GLY A 1 405 ? -61.456 -21.665 -58.535 1.00 69.00 405 GLY A O 1
ATOM 3269 N N . LEU A 1 406 ? -63.236 -22.941 -58.065 1.00 72.25 406 LEU A N 1
ATOM 3270 C CA . LEU A 1 406 ? -63.250 -22.649 -56.627 1.00 72.25 406 LEU A CA 1
ATOM 3271 C C . LEU A 1 406 ? -62.067 -23.285 -55.906 1.00 72.25 406 LEU A C 1
ATOM 3273 O O . LEU A 1 406 ? -61.473 -22.633 -55.058 1.00 72.25 406 LEU A O 1
ATOM 3277 N N . MET A 1 407 ? -61.690 -24.518 -56.252 1.00 65.31 407 MET A N 1
ATOM 3278 C CA . MET A 1 407 ? -60.510 -25.176 -55.695 1.00 65.31 407 MET A CA 1
ATOM 3279 C C . MET A 1 407 ? -59.247 -24.404 -56.050 1.00 65.31 407 MET A C 1
ATOM 3281 O O . MET A 1 407 ? -58.467 -24.100 -55.159 1.00 65.31 407 MET A O 1
ATOM 3285 N N . PHE A 1 408 ? -59.061 -24.044 -57.320 1.00 67.06 408 PHE A N 1
ATOM 3286 C CA . PHE A 1 408 ? -57.882 -23.303 -57.761 1.00 67.06 408 PHE A CA 1
ATOM 3287 C C . PHE A 1 408 ? -57.882 -21.864 -57.223 1.00 67.06 408 PHE A C 1
ATOM 3289 O O . PHE A 1 408 ? -56.852 -21.374 -56.775 1.00 67.06 408 PHE A O 1
ATOM 3296 N N . GLY A 1 409 ? -59.043 -21.205 -57.183 1.00 67.50 409 GLY A N 1
ATOM 3297 C CA . GLY A 1 409 ? -59.201 -19.855 -56.638 1.00 67.50 409 GLY A CA 1
ATOM 3298 C C . GLY A 1 409 ? -58.973 -19.783 -55.127 1.00 67.50 409 GLY A C 1
ATOM 3299 O O . GLY A 1 409 ? -58.242 -18.912 -54.663 1.00 67.50 409 GLY A O 1
ATOM 3300 N N . LEU A 1 410 ? -59.525 -20.726 -54.356 1.00 69.94 410 LEU A N 1
ATOM 3301 C CA . LEU A 1 410 ? -59.232 -20.855 -52.925 1.00 69.94 410 LEU A CA 1
ATOM 3302 C C . LEU A 1 410 ? -57.778 -21.266 -52.696 1.00 69.94 410 LEU A C 1
ATOM 3304 O O . LEU A 1 410 ? -57.172 -20.772 -51.757 1.00 69.94 410 LEU A O 1
ATOM 3308 N N . MET A 1 411 ? -57.201 -22.117 -53.549 1.00 65.12 411 MET A N 1
ATOM 3309 C CA . MET A 1 411 ? -55.798 -22.532 -53.464 1.00 65.12 411 MET A CA 1
ATOM 3310 C C . MET A 1 411 ? -54.854 -21.341 -53.625 1.00 65.12 411 MET A C 1
ATOM 3312 O O . MET A 1 411 ? -54.006 -21.127 -52.764 1.00 65.12 411 MET A O 1
ATOM 3316 N N . VAL A 1 412 ? -55.022 -20.544 -54.683 1.00 68.31 412 VAL A N 1
ATOM 3317 C CA . VAL A 1 412 ? -54.193 -19.355 -54.929 1.00 68.31 412 VAL A CA 1
ATOM 3318 C C . VAL A 1 412 ? -54.452 -18.289 -53.862 1.00 68.31 412 VAL A C 1
ATOM 3320 O O . VAL A 1 412 ? -53.504 -17.774 -53.278 1.00 68.31 412 VAL A O 1
ATOM 3323 N N . GLY A 1 413 ? -55.719 -18.025 -53.526 1.00 67.19 413 GLY A N 1
ATOM 3324 C CA . GLY A 1 413 ? -56.088 -17.001 -52.546 1.00 67.19 413 GLY A CA 1
ATOM 3325 C C . GLY A 1 413 ? -55.655 -17.320 -51.112 1.00 67.19 413 GLY A C 1
ATOM 3326 O O . GLY A 1 413 ? -55.197 -16.428 -50.401 1.00 67.19 413 GLY A O 1
ATOM 3327 N N . LEU A 1 414 ? -55.744 -18.583 -50.675 1.00 69.69 414 LEU A N 1
ATOM 3328 C CA . LEU A 1 414 ? -55.204 -19.005 -49.378 1.00 69.69 414 LEU A CA 1
ATOM 3329 C C . LEU A 1 414 ? -53.678 -19.015 -49.395 1.00 69.69 414 LEU A C 1
ATOM 3331 O O . LEU A 1 414 ? -53.087 -18.620 -48.398 1.00 69.69 414 LEU A O 1
ATOM 3335 N N . MET A 1 415 ? -53.034 -19.426 -50.492 1.00 64.38 415 MET A N 1
ATOM 3336 C CA . MET A 1 415 ? -51.572 -19.387 -50.583 1.00 64.38 415 MET A CA 1
ATOM 3337 C C . MET A 1 415 ? -51.039 -17.962 -50.456 1.00 64.38 415 MET A C 1
ATOM 3339 O O . MET A 1 415 ? -50.173 -17.731 -49.620 1.00 64.38 415 MET A O 1
ATOM 3343 N N . GLU A 1 416 ? -51.573 -17.009 -51.221 1.00 67.81 416 GLU A N 1
ATOM 3344 C CA . GLU A 1 416 ? -51.148 -15.607 -51.137 1.00 67.81 416 GLU A CA 1
ATOM 3345 C C . GLU A 1 416 ? -51.526 -14.990 -49.783 1.00 67.81 416 GLU A C 1
ATOM 3347 O O . GLU A 1 416 ? -50.670 -14.438 -49.090 1.00 67.81 416 GLU A O 1
ATOM 3352 N N . GLY A 1 417 ? -52.776 -15.168 -49.342 1.00 65.75 417 GLY A N 1
ATOM 3353 C CA . GLY A 1 417 ? -53.296 -14.532 -48.132 1.00 65.75 417 GLY A CA 1
ATOM 3354 C C . GLY A 1 417 ? -52.684 -15.046 -46.825 1.00 65.75 417 GLY A C 1
ATOM 3355 O O . GLY A 1 417 ? -52.353 -14.242 -45.950 1.00 65.75 417 GLY A O 1
ATOM 3356 N N . LEU A 1 418 ? -52.498 -16.366 -46.661 1.00 68.38 418 LEU A N 1
ATOM 3357 C CA . LEU A 1 418 ? -51.862 -16.900 -45.448 1.00 68.38 418 LEU A CA 1
ATOM 3358 C C . LEU A 1 418 ? -50.363 -16.600 -45.428 1.00 68.38 418 LEU A C 1
ATOM 3360 O O . LEU A 1 418 ? -49.839 -16.290 -44.360 1.00 68.38 418 LEU A O 1
ATOM 3364 N N . MET A 1 419 ? -49.679 -16.692 -46.576 1.00 63.47 419 MET A N 1
ATOM 3365 C CA . MET A 1 419 ? -48.243 -16.410 -46.650 1.00 63.47 419 MET A CA 1
ATOM 3366 C C . MET A 1 419 ? -47.958 -14.954 -46.307 1.00 63.47 419 MET A C 1
ATOM 3368 O O . MET A 1 419 ? -47.117 -14.700 -45.446 1.00 63.47 419 MET A O 1
ATOM 3372 N N . GLU A 1 420 ? -48.672 -14.002 -46.916 1.00 67.31 420 GLU A N 1
ATOM 3373 C CA . GLU A 1 420 ? -48.497 -12.583 -46.600 1.00 67.31 420 GLU A CA 1
ATOM 3374 C C . GLU A 1 420 ? -48.927 -12.268 -45.165 1.00 67.31 420 GLU A C 1
ATOM 3376 O O . GLU A 1 420 ? -48.167 -11.642 -44.424 1.00 67.31 420 GLU A O 1
ATOM 3381 N N . GLY A 1 421 ? -50.094 -12.753 -44.731 1.00 64.31 421 GLY A N 1
ATOM 3382 C CA . GLY A 1 421 ? -50.634 -12.465 -43.402 1.00 64.31 421 GLY A CA 1
ATOM 3383 C C . GLY A 1 421 ? -49.747 -12.968 -42.261 1.00 64.31 421 GLY A C 1
ATOM 3384 O O . GLY A 1 421 ? -49.456 -12.221 -41.324 1.00 64.31 421 GLY A O 1
ATOM 3385 N N . LEU A 1 422 ? -49.259 -14.210 -42.344 1.00 65.94 422 LEU A N 1
ATOM 3386 C CA . LEU A 1 422 ? -48.375 -14.771 -41.318 1.00 65.94 422 LEU A CA 1
ATOM 3387 C C . LEU A 1 422 ? -46.965 -14.189 -41.391 1.00 65.94 422 LEU A C 1
ATOM 3389 O O . LEU A 1 422 ? -46.396 -13.901 -40.340 1.00 65.94 422 LEU A O 1
ATOM 3393 N N . MET A 1 423 ? -46.413 -13.940 -42.585 1.00 64.56 423 MET A N 1
ATOM 3394 C CA . MET A 1 423 ? -45.100 -13.291 -42.711 1.00 64.56 423 MET A CA 1
ATOM 3395 C C . MET A 1 423 ? -45.103 -11.878 -42.134 1.00 64.56 423 MET A C 1
ATOM 3397 O O . MET A 1 423 ? -44.167 -11.506 -41.425 1.00 64.56 423 MET A O 1
ATOM 3401 N N . VAL A 1 424 ? -46.142 -11.088 -42.413 1.00 68.88 424 VAL A N 1
ATOM 3402 C CA . VAL A 1 424 ? -46.278 -9.729 -41.874 1.00 68.88 424 VAL A CA 1
ATOM 3403 C C . VAL A 1 424 ? -46.514 -9.773 -40.362 1.00 68.88 424 VAL A C 1
ATOM 3405 O O . VAL A 1 424 ? -45.843 -9.049 -39.625 1.00 68.88 424 VAL A O 1
ATOM 3408 N N . GLY A 1 425 ? -47.384 -10.668 -39.881 1.00 63.12 425 GLY A N 1
ATOM 3409 C CA . GLY A 1 425 ? -47.667 -10.832 -38.453 1.00 63.12 425 GLY A CA 1
ATOM 3410 C C . GLY A 1 425 ? -46.440 -11.244 -37.631 1.00 63.12 425 GLY A C 1
ATOM 3411 O O . GLY A 1 425 ? -46.130 -10.615 -36.618 1.00 63.12 425 GLY A O 1
ATOM 3412 N N . LEU A 1 426 ? -45.685 -12.247 -38.090 1.00 63.81 426 LEU A N 1
ATOM 3413 C CA . LEU A 1 426 ? -44.479 -12.728 -37.405 1.00 63.81 426 LEU A CA 1
ATOM 3414 C C . LEU A 1 426 ? -43.327 -11.719 -37.463 1.00 63.81 426 LEU A C 1
ATOM 3416 O O . LEU A 1 426 ? -42.660 -11.513 -36.449 1.00 63.81 426 LEU A O 1
ATOM 3420 N N . LYS A 1 427 ? -43.116 -11.033 -38.598 1.00 64.19 427 LYS A N 1
ATOM 3421 C CA . LYS A 1 427 ? -42.125 -9.943 -38.683 1.00 64.19 427 LYS A CA 1
ATOM 3422 C C . LYS A 1 427 ? -42.450 -8.807 -37.714 1.00 64.19 427 LYS A C 1
ATOM 3424 O O . LYS A 1 427 ? -41.538 -8.294 -37.068 1.00 64.19 427 LYS A O 1
ATOM 3429 N N . GLY A 1 428 ? -43.729 -8.448 -37.580 1.00 59.94 428 GLY A N 1
ATOM 3430 C CA . GLY A 1 428 ? -44.184 -7.445 -36.616 1.00 59.94 428 GLY A CA 1
ATOM 3431 C C . GLY A 1 428 ? -43.903 -7.851 -35.166 1.00 59.94 428 GLY A C 1
ATOM 3432 O O . GLY A 1 428 ? -43.370 -7.055 -34.394 1.00 59.94 428 GLY A O 1
ATOM 3433 N N . MET A 1 429 ? -44.181 -9.108 -34.809 1.00 61.38 429 MET A N 1
ATOM 3434 C CA . MET A 1 429 ? -43.944 -9.629 -33.457 1.00 61.38 429 MET A CA 1
ATOM 3435 C C . MET A 1 429 ? -42.446 -9.703 -33.112 1.00 61.38 429 MET A C 1
ATOM 3437 O O . MET A 1 429 ? -42.042 -9.330 -32.010 1.00 61.38 429 MET A O 1
ATOM 3441 N N . LEU A 1 430 ? -41.611 -10.119 -34.070 1.00 60.06 430 LEU A N 1
ATOM 3442 C CA . LEU A 1 430 ? -40.157 -10.214 -33.909 1.00 60.06 430 LEU A CA 1
ATOM 3443 C C . LEU A 1 430 ? -39.481 -8.839 -33.798 1.00 60.06 430 LEU A C 1
ATOM 3445 O O . LEU A 1 430 ? -38.642 -8.654 -32.917 1.00 60.06 430 LEU A O 1
ATOM 3449 N N . MET A 1 431 ? -39.866 -7.853 -34.621 1.00 63.62 431 MET A N 1
ATOM 3450 C CA . MET A 1 431 ? -39.358 -6.477 -34.478 1.00 63.62 431 MET A CA 1
ATOM 3451 C C . MET A 1 431 ? -39.753 -5.856 -33.135 1.00 63.62 431 MET A C 1
ATOM 3453 O O . MET A 1 431 ? -38.924 -5.203 -32.500 1.00 63.62 431 MET A O 1
ATOM 3457 N N . GLY A 1 432 ? -40.985 -6.096 -32.671 1.00 56.50 432 GLY A N 1
ATOM 3458 C CA . GLY A 1 432 ? -41.440 -5.632 -31.358 1.00 56.50 432 GLY A CA 1
ATOM 3459 C C . GLY A 1 432 ? -40.637 -6.236 -30.200 1.00 56.50 432 GLY A C 1
ATOM 3460 O O . GLY A 1 432 ? -40.247 -5.518 -29.279 1.00 56.50 432 GLY A O 1
ATOM 3461 N N . GLY A 1 433 ? -40.320 -7.534 -30.270 1.00 55.53 433 GLY A N 1
ATOM 3462 C CA . GLY A 1 433 ? -39.489 -8.218 -29.273 1.00 55.53 433 GLY A CA 1
ATOM 3463 C C . GLY A 1 433 ? -38.033 -7.736 -29.254 1.00 55.53 433 GLY A C 1
ATOM 3464 O O . GLY A 1 433 ? -37.480 -7.488 -28.182 1.00 55.53 433 GLY A O 1
ATOM 3465 N N . LEU A 1 434 ? -37.427 -7.532 -30.429 1.00 56.47 434 LEU A N 1
ATOM 3466 C CA . LEU A 1 434 ? -36.050 -7.039 -30.569 1.00 56.47 434 LEU A CA 1
ATOM 3467 C C . LEU A 1 434 ? -35.882 -5.600 -30.056 1.00 56.47 434 LEU A C 1
ATOM 3469 O O . LEU A 1 434 ? -34.909 -5.316 -29.356 1.00 56.47 434 LEU A O 1
ATOM 3473 N N . MET A 1 435 ? -36.845 -4.707 -30.319 1.00 56.09 435 MET A N 1
ATOM 3474 C CA . MET A 1 435 ? -36.835 -3.349 -29.754 1.00 56.09 435 MET A CA 1
ATOM 3475 C C . MET A 1 435 ? -36.979 -3.357 -28.223 1.00 56.09 435 MET A C 1
ATOM 3477 O O . MET A 1 435 ? -36.308 -2.585 -27.536 1.00 56.09 435 MET A O 1
ATOM 3481 N N . GLY A 1 436 ? -37.795 -4.263 -27.671 1.00 48.75 436 GLY A N 1
ATOM 3482 C CA . GLY A 1 436 ? -37.915 -4.456 -26.222 1.00 48.75 436 GLY A CA 1
ATOM 3483 C C . GLY A 1 436 ? -36.620 -4.957 -25.570 1.00 48.75 436 GLY A C 1
ATOM 3484 O O . GLY A 1 436 ? -36.248 -4.493 -24.491 1.00 48.75 436 GLY A O 1
ATOM 3485 N N . PHE A 1 437 ? -35.893 -5.849 -26.248 1.00 51.50 437 PHE A N 1
ATOM 3486 C CA . PHE A 1 437 ? -34.620 -6.389 -25.768 1.00 51.50 437 PHE A CA 1
ATOM 3487 C C . PHE A 1 437 ? -33.482 -5.354 -25.841 1.00 51.50 437 PHE A C 1
ATOM 3489 O O . PHE A 1 437 ? -32.746 -5.184 -24.869 1.00 51.50 437 PHE A O 1
ATOM 3496 N N . GLN A 1 438 ? -33.386 -4.575 -26.929 1.00 48.16 438 GLN A N 1
ATOM 3497 C CA . GLN A 1 438 ? -32.438 -3.453 -27.030 1.00 48.16 438 GLN A CA 1
ATOM 3498 C C . GLN A 1 438 ? -32.668 -2.390 -25.944 1.00 48.16 438 GLN A C 1
ATOM 3500 O O . GLN A 1 438 ? -31.698 -1.884 -25.376 1.00 48.16 438 GLN A O 1
ATOM 3505 N N . GLY A 1 439 ? -33.926 -2.086 -25.599 1.00 45.09 439 GLY A N 1
ATOM 3506 C CA . GLY A 1 439 ? -34.257 -1.152 -24.516 1.00 45.09 439 GLY A CA 1
ATOM 3507 C C . GLY A 1 439 ? -33.825 -1.633 -23.123 1.00 45.09 439 GLY A C 1
ATOM 3508 O O . GLY A 1 439 ? -33.413 -0.824 -22.290 1.00 45.09 439 GLY A O 1
ATOM 3509 N N . TYR A 1 440 ? -33.862 -2.944 -22.872 1.00 47.31 440 TYR A N 1
ATOM 3510 C CA . TYR A 1 440 ? -33.382 -3.539 -21.619 1.00 47.31 440 TYR A CA 1
ATOM 3511 C C . TYR A 1 440 ? -31.849 -3.568 -21.533 1.00 47.31 440 TYR A C 1
ATOM 3513 O O . TYR A 1 440 ? -31.287 -3.284 -20.477 1.00 47.31 440 TYR A O 1
ATOM 3521 N N . VAL A 1 441 ? -31.163 -3.841 -22.647 1.00 47.34 441 VAL A N 1
ATOM 3522 C CA . VAL A 1 441 ? -29.692 -3.912 -22.704 1.00 47.34 441 VAL A CA 1
ATOM 3523 C C . VAL A 1 441 ? -29.043 -2.524 -22.627 1.00 47.34 441 VAL A C 1
ATOM 3525 O O . VAL A 1 441 ? -28.056 -2.368 -21.910 1.00 47.34 441 VAL A O 1
ATOM 3528 N N . PHE A 1 442 ? -29.627 -1.485 -23.241 1.00 45.38 442 PHE A N 1
ATOM 3529 C CA . PHE A 1 442 ? -29.135 -0.103 -23.089 1.00 45.38 442 PHE A CA 1
ATOM 3530 C C . PHE A 1 442 ? -29.200 0.403 -21.639 1.00 45.38 442 PHE A C 1
ATOM 3532 O O . PHE A 1 442 ? -28.367 1.205 -21.218 1.00 45.38 442 PHE A O 1
ATOM 3539 N N . LYS A 1 443 ? -30.161 -0.090 -20.847 1.00 40.25 443 LYS A N 1
ATOM 3540 C CA . LYS A 1 443 ? -30.247 0.199 -19.408 1.00 40.25 443 LYS A CA 1
ATOM 3541 C C . LYS A 1 443 ? -29.130 -0.467 -18.599 1.00 40.25 443 LYS A C 1
ATOM 3543 O O . LYS A 1 443 ? -28.751 0.067 -17.566 1.00 40.25 443 LYS A O 1
ATOM 3548 N N . ILE A 1 444 ? -28.602 -1.598 -19.068 1.00 45.44 444 ILE A N 1
ATOM 3549 C CA . ILE A 1 444 ? -27.505 -2.330 -18.419 1.00 45.44 444 ILE A CA 1
ATOM 3550 C C . ILE A 1 444 ? -26.148 -1.720 -18.808 1.00 45.44 444 ILE A C 1
ATOM 3552 O O . ILE A 1 444 ? -25.276 -1.592 -17.957 1.00 45.44 444 ILE A O 1
ATOM 3556 N N . SER A 1 445 ? -25.981 -1.250 -20.049 1.00 39.44 445 SER A N 1
ATOM 3557 C CA . SER A 1 445 ? -24.747 -0.582 -20.494 1.00 39.44 445 SER A CA 1
ATOM 3558 C C . SER A 1 445 ? -24.593 0.863 -20.009 1.00 39.44 445 SER A C 1
ATOM 3560 O O . SER A 1 445 ? -23.507 1.412 -20.101 1.00 39.44 445 SER A O 1
ATOM 3562 N N . ALA A 1 446 ? -25.659 1.504 -19.518 1.00 39.19 446 ALA A N 1
ATOM 3563 C CA . ALA A 1 446 ? -25.574 2.823 -18.881 1.00 39.19 446 ALA A CA 1
ATOM 3564 C C . ALA A 1 446 ? -25.099 2.759 -17.411 1.00 39.19 446 ALA A C 1
ATOM 3566 O O . ALA A 1 446 ? -24.918 3.802 -16.788 1.00 39.19 446 ALA A O 1
ATOM 3567 N N . PHE A 1 447 ? -24.919 1.550 -16.863 1.00 39.06 447 PHE A N 1
ATOM 3568 C CA . PHE A 1 447 ? -24.475 1.287 -15.487 1.00 39.06 447 PHE A CA 1
ATOM 3569 C C . PHE A 1 447 ? -23.084 0.625 -15.394 1.00 39.06 447 PHE A C 1
ATOM 3571 O O . PHE A 1 447 ? -22.676 0.239 -14.300 1.00 39.06 447 PHE A O 1
ATOM 3578 N N . ALA A 1 448 ? -22.356 0.517 -16.509 1.00 36.44 448 ALA A N 1
ATOM 3579 C CA . ALA A 1 448 ? -20.950 0.108 -16.572 1.00 36.44 448 ALA A CA 1
ATOM 3580 C C . ALA A 1 448 ? -20.120 1.248 -17.169 1.00 36.44 448 ALA A C 1
ATOM 3582 O O . ALA A 1 448 ? -18.963 1.428 -16.726 1.00 36.44 448 ALA A O 1
#

Mean predicted aligned error: 15.99 Å

Solvent-accessible surface area (backbone atoms only — not comparable to full-atom values): 25196 Å² total; per-residue (Å²): 134,90,72,44,44,27,43,35,74,85,72,29,70,60,98,57,67,90,77,56,95,69,76,82,95,63,72,46,75,45,62,85,83,67,47,73,58,58,56,48,60,72,63,40,90,61,32,25,39,38,42,31,22,57,86,50,35,41,64,70,58,54,52,50,53,46,40,51,58,43,41,62,48,31,76,74,35,86,84,49,49,45,60,44,82,44,63,40,33,65,51,63,78,76,68,64,56,56,69,60,48,51,37,49,49,40,33,78,75,65,70,44,58,68,75,57,35,50,47,38,60,75,67,61,42,48,29,48,36,35,35,39,51,60,46,19,46,76,92,44,36,52,56,49,38,52,41,50,44,49,46,34,68,78,65,55,50,37,39,36,40,29,32,37,46,70,60,53,68,73,44,89,61,62,49,83,40,81,46,34,36,29,43,39,65,50,49,70,67,56,46,52,53,50,49,61,73,76,36,78,50,38,52,33,53,54,56,48,42,74,75,30,68,64,53,44,60,47,40,21,20,57,51,46,33,54,47,49,53,64,35,39,54,72,42,60,59,86,80,51,88,85,69,93,46,64,69,59,45,52,48,52,50,51,52,41,28,53,54,39,54,62,64,72,56,82,67,78,82,85,63,57,69,70,57,54,51,52,53,51,52,53,49,50,55,47,27,62,74,71,40,44,91,75,91,52,81,89,71,63,54,80,82,73,53,81,47,72,66,54,48,47,52,50,51,49,53,52,52,49,51,50,49,48,53,52,49,49,49,52,48,49,50,52,49,50,51,50,50,51,51,53,52,52,49,53,50,52,50,54,52,53,49,54,51,51,52,54,52,51,52,54,53,47,54,58,50,53,56,61,69,71,64,64,80,88,76,90,74,90,79,91,76,81,58,62,66,61,56,49,51,51,51,51,52,50,52,51,50,52,50,52,46,53,48,49,52,52,48,50,49,54,51,47,53,54,49,51,52,51,51,51,54,54,51,51,52,52,53,50,54,54,50,50,54,55,51,53,58,55,50,56,60,55,63,75,75,112

Secondary structure (DSSP, 8-state):
-PPPEEE-GGGS--TTTTT---S----PBPPTT--HHHHHHHH-TT-EEEEEE-TTSSHHHHHHHHHHHHHHHHHH-TTS-EEEEEEGGGGGGT---HHHHHHHHHHHHH---HHHHHHHHHTT-EEEEEE-GGGS-GGGHHHHHHHHHHHHHHH---EEEEEEHHHHHT-SS----SEEEEEPPPPHHHHHHHHHHH-GGGHHHHHHHHH-HHHHHHHTSHHHHHHHHHHHTT--GGGS---S-HHHHHHHHHHHHHHHHHHH--S---S-HHHHHHHHHHHHHHHHHTT-SS--GGG--GGG--SHHHHHHHHHHHHHHHHHHHHHHHHHHHHHHHHHHHHHHHHHHHHHHHHHHHHHHHHHHHHHHHHH--------S----HHHHHHHHHHHHHHHHHHHHHHHHHHHHHHHHHHHHHHHHHHHHHHHHHHHHHHHHHHHHTT-

Foldseek 3Di:
DQFWKWFQPVQADDPCPVPDPDDDSDTGTDPSPDAPLNVQVVCPQLAEEEEEEAVLLCQVVSLVVNLVVQCVVCVVDVQAAREDEDECQVCLPPVDAPLVVQLVCCCVPVVDDNVVSNCSSVVLSHEYAYEPLVLHDLVCSQVSLVSQQVSCVVPSHHYYYYDYPVSSVPHPDGRNGDTYMYTFFADLVRLLVVLVVVDDQCVLVVVVCVVAPLLVVQCSRVRSSVLQCQLRRNPHNVPQDDDNDNVVNVVSSVVSSLVSVVVVPPDDCPDDPVVVVVVVVLVVVLCVVSSHPDDDVVPDDLVSDDDPVSNVVVVCVVCVVVCCVVCCVCVCVCVVCVVVVVVVVVVVVVVVLVVVVVVVVVVVVVVVVVVVPDDDDDDDDDPPPVVVVVVVVVVVVVVVVVVVVCSVVCVVCCVVVVVVVVVVVVVVVVVVVVVVVVVVVVVVVVVD